Protein AF-A0A1M7B069-F1 (afdb_monomer)

Solvent-accessible surface area (backbone atoms only — not comparable to full-atom values): 27953 Å² total; per-residue (Å²): 134,82,84,48,72,67,57,52,52,52,43,23,56,53,37,49,73,65,61,45,68,66,60,51,52,51,24,71,67,46,23,47,52,52,17,53,54,45,30,70,74,32,43,89,74,75,42,75,46,44,41,46,47,44,76,44,75,55,96,83,48,70,42,48,41,32,60,69,46,44,38,42,37,30,65,37,19,68,75,37,61,69,42,87,44,76,53,55,26,47,38,31,53,41,7,52,53,35,47,49,48,16,47,62,39,59,37,45,33,56,58,53,53,49,44,46,52,34,29,49,71,26,38,66,50,86,50,77,65,86,54,93,49,68,71,59,35,50,47,42,50,51,52,48,54,48,37,56,73,45,54,70,69,59,20,47,49,53,29,50,57,50,48,54,53,43,49,53,47,48,54,44,26,28,46,53,50,35,35,69,78,37,61,61,68,38,27,51,8,39,48,54,41,29,48,53,43,50,71,70,46,74,40,65,70,56,40,51,73,73,66,48,53,68,48,42,54,42,50,40,43,54,48,26,28,69,50,66,73,48,64,72,59,87,83,66,80,83,52,71,63,59,53,51,46,61,68,41,40,64,49,50,57,61,28,41,70,47,90,53,66,62,52,38,36,41,32,48,54,41,45,50,53,74,48,34,71,42,51,50,56,53,52,52,50,35,53,50,37,25,73,74,70,34,66,68,58,18,52,52,51,48,55,49,52,57,47,73,60,36,71,73,49,79,52,83,70,40,57,81,47,67,45,61,88,72,90,71,82,83,79,86,58,66,68,63,52,50,48,57,51,50,56,53,50,54,54,54,65,72,60,70,67,77,79,73,88,68,81,71,71,82,87,83,69,94,65,92,78,80,84,84,77,79,85,78,78,77,69,88,80,57,75,70,63,47,51,55,54,53,45,52,46,49,52,50,12,44,52,51,40,50,48,55,51,50,51,52,50,48,52,51,52,52,52,52,50,66,71,53,75,69,69,74,89,54,79,92,64,90,81,82,87,87,78,75,96,72,80,57,70,69,59,54,51,55,43,60,71,56,41,60,65,51,53,52,54,47,51,52,50,50,51,51,49,53,49,53,51,49,50,58,71,61,60,74,74,84,78,90,72,100,72,80,93,76,88,80,135

Foldseek 3Di:
DDDDPVNLVVLLVVLLVVQDLQNQCQDPLNQVVLQVVLCVLCVVVVQREGEHEAADQDPPDAAWAAASHYTYGHLNDPLLVPADDSLLSSLLRLQRSLLRSLCSAQNAQVVLVVQLVQLLQLAAPPHQDDDPDVVLRVLSVVSSVCSNPDDNLLSNLLSLLLVLLLCLLSSLQSLLVSCVVPPDSNNLNNLSSLVSLQVVDDELVVLVVVVAQLSLSLSQQSSNCSNQVHGPNVVVDDDDSVVLSVVLVVLSVVSSQDSDVRSSSSSSSSSCSSCVVSSVVLSVQLVVQCVVPHSVRSVVCSNVSSQVSHGPSHDDYHYDDGHHDDDDHRDDDVVVVNVSSVLSVVVSVVSPDDPPPDPPPPPPDPDPDDDDDPPPCPDPPSVPSVVSSVVSSSVVSSVVSVLVVVVVVVVVVVVVVVVPCPPCPQVPPDDDDDDDSDDDPVVVVVCVVPVPVVVVVVVVVVVVVVVVVVVVVVPPDDPDDPDDDDDDD

Mean predicted aligned error: 13.31 Å

Radius of gyration: 33.77 Å; Cα contacts (8 Å, |Δi|>4): 490; chains: 1; bounding box: 73×52×128 Å

Sequence (489 aa):
MRVSHKELKRKINQEQLKITDRELFCSRAFAGFLTDMAEAATKRYKRKIKVHVFYDESENAKTAYTDNEIISINAGNEITRSFPTKVLRSDSLIGMNAHEIGHILFTDFPMMKHYCQEMSRGRMYPAVPSFSEWEIEEKAKEVQEFLENADELTRQAIATVSQFLFNVLEDGYIEARMCDAFPGKYATGIRLNNIRISEMAQSISEQLKNGAYRFSVLLNLLIQYHRTGDINNRDGYDGEILDMFYDVLPVFENALYDDDTKVRYEAINQILIMSWDYVQEILEQVKENQKKQNEAYAMEELQKKLHDELTGKTEEAKGNTAPVTAQGGFSIDRDKEQEKRKELQEVLSEETERIPLLETEDFETKGEGCISWDKEYSGSGYANSGSDILRILNEMSKSNAISELNDSLWAQLNEQSKRLELGNAHKGVNFRIFRMPVVDSNQIEAYKMVAQPLLLYSKQLQKRWKRILKERVSEGKQSGLLMGRRIES

Structure (mmCIF, N/CA/C/O backbone):
data_AF-A0A1M7B069-F1
#
_entry.id   AF-A0A1M7B069-F1
#
loop_
_atom_site.group_PDB
_atom_site.id
_atom_site.type_symbol
_atom_site.label_atom_id
_atom_site.label_alt_id
_atom_site.label_comp_id
_atom_site.label_asym_id
_atom_site.label_entity_id
_atom_site.label_seq_id
_atom_site.pdbx_PDB_ins_code
_atom_site.Cartn_x
_atom_site.Cartn_y
_atom_site.Cartn_z
_atom_site.occupancy
_atom_site.B_iso_or_equiv
_atom_site.auth_seq_id
_atom_site.auth_comp_id
_atom_site.auth_asym_id
_atom_site.auth_atom_id
_atom_site.pdbx_PDB_model_num
ATOM 1 N N . MET A 1 1 ? -22.233 11.106 47.417 1.00 48.75 1 MET A N 1
ATOM 2 C CA . MET A 1 1 ? -23.183 11.637 46.415 1.00 48.75 1 MET A CA 1
ATOM 3 C C . MET A 1 1 ? -23.441 10.555 45.378 1.00 48.75 1 MET A C 1
ATOM 5 O O . MET A 1 1 ? -22.493 9.870 45.022 1.00 48.75 1 MET A O 1
ATOM 9 N N . ARG A 1 2 ? -24.692 10.338 44.952 1.00 54.88 2 ARG A N 1
ATOM 10 C CA . ARG A 1 2 ? -25.011 9.456 43.816 1.00 54.88 2 ARG A CA 1
ATOM 11 C C . ARG A 1 2 ? -25.164 10.348 42.586 1.00 54.88 2 ARG A C 1
ATOM 13 O O . ARG A 1 2 ? -26.071 11.168 42.580 1.00 54.88 2 ARG A O 1
ATOM 20 N N . VAL A 1 3 ? -24.273 10.208 41.607 1.00 63.84 3 VAL A N 1
ATOM 21 C CA . VAL A 1 3 ? -24.419 10.857 40.294 1.00 63.84 3 VAL A CA 1
ATOM 22 C C . VAL A 1 3 ? -25.642 10.247 39.612 1.00 63.84 3 VAL A C 1
ATOM 24 O O . VAL A 1 3 ? -25.790 9.021 39.607 1.00 63.84 3 VAL A O 1
ATOM 27 N N . SER A 1 4 ? -26.542 11.074 39.084 1.00 78.75 4 SER A N 1
ATOM 28 C CA . SER A 1 4 ? -27.726 10.580 38.377 1.00 78.75 4 SER A CA 1
ATOM 29 C C . SER A 1 4 ? -27.322 9.913 37.059 1.00 78.75 4 SER A C 1
ATOM 31 O O . SER A 1 4 ? -26.427 10.389 36.361 1.00 78.75 4 SER A O 1
ATOM 33 N N . HIS A 1 5 ? -28.015 8.843 36.652 1.00 74.88 5 HIS A N 1
ATOM 34 C CA . HIS A 1 5 ? -27.793 8.227 35.336 1.00 74.88 5 HIS A CA 1
ATOM 35 C C . HIS A 1 5 ? -27.956 9.226 34.181 1.00 74.88 5 HIS A C 1
ATOM 37 O O . HIS A 1 5 ? -27.249 9.122 33.180 1.00 74.88 5 HIS A O 1
ATOM 43 N N . LYS A 1 6 ? -28.839 10.222 34.332 1.00 79.06 6 LYS A N 1
ATOM 44 C CA . LYS A 1 6 ? -29.041 11.279 33.332 1.00 79.06 6 LYS A CA 1
ATOM 45 C C . LYS A 1 6 ? -27.831 12.218 33.239 1.00 79.06 6 LYS A C 1
ATOM 47 O O . LYS A 1 6 ? -27.436 12.590 32.139 1.00 79.06 6 LYS A O 1
ATOM 52 N N . GLU A 1 7 ? -27.218 12.553 34.373 1.00 79.06 7 GLU A N 1
ATOM 53 C CA . GLU A 1 7 ? -26.006 13.384 34.432 1.00 79.06 7 GLU A CA 1
ATOM 54 C C . GLU A 1 7 ? -24.798 12.649 33.854 1.00 79.06 7 GLU A C 1
ATOM 56 O O . GLU A 1 7 ? -24.053 13.225 33.066 1.00 79.06 7 GLU A O 1
ATOM 61 N N . LEU A 1 8 ? -24.641 11.361 34.180 1.00 79.25 8 LEU A N 1
ATOM 62 C CA . LEU A 1 8 ? -23.581 10.529 33.614 1.00 79.25 8 LEU A CA 1
ATOM 63 C C . LEU A 1 8 ? -23.708 10.435 32.086 1.00 79.25 8 LEU A C 1
ATOM 65 O O . LEU A 1 8 ? -22.722 10.629 31.386 1.00 79.25 8 LEU A O 1
ATOM 69 N N . LYS A 1 9 ? -24.919 10.205 31.559 1.00 78.81 9 LYS A N 1
ATOM 70 C CA . LYS A 1 9 ? -25.157 10.152 30.107 1.00 78.81 9 LYS A CA 1
ATOM 71 C C . LYS A 1 9 ? -24.858 11.490 29.421 1.00 78.81 9 LYS A C 1
ATOM 73 O O . LYS A 1 9 ? -24.254 11.497 28.356 1.00 78.81 9 LYS A O 1
ATOM 78 N N . ARG A 1 10 ? -25.224 12.618 30.044 1.00 81.19 10 ARG A N 1
ATOM 79 C CA . ARG A 1 10 ? -24.881 13.957 29.534 1.00 81.19 10 ARG A CA 1
ATOM 80 C C . ARG A 1 10 ? -23.365 14.161 29.474 1.00 81.19 10 ARG A C 1
ATOM 82 O O . ARG A 1 10 ? -22.877 14.619 28.449 1.00 81.19 10 ARG A O 1
ATOM 89 N N . LYS A 1 11 ? -22.634 13.782 30.529 1.00 78.94 11 LYS A N 1
ATOM 90 C CA . LYS A 1 11 ? -21.166 13.861 30.549 1.00 78.94 11 LYS A CA 1
ATOM 91 C C . LYS A 1 11 ? -20.519 12.980 29.483 1.00 78.94 11 LYS A C 1
ATOM 93 O O . LYS A 1 11 ? -19.636 13.450 28.787 1.00 78.94 11 LYS A O 1
ATOM 98 N N . ILE A 1 12 ? -20.993 11.746 29.305 1.00 74.81 12 ILE A N 1
ATOM 99 C CA . ILE A 1 12 ? -20.497 10.845 28.251 1.00 74.81 12 ILE A CA 1
ATOM 100 C C . ILE A 1 12 ? -20.655 11.490 26.870 1.00 74.81 12 ILE A C 1
ATOM 102 O O . ILE A 1 12 ? -19.702 11.514 26.102 1.00 74.81 12 ILE A O 1
ATOM 106 N N . ASN A 1 13 ? -21.823 12.065 26.572 1.00 76.31 13 ASN A N 1
ATOM 107 C CA . ASN A 1 13 ? -22.048 12.732 25.289 1.00 76.31 13 ASN A CA 1
ATOM 108 C C . ASN A 1 13 ? -21.152 13.971 25.106 1.00 76.31 13 ASN A C 1
ATOM 110 O O . ASN A 1 13 ? -20.695 14.233 24.001 1.00 76.31 13 ASN A O 1
ATOM 114 N N . GLN A 1 14 ? -20.887 14.729 26.176 1.00 79.88 14 GLN A N 1
ATOM 115 C CA . GLN A 1 14 ? -19.957 15.863 26.128 1.00 79.88 14 GLN A CA 1
ATOM 116 C C . GLN A 1 14 ? -18.520 15.404 25.863 1.00 79.88 14 GLN A C 1
ATOM 118 O O . GLN A 1 14 ? -17.847 15.984 25.018 1.00 79.88 14 GLN A O 1
ATOM 123 N N . GLU A 1 15 ? -18.068 14.338 26.525 1.00 77.94 15 GLU A N 1
ATOM 124 C CA . GLU A 1 15 ? -16.747 13.751 26.283 1.00 77.94 15 GLU A CA 1
ATOM 125 C C . GLU A 1 15 ? -16.617 13.198 24.862 1.00 77.94 15 GLU A C 1
ATOM 127 O O . GLU A 1 15 ? -15.578 13.352 24.228 1.00 77.94 15 GLU A O 1
ATOM 132 N N . GLN A 1 16 ? -17.682 12.612 24.317 1.00 74.25 16 GLN A N 1
ATOM 133 C CA . GLN A 1 16 ? -17.707 12.112 22.944 1.00 74.25 16 GLN A CA 1
ATOM 134 C C . GLN A 1 16 ? -17.417 13.197 21.901 1.00 74.25 16 GLN A C 1
ATOM 136 O O . GLN A 1 16 ? -16.745 12.920 20.910 1.00 74.25 16 GLN A O 1
ATOM 141 N N . LEU A 1 17 ? -17.884 14.425 22.135 1.00 76.94 17 LEU A N 1
ATOM 142 C CA . LEU A 1 17 ? -17.628 15.567 21.255 1.00 76.94 17 LEU A CA 1
ATOM 143 C C . LEU A 1 17 ? -16.202 16.123 21.396 1.00 76.94 17 LEU A C 1
ATOM 145 O O . LEU A 1 17 ? -15.699 16.729 20.454 1.00 76.94 17 LEU A O 1
ATOM 149 N N . LYS A 1 18 ? -15.551 15.920 22.549 1.00 81.38 18 LYS A N 1
ATOM 150 C CA . LYS A 1 18 ? -14.186 16.403 22.811 1.00 81.38 18 LYS A CA 1
ATOM 151 C C . LYS A 1 18 ? -13.102 15.505 22.221 1.00 81.38 18 LYS A C 1
ATOM 153 O O . LYS A 1 18 ? -12.023 16.005 21.923 1.00 81.38 18 LYS A O 1
ATOM 158 N N . ILE A 1 19 ? -13.370 14.204 22.070 1.00 78.88 19 ILE A N 1
ATOM 159 C CA . ILE A 1 19 ? -12.371 13.240 21.592 1.00 78.88 19 ILE A CA 1
ATOM 160 C C . ILE A 1 19 ? -11.946 13.587 20.160 1.00 78.88 19 ILE A C 1
ATOM 162 O O . ILE A 1 19 ? -12.713 13.494 19.190 1.00 78.88 19 ILE A O 1
ATOM 166 N N . THR A 1 20 ? -10.678 13.958 20.030 1.00 85.50 20 THR A N 1
ATOM 167 C CA . THR A 1 20 ? -10.046 14.268 18.748 1.00 85.50 20 THR A CA 1
ATOM 168 C C . THR A 1 20 ? -9.829 13.002 17.918 1.00 85.50 20 THR A C 1
ATOM 170 O O . THR A 1 20 ? -9.875 11.879 18.420 1.00 85.50 20 THR A O 1
ATOM 173 N N . ASP A 1 21 ? -9.604 13.159 16.611 1.00 83.00 21 ASP A N 1
ATOM 174 C CA . ASP A 1 21 ? -9.285 12.020 15.735 1.00 83.00 21 ASP A CA 1
ATOM 175 C C . ASP A 1 21 ? -7.987 11.339 16.159 1.00 83.00 21 ASP A C 1
ATOM 177 O O . ASP A 1 21 ? -7.929 10.116 16.249 1.00 83.00 21 ASP A O 1
ATOM 181 N N . ARG A 1 22 ? -6.976 12.138 16.512 1.00 86.62 22 ARG A N 1
ATOM 182 C CA . ARG A 1 22 ? -5.700 11.643 17.024 1.00 86.62 22 ARG A CA 1
ATOM 183 C C . ARG A 1 22 ? -5.881 10.801 18.285 1.00 86.62 22 ARG A C 1
ATOM 185 O O . ARG A 1 22 ? -5.329 9.710 18.367 1.00 86.62 22 ARG A O 1
ATOM 192 N N . GLU A 1 23 ? -6.662 11.275 19.256 1.00 82.19 23 GLU A N 1
ATOM 193 C CA . GLU A 1 23 ? -6.929 10.517 20.486 1.00 82.19 23 GLU A CA 1
ATOM 194 C C . GLU A 1 23 ? -7.684 9.216 20.212 1.00 82.19 23 GLU A C 1
ATOM 196 O O . GLU A 1 23 ? -7.355 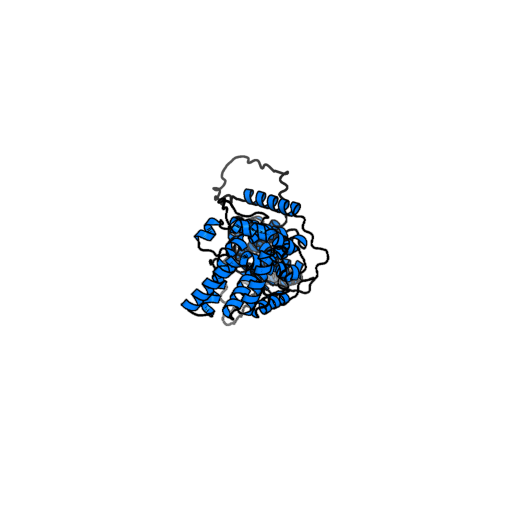8.192 20.807 1.00 82.19 23 GLU A O 1
ATOM 201 N N . LEU A 1 24 ? -8.674 9.238 19.313 1.00 85.44 24 LEU A N 1
ATOM 202 C CA . LEU A 1 24 ? -9.456 8.057 18.949 1.00 85.44 24 LEU A CA 1
ATOM 203 C C . LEU A 1 24 ? -8.602 7.013 18.219 1.00 85.44 24 LEU A C 1
ATOM 205 O O . LEU A 1 24 ? -8.524 5.865 18.661 1.00 85.44 24 LEU A O 1
ATOM 209 N N . PHE A 1 25 ? -7.962 7.401 17.117 1.00 88.06 25 PHE A N 1
ATOM 210 C CA . PHE A 1 25 ? -7.283 6.469 16.218 1.00 88.06 25 PHE A CA 1
ATOM 211 C C . PHE A 1 25 ? -5.922 6.009 16.751 1.00 88.06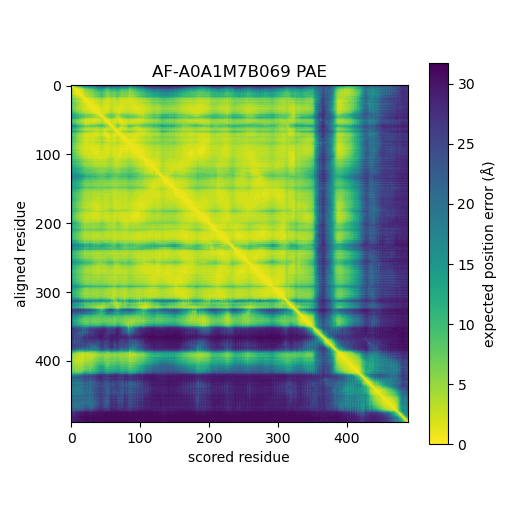 25 PHE A C 1
ATOM 213 O O . PHE A 1 25 ? -5.527 4.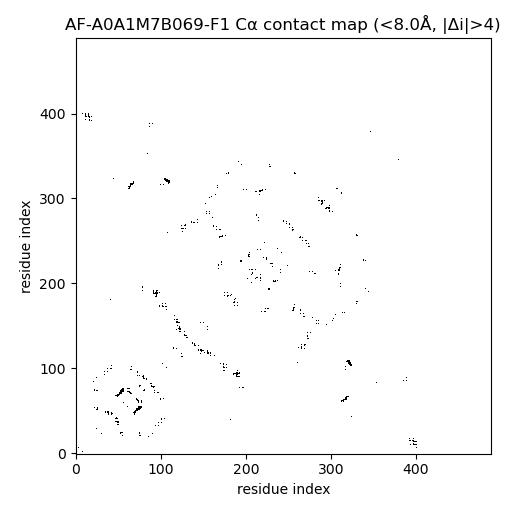879 16.493 1.00 88.06 25 PHE A O 1
ATOM 220 N N . CYS A 1 26 ? -5.239 6.796 17.587 1.00 85.94 26 CYS A N 1
ATOM 221 C CA . CYS A 1 26 ? -4.052 6.320 18.312 1.00 85.94 26 CYS A CA 1
ATOM 222 C C . CYS A 1 26 ? -4.376 5.669 19.660 1.00 85.94 26 CYS A C 1
ATOM 224 O O . CYS A 1 26 ? -3.465 5.333 20.423 1.00 85.94 26 CYS A O 1
ATOM 226 N N . SER A 1 27 ? -5.658 5.489 19.993 1.00 82.94 27 SER A N 1
ATOM 227 C CA . SER A 1 27 ? -6.030 4.796 21.221 1.00 82.94 27 SER A CA 1
ATOM 228 C C . SER A 1 27 ? -5.624 3.323 21.164 1.00 82.94 27 SER A C 1
ATOM 230 O O . SER A 1 27 ? -5.675 2.656 20.128 1.00 82.94 27 SER A O 1
ATOM 232 N N . ARG A 1 28 ? -5.307 2.763 22.334 1.00 79.56 28 ARG A N 1
ATOM 233 C CA . ARG A 1 28 ? -5.058 1.322 22.473 1.00 79.56 28 ARG A CA 1
ATOM 234 C C . ARG A 1 28 ? -6.273 0.481 22.062 1.00 79.56 28 ARG A C 1
ATOM 236 O O . ARG A 1 28 ? -6.096 -0.638 21.595 1.00 79.56 28 ARG A O 1
ATOM 243 N N . ALA A 1 29 ? -7.484 1.005 22.254 1.00 78.62 29 ALA A N 1
ATOM 244 C CA . ALA A 1 29 ? -8.719 0.322 21.885 1.00 78.62 29 ALA A CA 1
ATOM 245 C C . ALA A 1 29 ? -8.844 0.180 20.362 1.00 78.62 29 ALA A C 1
ATOM 247 O O . ALA A 1 29 ? -9.137 -0.909 19.878 1.00 78.62 29 ALA A O 1
ATOM 248 N N . PHE A 1 30 ? -8.552 1.246 19.613 1.00 84.19 30 PHE A N 1
ATOM 249 C CA . PHE A 1 30 ? -8.587 1.214 18.153 1.00 84.19 30 PHE A CA 1
ATOM 250 C C . PHE A 1 30 ? -7.466 0.347 17.561 1.00 84.19 30 PHE A C 1
ATOM 252 O O . PHE A 1 30 ? -7.731 -0.501 16.712 1.00 84.19 30 PHE A O 1
ATOM 259 N N . ALA A 1 31 ? -6.235 0.458 18.074 1.00 83.62 31 ALA A N 1
ATOM 260 C CA . ALA A 1 31 ? -5.143 -0.433 17.668 1.00 83.62 31 ALA A CA 1
ATOM 261 C C . ALA A 1 31 ? -5.448 -1.916 17.977 1.00 83.62 31 ALA A C 1
ATOM 263 O O . ALA A 1 31 ? -5.131 -2.801 17.182 1.00 83.62 31 ALA A O 1
ATOM 264 N N . GLY A 1 32 ? -6.103 -2.190 19.113 1.00 82.31 32 GLY A N 1
ATOM 265 C CA . GLY A 1 32 ? -6.594 -3.524 19.465 1.00 82.31 32 GLY A CA 1
ATOM 266 C C . GLY A 1 32 ? -7.643 -4.035 18.479 1.00 82.31 32 GLY A C 1
ATOM 267 O O . GLY A 1 32 ? -7.513 -5.147 17.988 1.00 82.31 32 GLY A O 1
ATOM 268 N N . PHE A 1 33 ? -8.612 -3.196 18.109 1.00 87.50 33 PHE A N 1
ATOM 269 C CA . PHE A 1 33 ? -9.621 -3.525 17.101 1.00 87.50 33 PHE A CA 1
ATOM 270 C C . PHE A 1 33 ? -9.004 -3.887 15.739 1.00 87.50 33 PHE A C 1
ATOM 272 O O . PHE A 1 33 ? -9.350 -4.919 15.167 1.00 87.50 33 PHE A O 1
ATOM 279 N N . LEU A 1 34 ? -8.043 -3.101 15.241 1.00 89.94 34 LEU A N 1
ATOM 280 C CA . LEU A 1 34 ? -7.346 -3.428 13.991 1.00 89.94 34 LEU A CA 1
ATOM 281 C C . LEU A 1 34 ? -6.496 -4.701 14.113 1.00 89.94 34 LEU A C 1
ATOM 283 O O . LEU A 1 34 ? -6.425 -5.486 13.166 1.00 89.94 34 LEU A O 1
ATOM 287 N N . THR A 1 35 ? -5.890 -4.935 15.281 1.00 88.50 35 THR A N 1
ATOM 288 C CA . THR A 1 35 ? -5.152 -6.174 15.569 1.00 88.50 35 THR A CA 1
ATOM 289 C C . THR A 1 35 ? -6.074 -7.390 15.546 1.00 88.50 35 THR A C 1
ATOM 291 O O . THR A 1 35 ? -5.729 -8.391 14.928 1.00 88.50 35 THR A O 1
ATOM 294 N N . ASP A 1 36 ? -7.266 -7.299 16.138 1.00 88.06 36 ASP A N 1
ATOM 295 C CA . ASP A 1 36 ? -8.256 -8.378 16.111 1.00 88.06 36 ASP A CA 1
ATOM 296 C C . ASP A 1 36 ? -8.693 -8.691 14.671 1.00 88.06 36 ASP A C 1
ATOM 298 O O . ASP A 1 36 ? -8.815 -9.860 14.300 1.00 88.06 36 ASP A O 1
ATOM 302 N N . MET A 1 37 ? -8.862 -7.662 13.831 1.00 90.19 37 MET A N 1
ATOM 303 C CA . MET A 1 37 ? -9.127 -7.836 12.398 1.00 90.19 37 MET A CA 1
ATOM 304 C C . MET A 1 37 ? -7.957 -8.512 11.670 1.00 90.19 37 MET A C 1
ATOM 306 O O . MET A 1 37 ? -8.178 -9.416 10.861 1.00 90.19 37 MET A O 1
ATOM 310 N N . ALA A 1 38 ? -6.714 -8.119 11.951 1.00 89.94 38 ALA A N 1
ATOM 311 C CA . ALA A 1 38 ? -5.543 -8.752 11.352 1.00 89.94 38 ALA A CA 1
ATOM 312 C C . ALA A 1 38 ? -5.418 -10.220 11.782 1.00 89.94 38 ALA A C 1
ATOM 314 O O . ALA A 1 38 ? -5.251 -11.103 10.937 1.00 89.94 38 ALA A O 1
ATOM 315 N N . GLU A 1 39 ? -5.575 -10.520 13.074 1.00 88.38 39 GLU A N 1
ATOM 316 C CA . GLU A 1 39 ? -5.557 -11.891 13.581 1.00 88.38 39 GLU A CA 1
ATOM 317 C C . GLU A 1 39 ? -6.700 -12.732 13.000 1.00 88.38 39 GLU A C 1
ATOM 319 O O . GLU A 1 39 ? -6.476 -13.888 12.643 1.00 88.38 39 GLU A O 1
ATOM 324 N N . ALA A 1 40 ? -7.907 -12.182 12.848 1.00 88.56 40 ALA A N 1
ATOM 325 C CA . ALA A 1 40 ? -9.034 -12.908 12.262 1.00 88.56 40 ALA A CA 1
ATOM 326 C C . ALA A 1 40 ? -8.716 -13.435 10.850 1.00 88.56 40 ALA A C 1
ATOM 328 O O . ALA A 1 40 ? -9.053 -14.577 10.528 1.00 88.56 40 ALA A O 1
ATOM 329 N N . ALA A 1 41 ? -8.010 -12.646 10.035 1.00 88.12 41 ALA A N 1
ATOM 330 C CA . ALA A 1 41 ? -7.615 -13.032 8.682 1.00 88.12 41 ALA A CA 1
ATOM 331 C C . ALA A 1 41 ? -6.393 -13.974 8.646 1.00 88.12 41 ALA A C 1
ATOM 333 O O . ALA A 1 41 ? -6.339 -14.913 7.842 1.00 88.12 41 ALA A O 1
ATOM 334 N N . THR A 1 42 ? -5.417 -13.752 9.532 1.00 87.94 42 THR A N 1
ATOM 335 C CA . THR A 1 42 ? -4.067 -14.343 9.436 1.00 87.94 42 THR A CA 1
ATOM 336 C C . THR A 1 42 ? -3.828 -15.543 10.357 1.00 87.94 42 THR A C 1
ATOM 338 O O . THR A 1 42 ? -3.035 -16.435 10.037 1.00 87.94 42 THR A O 1
ATOM 341 N N . LYS A 1 43 ? -4.557 -15.649 11.474 1.00 81.94 43 LYS A N 1
ATOM 342 C CA . LYS A 1 43 ? -4.308 -16.645 12.533 1.00 81.94 43 LYS A CA 1
ATOM 343 C C . LYS A 1 43 ? -4.458 -18.086 12.062 1.00 81.94 43 LYS A C 1
ATOM 345 O O . LYS A 1 43 ? -3.692 -18.949 12.497 1.00 81.94 43 LYS A O 1
ATOM 350 N N . ARG A 1 44 ? -5.392 -18.358 11.141 1.00 83.12 44 ARG A N 1
ATOM 351 C CA . ARG A 1 44 ? -5.562 -19.691 10.525 1.00 83.12 44 ARG A CA 1
ATOM 352 C C . ARG A 1 44 ? -4.302 -20.168 9.792 1.00 83.12 44 ARG A C 1
ATOM 354 O O . ARG A 1 44 ? -4.052 -21.366 9.726 1.00 83.12 44 ARG A O 1
ATOM 361 N N . TYR A 1 45 ? -3.472 -19.232 9.337 1.00 82.44 45 TYR A N 1
ATOM 362 C CA . TYR A 1 45 ? -2.205 -19.480 8.651 1.00 82.44 45 TYR A CA 1
ATOM 363 C C . TYR A 1 45 ? -0.991 -19.430 9.589 1.00 82.44 45 TYR A C 1
ATOM 365 O O . TYR A 1 45 ? 0.146 -19.393 9.128 1.00 82.44 45 TYR A O 1
ATOM 373 N N . LYS A 1 46 ? -1.217 -19.439 10.912 1.00 83.31 46 LYS A N 1
ATOM 374 C CA . LYS A 1 46 ? -0.179 -19.356 11.957 1.00 83.31 46 LYS A CA 1
ATOM 375 C C . LYS A 1 46 ? 0.677 -18.084 11.882 1.00 83.31 46 LYS A C 1
ATOM 377 O O . LYS A 1 46 ? 1.776 -18.057 12.430 1.00 83.31 46 LYS A O 1
ATOM 382 N N . ARG A 1 47 ? 0.155 -17.026 11.259 1.00 80.38 47 ARG A N 1
ATOM 383 C CA . ARG A 1 47 ? 0.751 -15.687 11.237 1.00 80.38 47 ARG A CA 1
ATOM 384 C C . ARG A 1 47 ? 0.095 -14.882 12.357 1.00 80.38 47 ARG A C 1
ATOM 386 O O . ARG A 1 47 ? -1.124 -14.743 12.373 1.00 80.38 47 ARG A O 1
ATOM 393 N N . LYS A 1 48 ? 0.876 -14.470 13.359 1.00 81.69 48 LYS A N 1
ATOM 394 C CA . LYS A 1 48 ? 0.399 -13.632 14.469 1.00 81.69 48 LYS A CA 1
ATOM 395 C C . LYS A 1 48 ? 0.883 -12.220 14.219 1.00 81.69 48 LYS A C 1
ATOM 397 O O . LYS A 1 48 ? 2.086 -11.994 14.274 1.00 81.69 48 LYS A O 1
ATOM 402 N N . ILE A 1 49 ? -0.051 -11.318 13.967 1.00 86.38 49 ILE A N 1
ATOM 403 C CA . ILE A 1 49 ? 0.245 -9.956 13.542 1.00 86.38 49 ILE A CA 1
ATOM 404 C C . ILE A 1 49 ? -0.264 -8.986 14.594 1.00 86.38 49 ILE A C 1
ATOM 406 O O . ILE A 1 49 ? -1.335 -9.188 15.164 1.00 86.38 49 ILE A O 1
ATOM 410 N N . LYS A 1 50 ? 0.509 -7.934 14.855 1.00 88.50 50 LYS A N 1
ATOM 411 C CA . LYS A 1 50 ? 0.074 -6.808 15.685 1.00 88.50 50 LYS A CA 1
ATOM 412 C C . LYS A 1 50 ? -0.047 -5.560 14.837 1.00 88.50 50 LYS A C 1
ATOM 414 O O . LYS A 1 50 ? 0.793 -5.326 13.978 1.00 88.50 50 LYS A O 1
ATOM 419 N N . VAL A 1 51 ? -1.044 -4.735 15.134 1.00 89.00 51 VAL A N 1
ATOM 420 C CA . VAL A 1 51 ? -1.204 -3.438 14.478 1.00 89.00 51 VAL A CA 1
ATOM 421 C C . VAL A 1 51 ? -0.747 -2.334 15.423 1.00 89.00 51 VAL A C 1
ATOM 423 O O . VAL A 1 51 ? -1.238 -2.207 16.549 1.00 89.00 51 VAL A O 1
ATOM 426 N N . HIS A 1 52 ? 0.204 -1.530 14.963 1.00 90.50 52 HIS A N 1
ATOM 427 C CA . HIS A 1 52 ? 0.624 -0.295 15.596 1.00 90.50 52 HIS A CA 1
ATOM 428 C C . HIS A 1 52 ? 0.055 0.893 14.821 1.00 90.50 52 HIS A C 1
ATOM 430 O O . HIS A 1 52 ? 0.267 1.021 13.621 1.00 90.50 52 HIS A O 1
ATOM 436 N N . VAL A 1 53 ? -0.654 1.777 15.521 1.00 89.69 53 VAL A N 1
ATOM 437 C CA . VAL A 1 53 ? -1.166 3.019 14.938 1.00 89.69 53 VAL A CA 1
ATOM 438 C C . VAL A 1 53 ? -0.409 4.201 15.528 1.00 89.69 53 VAL A C 1
ATOM 440 O O . VAL A 1 53 ? -0.302 4.323 16.752 1.00 89.69 53 VAL A O 1
ATOM 443 N N . PHE A 1 54 ? 0.093 5.075 14.664 1.00 91.25 54 PHE A N 1
ATOM 444 C CA . PHE A 1 54 ? 0.754 6.328 15.026 1.00 91.25 54 PHE A CA 1
ATOM 445 C C . PHE A 1 54 ? 0.097 7.509 14.299 1.00 91.25 54 PHE A C 1
ATOM 447 O O . PHE A 1 54 ? -0.841 7.314 13.535 1.00 91.25 54 PHE A O 1
ATOM 454 N N . TYR A 1 55 ? 0.522 8.741 14.586 1.00 90.12 55 TYR A N 1
ATOM 455 C CA . TYR A 1 55 ? -0.054 9.945 13.978 1.00 90.12 55 TYR A CA 1
ATOM 456 C C . TYR A 1 55 ? 1.049 10.921 13.600 1.00 90.12 55 TYR A C 1
ATOM 458 O O . TYR A 1 55 ? 1.677 11.511 14.484 1.00 90.12 55 TYR A O 1
ATOM 466 N N . ASP A 1 56 ? 1.253 11.079 12.300 1.00 88.62 56 ASP A N 1
ATOM 467 C CA . ASP A 1 56 ? 2.221 11.982 11.696 1.00 88.62 56 ASP A CA 1
ATOM 468 C C . ASP A 1 56 ? 1.576 12.671 10.486 1.00 88.62 56 ASP A C 1
ATOM 470 O O . ASP A 1 56 ? 1.006 12.014 9.620 1.00 88.62 56 ASP A O 1
ATOM 474 N N . GLU A 1 57 ? 1.622 14.001 10.465 1.00 88.88 57 GLU A N 1
ATOM 475 C CA . GLU A 1 57 ? 1.021 14.838 9.418 1.00 88.88 57 GLU A CA 1
ATOM 476 C C . GLU A 1 57 ? 2.069 15.440 8.473 1.00 88.88 57 GLU A C 1
ATOM 478 O O . GLU A 1 57 ? 1.728 16.292 7.653 1.00 88.88 57 GLU A O 1
ATOM 483 N N . SER A 1 58 ? 3.343 15.066 8.616 1.00 85.94 58 SER A N 1
ATOM 484 C CA . SER A 1 58 ? 4.396 15.557 7.730 1.00 85.94 58 SER A CA 1
ATOM 485 C C . SER A 1 58 ? 4.195 15.063 6.291 1.00 85.94 58 SER A C 1
ATOM 487 O O . SER A 1 58 ? 3.689 13.969 6.061 1.00 85.94 58 SER A O 1
ATOM 489 N N . GLU A 1 59 ? 4.605 15.870 5.307 1.00 73.12 59 GLU A N 1
ATOM 490 C CA . GLU A 1 59 ? 4.400 15.590 3.868 1.00 73.12 59 GLU A CA 1
ATOM 491 C C . GLU A 1 59 ? 5.064 14.282 3.391 1.00 73.12 59 GLU A C 1
ATOM 493 O O . GLU A 1 59 ? 4.616 13.671 2.418 1.00 73.12 59 GLU A O 1
ATOM 498 N N . ASN A 1 60 ? 6.099 13.838 4.112 1.00 72.38 60 ASN A N 1
ATOM 499 C CA . ASN A 1 60 ? 6.861 12.612 3.848 1.00 72.38 60 ASN A CA 1
ATOM 500 C C . ASN A 1 60 ? 6.558 11.505 4.872 1.00 72.38 60 ASN A C 1
ATOM 502 O O . ASN A 1 60 ? 7.329 10.554 5.012 1.00 72.38 60 ASN A O 1
ATOM 506 N N . ALA A 1 61 ? 5.485 11.650 5.653 1.00 81.38 61 ALA A N 1
ATOM 507 C CA . ALA A 1 61 ? 5.074 10.617 6.584 1.00 81.38 61 ALA A CA 1
ATOM 508 C C . ALA A 1 61 ? 4.574 9.393 5.815 1.00 81.38 61 ALA A C 1
ATOM 510 O O . ALA A 1 61 ? 3.733 9.499 4.924 1.00 81.38 61 ALA A O 1
ATOM 511 N N . LYS A 1 62 ? 5.035 8.215 6.233 1.00 82.62 62 LYS A N 1
ATOM 512 C CA . LYS A 1 62 ? 4.569 6.938 5.688 1.00 82.62 62 LYS A CA 1
ATOM 513 C C . LYS A 1 62 ? 3.070 6.766 5.918 1.00 82.62 62 LYS A C 1
ATOM 515 O O . LYS A 1 62 ? 2.572 7.130 6.987 1.00 82.62 62 LYS A O 1
ATOM 520 N N . THR A 1 63 ? 2.370 6.157 4.966 1.00 87.81 63 THR A N 1
ATOM 521 C CA . THR A 1 63 ? 0.923 5.899 5.066 1.00 87.81 63 THR A CA 1
ATOM 522 C C . THR A 1 63 ? 0.634 4.640 5.883 1.00 87.81 63 THR A C 1
ATOM 524 O O . THR A 1 63 ? 0.030 4.706 6.957 1.00 87.81 63 THR A O 1
ATOM 527 N N . ALA A 1 64 ? 1.101 3.495 5.397 1.00 90.50 64 ALA A N 1
ATOM 528 C CA . ALA A 1 64 ? 1.041 2.204 6.064 1.00 90.50 64 ALA A CA 1
ATOM 529 C C . ALA A 1 64 ? 2.190 1.330 5.545 1.00 90.50 64 ALA A C 1
ATOM 531 O O . ALA A 1 64 ? 2.704 1.600 4.464 1.00 90.50 64 ALA A O 1
ATOM 532 N N . TYR A 1 65 ? 2.659 0.383 6.355 1.00 91.31 65 TYR A N 1
ATOM 533 C CA . TYR A 1 65 ? 3.668 -0.597 5.946 1.00 91.31 65 TYR A CA 1
ATOM 534 C C . TYR A 1 65 ? 3.686 -1.807 6.884 1.00 91.31 65 TYR A C 1
ATOM 536 O O . TYR A 1 65 ? 3.309 -1.714 8.061 1.00 91.31 65 TYR A O 1
ATOM 544 N N . THR A 1 66 ? 4.224 -2.925 6.398 1.00 90.50 66 THR A N 1
ATOM 545 C CA . THR A 1 66 ? 4.417 -4.150 7.180 1.00 90.50 66 THR A CA 1
ATOM 546 C C . THR A 1 66 ? 5.810 -4.763 7.022 1.00 90.50 66 THR A C 1
ATOM 548 O O . THR A 1 66 ? 6.473 -4.596 5.999 1.00 90.50 66 THR A O 1
ATOM 551 N N . ASP A 1 67 ? 6.252 -5.480 8.059 1.00 86.38 67 ASP A N 1
ATOM 552 C CA . ASP A 1 67 ? 7.477 -6.291 8.095 1.00 86.38 67 ASP A CA 1
ATOM 553 C C . ASP A 1 67 ? 7.203 -7.807 8.276 1.00 86.38 67 ASP A C 1
ATOM 555 O O . ASP A 1 67 ? 8.091 -8.568 8.670 1.00 86.38 67 ASP A O 1
ATOM 559 N N . ASN A 1 68 ? 5.969 -8.252 8.003 1.00 83.06 68 ASN A N 1
ATOM 560 C CA . ASN A 1 68 ? 5.399 -9.580 8.287 1.00 83.06 68 ASN A CA 1
ATOM 561 C C . ASN A 1 68 ? 5.154 -9.927 9.768 1.00 83.06 68 ASN A C 1
ATOM 563 O O . ASN A 1 68 ? 4.599 -10.997 10.039 1.00 83.06 68 ASN A O 1
ATOM 567 N N . GLU A 1 69 ? 5.502 -9.065 10.725 1.00 83.94 69 GLU A N 1
ATOM 568 C CA . GLU A 1 69 ? 5.202 -9.263 12.153 1.00 83.94 69 GLU A CA 1
ATOM 569 C C . GLU A 1 69 ? 4.291 -8.162 12.705 1.00 83.94 69 GLU A C 1
ATOM 571 O O . GLU A 1 69 ? 3.371 -8.416 13.497 1.00 83.94 69 GLU A O 1
ATOM 576 N N . ILE A 1 70 ? 4.541 -6.931 12.272 1.00 88.94 70 ILE A N 1
ATOM 577 C CA . ILE A 1 70 ? 3.848 -5.724 12.684 1.00 88.94 70 ILE A CA 1
ATOM 578 C C . ILE A 1 70 ? 3.321 -5.018 11.436 1.00 88.94 70 ILE A C 1
ATOM 580 O O . ILE A 1 70 ? 4.012 -4.860 10.430 1.00 88.94 70 ILE A O 1
ATOM 584 N N . ILE A 1 71 ? 2.071 -4.578 11.514 1.00 92.75 71 ILE A N 1
ATOM 585 C CA . ILE A 1 71 ? 1.490 -3.615 10.582 1.00 92.75 71 ILE A CA 1
ATOM 586 C C . ILE A 1 71 ? 1.554 -2.252 11.263 1.00 92.75 71 ILE A C 1
ATOM 588 O O . ILE A 1 71 ? 1.050 -2.095 12.376 1.00 92.75 71 ILE A O 1
ATOM 592 N N . SER A 1 72 ? 2.167 -1.271 10.613 1.00 93.69 72 SER A N 1
ATOM 593 C CA . SER A 1 72 ? 2.247 0.104 11.101 1.00 93.69 72 SER A CA 1
ATOM 594 C C . SER A 1 72 ? 1.376 1.001 10.235 1.00 93.69 72 SER A C 1
ATOM 596 O O . SER A 1 72 ? 1.562 1.042 9.027 1.00 93.69 72 SER A O 1
ATOM 598 N N . ILE A 1 73 ? 0.435 1.725 10.843 1.00 94.44 73 ILE A N 1
ATOM 599 C CA . ILE A 1 73 ? -0.521 2.586 10.133 1.00 94.44 73 ILE A CA 1
ATOM 600 C C . ILE A 1 73 ? -0.442 3.999 10.697 1.00 94.44 73 ILE A C 1
ATOM 602 O O . ILE A 1 73 ? -0.585 4.211 11.905 1.00 94.44 73 ILE A O 1
ATOM 606 N N . ASN A 1 74 ? -0.259 4.980 9.823 1.00 94.12 74 ASN A N 1
ATOM 607 C CA . ASN A 1 74 ? -0.315 6.382 10.189 1.00 94.12 74 ASN A CA 1
ATOM 608 C C . ASN A 1 74 ? -1.760 6.883 10.140 1.00 94.12 74 ASN A C 1
ATOM 610 O O . ASN A 1 74 ? -2.290 7.127 9.067 1.00 94.12 74 ASN A O 1
ATOM 614 N N . ALA A 1 75 ? -2.405 7.118 11.277 1.00 91.62 75 ALA A N 1
ATOM 615 C CA . ALA A 1 75 ? -3.747 7.702 11.328 1.00 91.62 75 ALA A CA 1
ATOM 616 C C . ALA A 1 75 ? -3.819 9.173 10.868 1.00 91.62 75 ALA A C 1
ATOM 618 O O . ALA A 1 75 ? -4.914 9.686 10.639 1.00 91.62 75 ALA A O 1
ATOM 619 N N . GLY A 1 76 ? -2.673 9.849 10.753 1.00 87.62 76 GLY A N 1
ATOM 620 C CA . GLY A 1 76 ? -2.540 11.229 10.283 1.00 87.62 76 GLY A CA 1
ATOM 621 C C . GLY A 1 76 ? -2.236 11.363 8.787 1.00 87.62 76 GLY A C 1
ATOM 622 O O . GLY A 1 76 ? -1.968 12.476 8.338 1.00 87.62 76 GLY A O 1
ATOM 623 N N . ASN A 1 77 ? -2.276 10.270 8.016 1.00 91.31 77 ASN A N 1
ATOM 624 C CA . ASN A 1 77 ? -1.985 10.312 6.583 1.00 91.31 77 ASN A CA 1
ATOM 625 C C . ASN A 1 77 ? -3.014 11.154 5.801 1.00 91.31 77 ASN A C 1
ATOM 627 O O . ASN A 1 77 ? -4.166 11.327 6.219 1.00 91.31 77 ASN A O 1
ATOM 631 N N . GLU A 1 78 ? -2.590 11.656 4.643 1.00 89.44 78 GLU A N 1
ATOM 632 C CA . GLU A 1 78 ? -3.370 12.570 3.807 1.00 89.44 78 GLU A CA 1
ATOM 633 C C . GLU A 1 78 ? -4.700 11.959 3.337 1.00 89.44 78 GLU A C 1
ATOM 635 O O . GLU A 1 78 ? -5.751 12.591 3.463 1.00 89.44 78 GLU A O 1
ATOM 640 N N . ILE A 1 79 ? -4.675 10.693 2.902 1.00 90.25 79 ILE A N 1
ATOM 641 C CA . ILE A 1 79 ? -5.850 9.962 2.408 1.00 90.25 79 ILE A CA 1
ATOM 642 C C . ILE A 1 79 ? -6.912 9.875 3.506 1.00 90.25 79 ILE A C 1
ATOM 644 O O . ILE A 1 79 ? -8.053 10.279 3.306 1.00 90.25 79 ILE A O 1
ATOM 648 N N . THR A 1 80 ? -6.543 9.429 4.707 1.00 91.62 80 THR A N 1
ATOM 649 C CA . THR A 1 80 ? -7.476 9.304 5.832 1.00 91.62 80 THR A CA 1
ATOM 650 C C . THR A 1 80 ? -8.008 10.671 6.243 1.00 91.62 80 THR A C 1
ATOM 652 O O . THR A 1 80 ? -9.214 10.844 6.405 1.00 91.62 80 THR A O 1
ATOM 655 N N . ARG A 1 81 ? -7.141 11.680 6.375 1.00 90.06 81 ARG A N 1
ATOM 656 C CA . ARG A 1 81 ? -7.553 13.031 6.791 1.00 90.06 81 ARG A CA 1
ATOM 657 C C . ARG A 1 81 ? -8.504 13.701 5.809 1.00 90.06 81 ARG A C 1
ATOM 659 O O . ARG A 1 81 ? -9.344 14.489 6.252 1.00 90.06 81 ARG A O 1
ATOM 666 N N . SER A 1 82 ? -8.400 13.365 4.525 1.00 88.62 82 SER A N 1
ATOM 667 C CA . SER A 1 82 ? -9.282 13.884 3.486 1.00 88.62 82 SER A CA 1
ATOM 668 C C . SER A 1 82 ? -10.750 13.490 3.703 1.00 88.62 82 SER A C 1
ATOM 670 O O . SER A 1 82 ? -11.637 14.201 3.236 1.00 88.62 82 SER A O 1
ATOM 672 N N . PHE A 1 83 ? -11.051 12.399 4.419 1.00 85.25 83 PHE A N 1
ATOM 673 C CA . PHE A 1 83 ? -12.435 11.997 4.677 1.00 85.25 83 PHE A CA 1
ATOM 674 C C . PHE A 1 83 ? -13.110 12.887 5.740 1.00 85.25 83 PHE A C 1
ATOM 676 O O . PHE A 1 83 ? -12.480 13.231 6.749 1.00 85.25 83 PHE A O 1
ATOM 683 N N . PRO A 1 84 ? -14.397 13.247 5.568 1.00 80.94 84 PRO A N 1
ATOM 684 C CA . PRO A 1 84 ? -15.072 14.230 6.422 1.00 80.94 84 PRO A CA 1
ATOM 685 C C . PRO A 1 84 ? -15.513 13.681 7.789 1.00 80.94 84 PRO A C 1
ATOM 687 O O . PRO A 1 84 ? -15.508 14.409 8.790 1.00 80.94 84 PRO A O 1
ATOM 690 N N . THR A 1 85 ? -15.896 12.403 7.860 1.00 82.81 85 THR A N 1
ATOM 691 C CA . THR A 1 85 ? -16.479 11.792 9.064 1.00 82.81 85 THR A CA 1
ATOM 692 C C . THR A 1 85 ? -15.496 10.853 9.767 1.00 82.81 85 THR A C 1
ATOM 694 O O . THR A 1 85 ? -14.633 10.234 9.149 1.00 82.81 85 THR A O 1
ATOM 697 N N . LYS A 1 86 ? -15.638 10.693 11.093 1.00 83.88 86 LYS A N 1
ATOM 698 C CA . LYS A 1 86 ? -14.843 9.714 11.867 1.00 83.88 86 LYS A CA 1
ATOM 699 C C . LYS A 1 86 ? -15.093 8.271 11.410 1.00 83.88 86 LYS A C 1
ATOM 701 O O . LYS A 1 86 ? -14.222 7.426 11.584 1.00 83.88 86 LYS A O 1
ATOM 706 N N . VAL A 1 87 ? -16.275 7.998 10.855 1.00 85.12 87 VAL A N 1
ATOM 707 C CA . VAL A 1 87 ? -16.643 6.677 10.336 1.00 85.12 87 VAL A CA 1
ATOM 708 C C . VAL A 1 87 ? -15.870 6.394 9.051 1.00 85.12 87 VAL A C 1
ATOM 710 O O . VAL A 1 87 ? -15.114 5.431 9.035 1.00 85.12 87 VAL A O 1
ATOM 713 N N . LEU A 1 88 ? -15.923 7.285 8.054 1.00 85.38 88 LEU A N 1
ATOM 714 C CA . LEU A 1 88 ? -15.145 7.127 6.819 1.00 85.38 88 LEU A CA 1
ATOM 715 C C . LEU A 1 88 ? -13.635 7.090 7.079 1.00 85.38 88 LEU A C 1
ATOM 717 O O . LEU A 1 88 ? -12.920 6.286 6.492 1.00 85.38 88 LEU A O 1
ATOM 721 N N . ARG A 1 89 ? -13.139 7.899 8.022 1.00 90.56 89 ARG A N 1
ATOM 722 C CA . ARG A 1 89 ? -11.734 7.834 8.462 1.00 90.56 89 ARG A CA 1
ATOM 723 C C . ARG A 1 89 ? -11.368 6.472 9.037 1.00 90.56 89 ARG A C 1
ATOM 725 O O . ARG A 1 89 ? -10.288 5.961 8.767 1.00 90.56 89 ARG A O 1
ATOM 732 N N . SER A 1 90 ? -12.261 5.873 9.819 1.00 91.44 90 SER A N 1
ATOM 733 C CA . SER A 1 90 ? -12.050 4.514 10.304 1.00 91.44 90 SER A CA 1
ATOM 734 C C . SER A 1 90 ? -12.074 3.497 9.173 1.00 91.44 90 SER A C 1
ATOM 736 O O . SER A 1 90 ? -11.235 2.605 9.174 1.00 91.44 90 SER A O 1
ATOM 738 N N . ASP A 1 91 ? -13.023 3.595 8.245 1.00 91.44 91 ASP A N 1
ATOM 739 C CA . ASP A 1 91 ? -13.116 2.670 7.113 1.00 91.44 91 ASP A CA 1
ATOM 740 C C . ASP A 1 91 ? -11.863 2.763 6.231 1.00 91.44 91 ASP A C 1
ATOM 742 O O . ASP A 1 91 ? -11.331 1.738 5.811 1.00 91.44 91 ASP A O 1
ATOM 746 N N . SER A 1 92 ? -11.305 3.966 6.078 1.00 93.81 92 SER A N 1
ATOM 747 C CA . SER A 1 92 ? -10.006 4.202 5.444 1.00 93.81 92 SER A CA 1
ATOM 748 C C . SER A 1 92 ? -8.861 3.472 6.157 1.00 93.81 92 SER A C 1
ATOM 750 O O . SER A 1 92 ? -8.088 2.750 5.526 1.00 93.81 92 SER A O 1
ATOM 752 N N . LEU A 1 93 ? -8.772 3.579 7.487 1.00 95.31 93 LEU A N 1
ATOM 753 C CA . LEU A 1 93 ? -7.74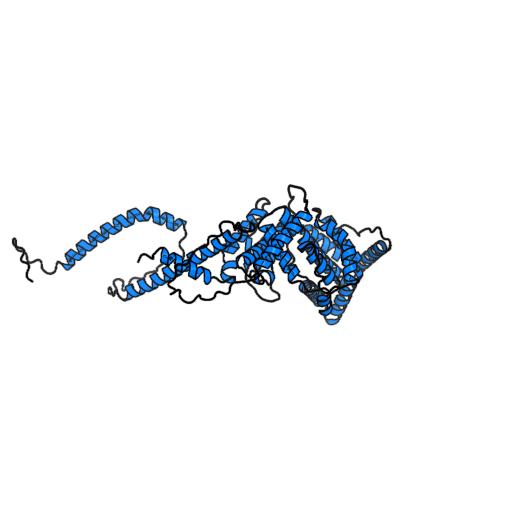5 2.879 8.276 1.00 95.31 93 LEU A CA 1
ATOM 754 C C . LEU A 1 93 ? -7.937 1.356 8.280 1.00 95.31 93 LEU A C 1
ATOM 756 O O . LEU A 1 93 ? -6.958 0.610 8.294 1.00 95.31 93 LEU A O 1
ATOM 760 N N . ILE A 1 94 ? -9.185 0.883 8.233 1.00 95.00 94 ILE A N 1
ATOM 761 C CA . ILE A 1 94 ? -9.507 -0.533 8.025 1.00 95.00 94 ILE A CA 1
ATOM 762 C C . ILE A 1 94 ? -9.026 -0.981 6.642 1.00 95.00 94 ILE A C 1
ATOM 764 O O . ILE A 1 94 ? -8.443 -2.056 6.539 1.00 95.00 94 ILE A O 1
ATOM 768 N N . GLY A 1 95 ? -9.228 -0.163 5.606 1.00 95.00 95 GLY A N 1
ATOM 769 C CA . GLY A 1 95 ? -8.737 -0.412 4.252 1.00 95.00 95 GLY A CA 1
ATOM 770 C C . GLY A 1 95 ? -7.217 -0.520 4.182 1.00 95.00 95 GLY A C 1
ATOM 771 O O . GLY A 1 95 ? -6.704 -1.467 3.598 1.00 95.00 95 GLY A O 1
ATOM 772 N N . MET A 1 96 ? -6.494 0.381 4.853 1.00 95.25 96 MET A N 1
ATOM 773 C CA . MET A 1 96 ? -5.029 0.312 4.957 1.00 95.25 96 MET A CA 1
ATOM 774 C C . MET A 1 96 ? -4.587 -0.961 5.675 1.00 95.25 96 MET A C 1
ATOM 776 O O . MET A 1 96 ? -3.739 -1.689 5.179 1.00 95.25 96 MET A O 1
ATOM 780 N N . ASN A 1 97 ? -5.220 -1.299 6.800 1.00 95.69 97 ASN A N 1
ATOM 781 C CA . ASN A 1 97 ? -4.937 -2.555 7.493 1.00 95.69 97 ASN A CA 1
ATOM 782 C C . ASN A 1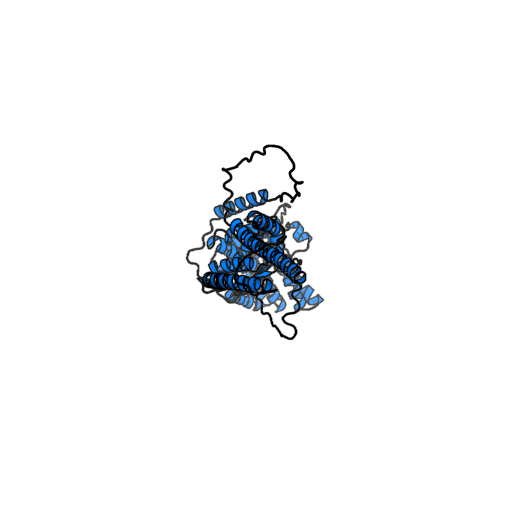 97 ? -5.206 -3.775 6.593 1.00 95.69 97 ASN A C 1
ATOM 784 O O . ASN A 1 97 ? -4.444 -4.733 6.605 1.00 95.69 97 ASN A O 1
ATOM 788 N N . ALA A 1 98 ? -6.285 -3.745 5.806 1.00 95.62 98 ALA A N 1
ATOM 789 C CA . ALA A 1 98 ? -6.642 -4.808 4.874 1.00 95.62 98 ALA A CA 1
ATOM 790 C C . ALA A 1 98 ? -5.609 -4.978 3.751 1.00 95.62 98 ALA A C 1
ATOM 792 O O . ALA A 1 98 ? -5.247 -6.110 3.445 1.00 95.62 98 ALA A O 1
ATOM 793 N N . HIS A 1 99 ? -5.119 -3.876 3.183 1.00 95.25 99 HIS A N 1
ATOM 794 C CA . HIS A 1 99 ? -4.048 -3.871 2.189 1.00 95.25 99 HIS A CA 1
ATOM 795 C C . HIS A 1 99 ? -2.773 -4.532 2.752 1.00 95.25 99 HIS A C 1
ATOM 797 O O . HIS A 1 99 ? -2.281 -5.509 2.193 1.00 95.25 99 HIS A O 1
ATOM 803 N N . GLU A 1 100 ? -2.326 -4.128 3.944 1.00 95.12 100 GLU A N 1
ATOM 804 C CA . GLU A 1 100 ? -1.141 -4.717 4.592 1.00 95.12 100 GLU A CA 1
ATOM 805 C C . GLU A 1 100 ? -1.331 -6.204 4.950 1.00 95.12 100 GLU A C 1
ATOM 807 O O . GLU A 1 100 ? -0.420 -7.021 4.807 1.00 95.12 100 GLU A O 1
ATOM 812 N N . ILE A 1 101 ? -2.539 -6.600 5.371 1.00 94.31 101 ILE A N 1
ATOM 813 C CA . ILE A 1 101 ? -2.898 -8.018 5.542 1.00 94.31 101 ILE A CA 1
ATOM 814 C C . ILE A 1 101 ? -2.797 -8.765 4.203 1.00 94.31 101 ILE A C 1
ATOM 816 O O . ILE A 1 101 ? -2.368 -9.920 4.191 1.00 94.31 101 ILE A O 1
ATOM 820 N N . GLY A 1 102 ? -3.167 -8.121 3.095 1.00 93.88 102 GLY A N 1
ATOM 821 C CA . GLY A 1 102 ? -3.023 -8.641 1.739 1.00 93.88 102 GLY A CA 1
ATOM 822 C C . GLY A 1 102 ? -1.583 -9.014 1.423 1.00 93.88 102 GLY A C 1
ATOM 823 O O . GLY A 1 102 ? -1.335 -10.169 1.083 1.00 93.88 102 GLY A O 1
ATOM 824 N N . HIS A 1 103 ? -0.631 -8.108 1.657 1.00 93.56 103 HIS A N 1
ATOM 825 C CA . HIS A 1 103 ? 0.795 -8.411 1.500 1.00 93.56 103 HIS A CA 1
ATOM 826 C C . HIS A 1 103 ? 1.237 -9.567 2.384 1.00 93.56 103 HIS A C 1
ATOM 828 O O . HIS A 1 103 ? 1.873 -10.518 1.921 1.00 93.56 103 HIS A O 1
ATOM 834 N N . ILE A 1 104 ? 0.842 -9.531 3.660 1.00 92.62 104 ILE A N 1
ATOM 835 C CA . ILE A 1 104 ? 1.181 -10.594 4.599 1.00 92.62 104 ILE A CA 1
ATOM 836 C C . ILE A 1 104 ? 0.674 -11.929 4.095 1.00 92.62 104 ILE A C 1
ATOM 838 O O . ILE A 1 104 ? 1.356 -12.906 4.350 1.00 92.62 104 ILE A O 1
ATOM 842 N N . LEU A 1 105 ? -0.491 -12.021 3.451 1.00 91.81 105 LEU A N 1
ATOM 843 C CA . LEU A 1 105 ? -1.084 -13.282 3.011 1.00 91.81 105 LEU A CA 1
ATOM 844 C C . LEU A 1 105 ? -0.620 -13.722 1.623 1.00 91.81 105 LEU A C 1
ATOM 846 O O . LEU A 1 105 ? -0.320 -14.904 1.459 1.00 91.81 105 LEU A O 1
ATOM 850 N N . PHE A 1 106 ? -0.575 -12.819 0.652 1.00 92.00 106 PHE A N 1
ATOM 851 C CA . PHE A 1 106 ? -0.567 -13.159 -0.770 1.00 92.00 106 PHE A CA 1
ATOM 852 C C . PHE A 1 106 ? 0.707 -12.750 -1.512 1.00 92.00 106 PHE A C 1
ATOM 854 O O . PHE A 1 106 ? 0.915 -13.243 -2.619 1.00 92.00 106 PHE A O 1
ATOM 861 N N . THR A 1 107 ? 1.583 -11.948 -0.902 1.00 92.38 107 THR A N 1
ATOM 862 C CA . THR A 1 107 ? 2.855 -11.571 -1.527 1.00 92.38 107 THR A CA 1
ATOM 863 C C . THR A 1 107 ? 3.937 -12.627 -1.325 1.00 92.38 107 THR A C 1
ATOM 865 O O . THR A 1 107 ? 4.148 -13.147 -0.225 1.00 92.38 107 THR A O 1
ATOM 868 N N . ASP A 1 108 ? 4.653 -12.938 -2.409 1.00 92.31 108 ASP A N 1
ATOM 869 C CA . ASP A 1 108 ? 5.815 -13.830 -2.409 1.00 92.31 108 ASP A CA 1
ATOM 870 C C . ASP A 1 108 ? 7.118 -13.041 -2.239 1.00 92.31 108 ASP A C 1
ATOM 872 O O . ASP A 1 108 ? 7.844 -12.747 -3.191 1.00 92.31 108 ASP A O 1
ATOM 876 N N . PHE A 1 109 ? 7.434 -12.699 -0.989 1.00 91.12 109 PHE A N 1
ATOM 877 C CA . PHE A 1 109 ? 8.656 -11.955 -0.676 1.00 91.12 109 PHE A CA 1
ATOM 878 C C . PHE A 1 109 ? 9.953 -12.686 -1.073 1.00 91.12 109 PHE A C 1
ATOM 880 O O . PHE A 1 109 ? 10.883 -12.020 -1.538 1.00 91.12 109 PHE A O 1
ATOM 887 N N . PRO A 1 110 ? 10.089 -14.020 -0.895 1.00 92.56 110 PRO A N 1
ATOM 888 C CA . PRO A 1 110 ? 11.237 -14.753 -1.426 1.00 92.56 110 PRO A CA 1
ATOM 889 C C . PRO A 1 110 ? 11.407 -14.597 -2.938 1.00 92.56 110 PRO A C 1
ATOM 891 O O . PRO A 1 110 ? 12.530 -14.358 -3.389 1.00 92.56 110 PRO A O 1
ATOM 894 N N . MET A 1 111 ? 10.320 -14.695 -3.708 1.00 91.94 111 MET A N 1
ATOM 895 C CA . MET A 1 111 ? 10.390 -14.542 -5.160 1.00 91.94 111 MET A CA 1
ATOM 896 C C . MET A 1 111 ? 10.731 -13.107 -5.571 1.00 91.94 111 MET A C 1
ATOM 898 O O . MET A 1 111 ? 11.573 -12.920 -6.445 1.00 91.94 111 MET A O 1
ATOM 902 N N . MET A 1 112 ? 10.196 -12.101 -4.875 1.00 90.44 112 MET A N 1
ATOM 903 C CA . MET A 1 112 ? 10.553 -10.692 -5.092 1.00 90.44 112 MET A CA 1
ATOM 904 C C . MET A 1 112 ? 12.053 -10.455 -4.905 1.00 90.44 112 MET A C 1
ATOM 906 O O . MET A 1 112 ? 12.720 -9.886 -5.767 1.00 90.44 112 MET A O 1
ATOM 910 N N . LYS A 1 113 ? 12.626 -10.981 -3.815 1.00 91.12 113 LYS A N 1
ATOM 911 C CA . LYS A 1 113 ? 14.075 -10.902 -3.572 1.00 91.12 113 LYS A CA 1
ATOM 912 C C . LYS A 1 113 ? 14.874 -11.607 -4.660 1.00 91.12 113 LYS A C 1
ATOM 914 O O . LYS A 1 113 ? 15.926 -11.108 -5.051 1.00 91.12 113 LYS A O 1
ATOM 919 N N . HIS A 1 114 ? 14.398 -12.758 -5.129 1.00 93.69 114 HIS A N 1
ATOM 920 C CA . HIS A 1 114 ? 15.042 -13.493 -6.212 1.00 93.69 114 HIS A CA 1
ATOM 921 C C . HIS A 1 114 ? 15.024 -12.695 -7.523 1.00 93.69 114 HIS A C 1
ATOM 923 O O . HIS A 1 114 ? 16.072 -12.534 -8.144 1.00 93.69 114 HIS A O 1
ATOM 929 N N . TYR A 1 115 ? 13.874 -12.137 -7.903 1.00 94.06 115 TYR A N 1
ATOM 930 C CA . TYR A 1 115 ? 13.720 -11.304 -9.095 1.00 94.06 115 TYR A CA 1
ATOM 931 C C . TYR A 1 115 ? 14.690 -10.113 -9.084 1.00 94.06 115 TYR A C 1
ATOM 933 O O . TYR A 1 115 ? 15.488 -9.952 -10.008 1.00 94.06 115 TYR A O 1
ATOM 941 N N . CYS A 1 116 ? 14.723 -9.341 -7.995 1.00 91.19 116 CYS A N 1
ATOM 942 C CA . CYS A 1 116 ? 15.614 -8.183 -7.887 1.00 91.19 116 CYS A CA 1
ATOM 943 C C . CYS A 1 116 ? 17.098 -8.571 -7.907 1.00 91.19 116 CYS A C 1
ATOM 945 O O . CYS A 1 116 ? 17.921 -7.839 -8.462 1.00 91.19 116 CYS A O 1
ATOM 947 N N . GLN A 1 117 ? 17.462 -9.734 -7.357 1.00 92.94 117 GLN A N 1
ATOM 948 C CA . GLN A 1 117 ? 18.830 -10.249 -7.444 1.00 92.94 117 GLN A CA 1
ATOM 949 C C . GLN A 1 117 ? 19.223 -10.624 -8.874 1.00 92.94 117 GLN A C 1
ATOM 951 O O . GLN A 1 117 ? 20.352 -10.349 -9.274 1.00 92.94 117 GLN A O 1
ATOM 956 N N . GLU A 1 118 ? 18.325 -11.243 -9.639 1.00 94.56 118 GLU A N 1
ATOM 957 C CA . GLU A 1 118 ? 18.591 -11.607 -11.033 1.00 94.56 118 GLU A CA 1
ATOM 958 C C . GLU A 1 118 ? 18.712 -10.366 -11.923 1.00 94.56 118 GLU A C 1
ATOM 960 O O . GLU A 1 118 ? 19.707 -10.240 -12.643 1.00 94.56 118 GLU A O 1
ATOM 965 N N . MET A 1 119 ? 17.820 -9.385 -11.759 1.00 92.25 119 MET A N 1
ATOM 966 C CA . MET A 1 119 ? 17.927 -8.091 -12.444 1.00 92.25 119 MET A CA 1
ATOM 967 C C . MET A 1 119 ? 19.251 -7.388 -12.120 1.00 92.25 119 MET A C 1
ATOM 969 O O . MET A 1 119 ? 19.965 -6.952 -13.021 1.00 92.25 119 MET A O 1
ATOM 973 N N . SER A 1 120 ? 19.659 -7.381 -10.846 1.00 90.25 120 SER A N 1
ATOM 974 C CA . SER A 1 120 ? 20.950 -6.812 -10.420 1.00 90.25 120 SER A CA 1
ATOM 975 C C . SER A 1 120 ? 22.160 -7.556 -11.007 1.00 90.25 120 SER A C 1
ATOM 977 O O . SER A 1 120 ? 23.237 -6.982 -11.161 1.00 90.25 120 SER A O 1
ATOM 979 N N . ARG A 1 121 ? 22.007 -8.842 -11.350 1.00 91.56 121 ARG A N 1
ATOM 980 C CA . ARG A 1 121 ? 23.039 -9.652 -12.022 1.00 91.56 121 ARG A CA 1
ATOM 981 C C . ARG A 1 121 ? 23.055 -9.466 -13.534 1.00 91.56 121 ARG A C 1
ATOM 983 O O . ARG A 1 121 ? 24.005 -9.925 -14.159 1.00 91.56 121 ARG A O 1
ATOM 990 N N . GLY A 1 122 ? 22.074 -8.772 -14.097 1.00 91.88 122 GLY A N 1
ATOM 991 C CA . GLY A 1 122 ? 21.965 -8.539 -15.528 1.00 91.88 122 GLY A CA 1
ATOM 992 C C . GLY A 1 122 ? 21.099 -9.573 -16.264 1.00 91.88 122 GLY A C 1
ATOM 993 O O . GLY A 1 122 ? 21.293 -9.796 -17.454 1.00 91.88 122 GLY A O 1
ATOM 994 N N . ARG A 1 123 ? 20.196 -10.274 -15.564 1.00 92.56 123 ARG A N 1
ATOM 995 C CA . ARG A 1 123 ? 19.359 -11.338 -16.143 1.00 92.56 123 ARG A CA 1
ATOM 996 C C . ARG A 1 123 ? 17.886 -11.115 -15.830 1.00 92.56 123 ARG A C 1
ATOM 998 O O . ARG A 1 123 ? 17.527 -10.958 -14.666 1.00 92.56 123 ARG A O 1
ATOM 1005 N N . MET A 1 124 ? 17.033 -11.181 -16.849 1.00 92.81 124 MET A N 1
ATOM 1006 C CA . MET A 1 124 ? 15.584 -11.184 -16.649 1.00 92.81 124 MET A CA 1
ATOM 1007 C C . MET A 1 124 ? 15.101 -12.520 -16.074 1.00 92.81 124 MET A C 1
ATOM 1009 O O . MET A 1 124 ? 15.505 -13.595 -16.522 1.00 92.81 124 MET A O 1
ATOM 1013 N N . TYR A 1 125 ? 14.206 -12.448 -15.090 1.00 92.31 125 TYR A N 1
ATOM 1014 C CA . TYR A 1 125 ? 13.543 -13.599 -14.473 1.00 92.31 125 TYR A CA 1
ATOM 1015 C C . TYR A 1 125 ? 12.019 -13.469 -14.633 1.00 92.31 125 TYR A C 1
ATOM 1017 O O . TYR A 1 125 ? 11.513 -12.368 -14.432 1.00 92.31 125 TYR A O 1
ATOM 1025 N N . PRO A 1 126 ? 11.263 -14.547 -14.927 1.00 91.94 126 PRO A N 1
ATOM 1026 C CA . PRO A 1 126 ? 11.706 -15.939 -15.081 1.00 91.94 126 PRO A CA 1
ATOM 1027 C C . PRO A 1 126 ? 12.432 -16.236 -16.398 1.00 91.94 126 PRO A C 1
ATOM 1029 O O . PRO A 1 126 ? 13.251 -17.153 -16.436 1.00 91.94 126 PRO A O 1
ATOM 1032 N N . ALA A 1 127 ? 12.162 -15.457 -17.443 1.00 91.50 127 ALA A N 1
ATOM 1033 C CA . ALA A 1 127 ? 12.846 -15.495 -18.729 1.00 91.50 127 ALA A CA 1
ATOM 1034 C C . ALA A 1 127 ? 12.685 -14.143 -19.441 1.00 91.50 127 ALA A C 1
ATOM 1036 O O . ALA A 1 127 ? 11.848 -13.325 -19.045 1.00 91.50 127 ALA A O 1
ATOM 1037 N N . VAL A 1 128 ? 13.461 -13.933 -20.507 1.00 92.06 128 VAL A N 1
ATOM 1038 C CA . VAL A 1 128 ? 13.215 -12.841 -21.458 1.00 92.06 128 VAL A CA 1
ATOM 1039 C C . VAL A 1 128 ? 11.868 -13.105 -22.145 1.00 92.06 128 VAL A C 1
ATOM 1041 O O . VAL A 1 128 ? 11.684 -14.208 -22.673 1.00 92.06 128 VAL A O 1
ATOM 1044 N N . PRO A 1 129 ? 10.918 -12.156 -22.120 1.00 91.81 129 PRO A N 1
ATOM 1045 C CA . PRO A 1 129 ? 9.626 -12.332 -22.769 1.00 91.81 129 PRO A CA 1
ATOM 1046 C C . PRO A 1 129 ? 9.744 -12.510 -24.280 1.00 91.81 129 PRO A C 1
ATOM 1048 O O . PRO A 1 129 ? 10.608 -11.909 -24.915 1.00 91.81 129 PRO A O 1
ATOM 1051 N N . SER A 1 130 ? 8.835 -13.303 -24.842 1.00 88.06 130 SER A N 1
ATOM 1052 C CA . SER A 1 130 ? 8.676 -13.465 -26.287 1.00 88.06 130 SER A CA 1
ATOM 1053 C C . SER A 1 130 ? 7.472 -12.677 -26.789 1.00 88.06 130 SER A C 1
ATOM 1055 O O . SER A 1 130 ? 6.395 -12.776 -26.195 1.00 88.06 130 SER A O 1
ATOM 1057 N N . PHE A 1 131 ? 7.616 -11.995 -27.919 1.00 90.69 131 PHE A N 1
ATOM 1058 C CA . PHE A 1 131 ? 6.566 -11.196 -28.543 1.00 90.69 131 PHE A CA 1
ATOM 1059 C C . PHE A 1 131 ? 6.216 -11.728 -29.936 1.00 90.69 131 PHE A C 1
ATOM 1061 O O . PHE A 1 131 ? 7.056 -12.254 -30.665 1.00 90.69 131 PHE A O 1
ATOM 1068 N N . SER A 1 132 ? 4.946 -11.596 -30.327 1.00 88.50 132 SER A N 1
ATOM 1069 C CA . SER A 1 132 ? 4.510 -11.928 -31.691 1.00 88.50 132 SER A CA 1
ATOM 1070 C C . SER A 1 132 ? 4.983 -10.903 -32.719 1.00 88.50 132 SER A C 1
ATOM 1072 O O . SER A 1 132 ? 5.180 -11.238 -33.887 1.00 88.50 132 SER A O 1
ATOM 1074 N N . GLU A 1 133 ? 5.138 -9.652 -32.292 1.00 90.56 133 GLU A N 1
ATOM 1075 C CA . GLU A 1 133 ? 5.599 -8.553 -33.128 1.00 90.56 133 GLU A CA 1
ATOM 1076 C C . GLU A 1 133 ? 7.123 -8.530 -33.175 1.00 90.56 133 GLU A C 1
ATOM 1078 O O . GLU A 1 133 ? 7.794 -8.451 -32.147 1.00 90.56 133 GLU A O 1
ATOM 1083 N N . TRP A 1 134 ? 7.667 -8.604 -34.389 1.00 90.38 134 TRP A N 1
ATOM 1084 C CA . TRP A 1 134 ? 9.105 -8.748 -34.606 1.00 90.38 134 TRP A CA 1
ATOM 1085 C C . TRP A 1 134 ? 9.917 -7.554 -34.075 1.00 90.38 134 TRP A C 1
ATOM 1087 O O . TRP A 1 134 ? 11.028 -7.759 -33.598 1.00 90.38 134 TRP A O 1
ATOM 1097 N N . GLU A 1 135 ? 9.358 -6.340 -34.118 1.00 90.12 135 GLU A N 1
ATOM 1098 C CA . GLU A 1 135 ? 10.004 -5.110 -33.633 1.00 90.12 135 GLU A CA 1
ATOM 1099 C C . GLU A 1 135 ? 10.190 -5.151 -32.111 1.00 90.12 135 GLU A C 1
ATOM 1101 O O . GLU A 1 135 ? 11.276 -4.878 -31.601 1.00 90.12 135 GLU A O 1
ATOM 1106 N N . ILE A 1 136 ? 9.155 -5.575 -31.379 1.00 90.94 136 ILE A N 1
ATOM 1107 C CA . ILE A 1 136 ? 9.206 -5.709 -29.917 1.00 90.94 136 ILE A CA 1
ATOM 1108 C C . ILE A 1 136 ? 10.089 -6.901 -29.516 1.00 90.94 136 ILE A C 1
ATOM 1110 O O . ILE A 1 136 ? 10.828 -6.828 -28.539 1.00 90.94 136 ILE A O 1
ATOM 1114 N N . GLU A 1 137 ? 10.075 -7.982 -30.296 1.00 92.00 137 GLU A N 1
ATOM 1115 C CA . GLU A 1 137 ? 10.955 -9.139 -30.096 1.00 92.00 137 GLU A CA 1
ATOM 1116 C C . GLU A 1 137 ? 12.444 -8.786 -30.294 1.00 92.00 137 GLU A C 1
ATOM 1118 O O . GLU A 1 137 ? 13.309 -9.290 -29.574 1.00 92.00 137 GLU A O 1
ATOM 1123 N N . GLU A 1 138 ? 12.775 -7.922 -31.257 1.00 92.81 138 GLU A N 1
ATOM 1124 C CA . GLU A 1 138 ? 14.137 -7.402 -31.429 1.00 92.81 138 GLU A CA 1
ATOM 1125 C C . GLU A 1 138 ? 14.521 -6.477 -30.269 1.00 92.81 138 GLU A C 1
ATOM 1127 O O . GLU A 1 138 ? 15.585 -6.655 -29.671 1.00 92.81 138 GLU A O 1
ATOM 1132 N N . LYS A 1 139 ? 13.608 -5.584 -29.868 1.00 93.50 139 LYS A N 1
ATOM 1133 C CA . LYS A 1 139 ? 13.769 -4.722 -28.692 1.00 93.50 139 LYS A CA 1
ATOM 1134 C C . LYS A 1 139 ? 14.024 -5.536 -27.420 1.00 93.50 139 LYS A C 1
ATOM 1136 O O . LYS A 1 139 ? 14.925 -5.212 -26.658 1.00 93.50 139 LYS A O 1
ATOM 1141 N N . ALA A 1 140 ? 13.309 -6.639 -27.204 1.00 93.94 140 ALA A N 1
ATOM 1142 C CA . ALA A 1 140 ? 13.518 -7.525 -26.057 1.00 93.94 140 ALA A CA 1
ATOM 1143 C C . ALA A 1 140 ? 14.956 -8.071 -25.986 1.00 93.94 140 ALA A C 1
ATOM 1145 O O . ALA A 1 140 ? 15.554 -8.126 -24.908 1.00 93.94 140 ALA A O 1
ATOM 1146 N N . LYS A 1 141 ? 15.532 -8.437 -27.139 1.00 92.62 141 LYS A N 1
ATOM 1147 C CA . LYS A 1 141 ? 16.925 -8.902 -27.236 1.00 92.62 141 LYS A CA 1
ATOM 1148 C C . LYS A 1 141 ? 17.911 -7.775 -26.964 1.00 92.62 141 LYS A C 1
ATOM 1150 O O . LYS A 1 141 ? 18.865 -7.995 -26.223 1.00 92.62 141 LYS A O 1
ATOM 1155 N N . GLU A 1 142 ? 17.656 -6.584 -27.503 1.00 93.25 142 GLU A N 1
ATOM 1156 C CA . GLU A 1 142 ? 18.469 -5.394 -27.236 1.00 93.25 142 GLU A CA 1
ATOM 1157 C C . GLU A 1 142 ? 18.480 -5.052 -25.741 1.00 93.25 142 GLU A C 1
ATOM 1159 O O . GLU A 1 142 ? 19.545 -4.838 -25.166 1.00 93.25 142 GLU A O 1
ATOM 1164 N N . VAL A 1 143 ? 17.317 -5.059 -25.082 1.00 94.38 143 VAL A N 1
ATOM 1165 C CA . VAL A 1 143 ? 17.214 -4.779 -23.643 1.00 94.38 143 VAL A CA 1
ATOM 1166 C C . VAL A 1 143 ? 17.972 -5.825 -22.825 1.00 94.38 143 VAL A C 1
ATOM 1168 O O . VAL A 1 143 ? 18.678 -5.465 -21.882 1.00 94.38 143 VAL A O 1
ATOM 1171 N N . GLN A 1 144 ? 17.873 -7.109 -23.181 1.00 93.75 144 GLN A N 1
ATOM 1172 C CA . GLN A 1 144 ? 18.633 -8.162 -22.506 1.00 93.75 144 GLN A CA 1
ATOM 1173 C C . GLN A 1 144 ? 20.148 -7.981 -22.701 1.00 93.75 144 GLN A C 1
ATOM 1175 O O . GLN A 1 144 ? 20.895 -8.044 -21.726 1.00 93.75 144 GLN A O 1
ATOM 1180 N N . GLU A 1 145 ? 20.612 -7.706 -23.923 1.00 94.44 145 GLU A N 1
ATOM 1181 C CA . GLU A 1 145 ? 22.031 -7.450 -24.203 1.00 94.44 145 GLU A CA 1
ATOM 1182 C C . GLU A 1 145 ? 22.533 -6.189 -23.479 1.00 94.44 145 GLU A C 1
ATOM 1184 O O . GLU A 1 145 ? 23.640 -6.173 -22.930 1.00 94.44 145 GLU A O 1
ATOM 1189 N N . PHE A 1 146 ? 21.711 -5.139 -23.412 1.00 94.69 146 PHE A N 1
ATOM 1190 C CA . PHE A 1 146 ? 22.002 -3.933 -22.642 1.00 94.69 146 PHE A CA 1
ATOM 1191 C C . PHE A 1 146 ? 22.160 -4.254 -21.155 1.00 94.69 146 PHE A C 1
ATOM 1193 O O . PHE A 1 146 ? 23.124 -3.823 -20.525 1.00 94.69 146 PHE A O 1
ATOM 1200 N N . LEU A 1 147 ? 21.233 -5.032 -20.596 1.00 93.69 147 LEU A N 1
ATOM 1201 C CA . LEU A 1 147 ? 21.219 -5.408 -19.189 1.00 93.69 147 LEU A CA 1
ATOM 1202 C C . LEU A 1 147 ? 22.435 -6.278 -18.809 1.00 93.69 147 LEU A C 1
ATOM 1204 O O . LEU A 1 147 ? 22.991 -6.104 -17.722 1.00 93.69 147 LEU A O 1
ATOM 1208 N N . GLU A 1 148 ? 22.884 -7.164 -19.701 1.00 93.94 148 GLU A N 1
ATOM 1209 C CA . GLU A 1 148 ? 24.084 -7.993 -19.514 1.00 93.94 148 GLU A CA 1
ATOM 1210 C C . GLU A 1 148 ? 25.382 -7.174 -19.515 1.00 93.94 148 GLU A C 1
ATOM 1212 O O . GLU A 1 148 ? 26.288 -7.442 -18.722 1.00 93.94 148 GLU A O 1
ATOM 1217 N N . ASN A 1 149 ? 25.468 -6.166 -20.387 1.00 94.81 149 ASN A N 1
ATOM 1218 C CA . ASN A 1 149 ? 26.666 -5.343 -20.569 1.00 94.81 149 ASN A CA 1
ATOM 1219 C C . ASN A 1 149 ? 26.695 -4.081 -19.687 1.00 94.81 149 ASN A C 1
ATOM 1221 O O . ASN A 1 149 ? 27.709 -3.379 -19.643 1.00 94.81 149 ASN A O 1
ATOM 1225 N N . ALA A 1 150 ? 25.598 -3.776 -18.993 1.00 93.94 150 ALA A N 1
ATOM 1226 C CA . ALA A 1 150 ? 25.467 -2.605 -18.139 1.00 93.94 150 ALA A CA 1
ATOM 1227 C C . ALA A 1 150 ? 26.388 -2.654 -16.904 1.00 93.94 150 ALA A C 1
ATOM 1229 O O . ALA A 1 150 ? 26.619 -3.693 -16.275 1.00 93.94 150 ALA A O 1
ATOM 1230 N N . ASP A 1 151 ? 26.873 -1.481 -16.498 1.00 94.19 151 ASP A N 1
ATOM 1231 C CA . ASP A 1 151 ? 27.599 -1.306 -15.245 1.00 94.19 151 ASP A CA 1
ATOM 1232 C C . ASP A 1 151 ? 26.692 -1.546 -14.024 1.00 94.19 151 ASP A C 1
ATOM 1234 O O . ASP A 1 151 ? 25.469 -1.671 -14.127 1.00 94.19 151 ASP A O 1
ATOM 1238 N N . GLU A 1 152 ? 27.299 -1.676 -12.844 1.00 93.62 152 GLU A N 1
ATOM 1239 C CA . GLU A 1 152 ? 26.574 -2.021 -11.616 1.00 93.62 152 GLU A CA 1
ATOM 1240 C C . GLU A 1 152 ? 25.500 -0.985 -11.254 1.00 93.62 152 GLU A C 1
ATOM 1242 O O . GLU A 1 152 ? 24.376 -1.377 -10.940 1.00 93.62 152 GLU A O 1
ATOM 1247 N N . LEU A 1 153 ? 25.800 0.315 -11.379 1.00 94.38 153 LEU A N 1
ATOM 1248 C CA . LEU A 1 153 ? 24.835 1.383 -11.108 1.00 94.38 153 LEU A CA 1
ATOM 1249 C C . LEU A 1 153 ? 23.616 1.280 -12.030 1.00 94.38 153 LEU A C 1
ATOM 1251 O O . LEU A 1 153 ? 22.480 1.307 -11.560 1.00 94.38 153 LEU A O 1
ATOM 1255 N N . THR A 1 154 ? 23.840 1.125 -13.337 1.00 95.19 154 THR A N 1
ATOM 1256 C CA . THR A 1 154 ? 22.748 1.010 -14.313 1.00 95.19 154 THR A CA 1
ATOM 1257 C C . THR A 1 154 ? 21.876 -0.217 -14.028 1.00 95.19 154 THR A C 1
ATOM 1259 O O . THR A 1 154 ? 20.650 -0.110 -14.045 1.00 95.19 154 THR A O 1
ATOM 1262 N N . ARG A 1 155 ? 22.470 -1.370 -13.686 1.00 95.06 155 ARG A N 1
ATOM 1263 C CA . ARG A 1 155 ? 21.705 -2.575 -13.312 1.00 95.06 155 ARG A CA 1
ATOM 1264 C C . ARG A 1 155 ? 20.872 -2.369 -12.048 1.00 95.06 155 ARG A C 1
ATOM 1266 O O . ARG A 1 155 ? 19.712 -2.775 -12.014 1.00 95.06 155 ARG A O 1
ATOM 1273 N N . GLN A 1 156 ? 21.425 -1.703 -11.034 1.00 94.31 156 GLN A N 1
ATOM 1274 C CA . GLN A 1 156 ? 20.684 -1.357 -9.816 1.00 94.31 156 GLN A CA 1
ATOM 1275 C C . GLN A 1 156 ? 19.531 -0.380 -10.097 1.00 94.31 156 GLN A C 1
ATOM 1277 O O . GLN A 1 156 ? 18.446 -0.531 -9.529 1.00 94.31 156 GLN A O 1
ATOM 1282 N N . ALA A 1 157 ? 19.725 0.585 -10.999 1.00 95.62 157 ALA A N 1
ATOM 1283 C CA . ALA A 1 157 ? 18.676 1.511 -11.414 1.00 95.62 157 ALA A CA 1
ATOM 1284 C C . ALA A 1 157 ? 17.526 0.786 -12.137 1.00 95.62 157 ALA A C 1
ATOM 1286 O O . ALA A 1 157 ? 16.369 0.977 -11.769 1.00 95.62 157 ALA A O 1
ATOM 1287 N N . ILE A 1 158 ? 17.824 -0.117 -13.081 1.00 95.38 158 ILE A N 1
ATOM 1288 C CA . ILE A 1 158 ? 16.796 -0.930 -13.760 1.00 95.38 158 ILE A CA 1
ATOM 1289 C C . ILE A 1 158 ? 16.058 -1.825 -12.760 1.00 95.38 158 ILE A C 1
ATOM 1291 O O . ILE A 1 158 ? 14.830 -1.917 -12.804 1.00 95.38 158 ILE A O 1
ATOM 1295 N N . ALA A 1 159 ? 16.780 -2.463 -11.832 1.00 94.25 159 ALA A N 1
ATOM 1296 C CA . ALA A 1 159 ? 16.167 -3.270 -10.780 1.00 94.25 159 ALA A CA 1
ATOM 1297 C C . ALA A 1 159 ? 15.218 -2.429 -9.903 1.00 94.25 159 ALA A C 1
ATOM 1299 O O . ALA A 1 159 ? 14.129 -2.889 -9.569 1.00 94.25 159 ALA A O 1
ATOM 1300 N N . THR A 1 160 ? 15.586 -1.180 -9.600 1.00 93.50 160 THR A N 1
ATOM 1301 C CA . THR A 1 160 ? 14.745 -0.238 -8.842 1.00 93.50 160 THR A CA 1
ATOM 1302 C C . THR A 1 160 ? 13.479 0.131 -9.614 1.00 93.50 160 THR A C 1
ATOM 1304 O O . THR A 1 160 ? 12.385 0.017 -9.072 1.00 93.50 160 THR A O 1
ATOM 1307 N N . VAL A 1 161 ? 13.601 0.499 -10.893 1.00 94.69 161 VAL A N 1
ATOM 1308 C CA . VAL A 1 161 ? 12.452 0.794 -11.770 1.00 94.69 161 VAL A CA 1
ATOM 1309 C C . VAL A 1 161 ? 11.506 -0.410 -11.856 1.00 94.69 161 VAL A C 1
ATOM 1311 O O . VAL A 1 161 ? 10.291 -0.271 -11.718 1.00 94.69 161 VAL A O 1
ATOM 1314 N N . SER A 1 162 ? 12.070 -1.610 -11.999 1.00 93.94 162 SER A N 1
ATOM 1315 C CA . SER A 1 162 ? 11.306 -2.859 -12.046 1.00 93.94 162 SER A CA 1
ATOM 1316 C C . SER A 1 162 ? 10.593 -3.166 -10.727 1.00 93.94 162 SER A C 1
ATOM 1318 O O . SER A 1 162 ? 9.479 -3.681 -10.744 1.00 93.94 162 SER A O 1
ATOM 1320 N N . GLN A 1 163 ? 11.204 -2.837 -9.585 1.00 91.81 163 GLN A N 1
ATOM 1321 C CA . GLN A 1 163 ? 10.585 -2.993 -8.267 1.00 91.81 163 GLN A CA 1
ATOM 1322 C C . GLN A 1 163 ? 9.378 -2.060 -8.095 1.00 91.81 163 GLN A C 1
ATOM 1324 O O . GLN A 1 163 ? 8.369 -2.478 -7.535 1.00 91.81 163 GLN A O 1
ATOM 1329 N N . PHE A 1 164 ? 9.436 -0.825 -8.601 1.00 92.31 164 PHE A N 1
ATOM 1330 C CA . PHE A 1 164 ? 8.279 0.076 -8.573 1.00 92.31 164 PHE A CA 1
ATOM 1331 C C . PHE A 1 164 ? 7.116 -0.458 -9.413 1.00 92.31 164 PHE A C 1
ATOM 1333 O O . PHE A 1 164 ? 5.982 -0.477 -8.943 1.00 92.31 164 PHE A O 1
ATOM 1340 N N . LEU A 1 165 ? 7.397 -0.959 -10.618 1.00 93.44 165 LEU A N 1
ATOM 1341 C CA . LEU A 1 165 ? 6.384 -1.608 -11.453 1.00 93.44 165 LEU A CA 1
ATOM 1342 C C . LEU A 1 165 ? 5.826 -2.886 -10.797 1.00 93.44 165 LEU A C 1
ATOM 1344 O O . LEU A 1 165 ? 4.620 -3.123 -10.856 1.00 93.44 165 LEU A O 1
ATOM 1348 N N . PHE A 1 166 ? 6.676 -3.675 -10.126 1.00 91.94 166 PHE A N 1
ATOM 1349 C CA . PHE A 1 166 ? 6.228 -4.815 -9.324 1.00 91.94 166 PHE A CA 1
ATOM 1350 C C . PHE A 1 166 ? 5.247 -4.381 -8.240 1.00 91.94 166 PHE A C 1
ATOM 1352 O O . PHE A 1 166 ? 4.189 -4.987 -8.133 1.00 91.94 166 PHE A O 1
ATOM 1359 N N . ASN A 1 167 ? 5.561 -3.331 -7.478 1.00 90.94 167 ASN A N 1
ATOM 1360 C CA . ASN A 1 167 ? 4.680 -2.854 -6.413 1.00 90.94 167 ASN A CA 1
ATOM 1361 C C . ASN A 1 167 ? 3.301 -2.459 -6.965 1.00 90.94 167 ASN A C 1
ATOM 1363 O O . ASN A 1 167 ? 2.296 -2.837 -6.383 1.00 90.94 167 ASN A O 1
ATOM 1367 N N . VAL A 1 168 ? 3.230 -1.794 -8.125 1.00 92.38 168 VAL A N 1
ATOM 1368 C CA . VAL A 1 168 ? 1.943 -1.445 -8.760 1.00 92.38 168 VAL A CA 1
ATOM 1369 C C . VAL A 1 168 ? 1.106 -2.687 -9.086 1.00 92.38 168 VAL A C 1
ATOM 1371 O O . VAL A 1 168 ? -0.082 -2.742 -8.770 1.00 92.38 168 VAL A O 1
ATOM 1374 N N . LEU A 1 169 ? 1.716 -3.696 -9.712 1.00 92.69 169 LEU A N 1
ATOM 1375 C CA . LEU A 1 169 ? 1.026 -4.944 -10.056 1.00 92.69 169 LEU A CA 1
ATOM 1376 C C . LEU A 1 169 ? 0.642 -5.756 -8.815 1.00 92.69 169 LEU A C 1
ATOM 1378 O O . LEU A 1 169 ? -0.455 -6.311 -8.749 1.00 92.69 169 LEU A O 1
ATOM 1382 N N . GLU A 1 170 ? 1.545 -5.835 -7.842 1.00 92.31 170 GLU A N 1
ATOM 1383 C CA . GLU A 1 170 ? 1.355 -6.600 -6.617 1.00 92.31 170 GLU A CA 1
ATOM 1384 C C . GLU A 1 170 ? 0.269 -5.971 -5.740 1.00 92.31 170 GLU A C 1
ATOM 1386 O O . GLU A 1 170 ? -0.613 -6.700 -5.296 1.00 92.31 170 GLU A O 1
ATOM 1391 N N . ASP A 1 171 ? 0.255 -4.646 -5.566 1.00 92.69 171 ASP A N 1
ATOM 1392 C CA . ASP A 1 171 ? -0.797 -3.914 -4.846 1.00 92.69 171 ASP A CA 1
ATOM 1393 C C . ASP A 1 171 ? -2.164 -4.146 -5.499 1.00 92.69 171 ASP A C 1
ATOM 1395 O O . ASP A 1 171 ? -3.150 -4.454 -4.826 1.00 92.69 171 ASP A O 1
ATOM 1399 N N . GLY A 1 172 ? -2.227 -4.077 -6.831 1.00 91.56 172 GLY A N 1
ATOM 1400 C CA . GLY A 1 172 ? -3.445 -4.391 -7.567 1.00 91.56 172 GLY A CA 1
ATOM 1401 C C . GLY A 1 172 ? -3.923 -5.830 -7.330 1.00 91.56 172 GLY A C 1
ATOM 1402 O O . GLY A 1 172 ? -5.106 -6.051 -7.053 1.00 91.56 172 GLY A O 1
ATOM 1403 N N . TYR A 1 173 ? -3.011 -6.805 -7.391 1.00 92.12 173 TYR A N 1
ATOM 1404 C CA . TYR A 1 173 ? -3.318 -8.217 -7.157 1.00 92.12 173 TYR A CA 1
ATOM 1405 C C . TYR A 1 173 ? -3.770 -8.460 -5.712 1.00 92.12 173 TYR A C 1
ATOM 1407 O O . TYR A 1 173 ? -4.833 -9.045 -5.492 1.00 92.12 173 TYR A O 1
ATOM 1415 N N . ILE A 1 174 ? -3.019 -7.991 -4.710 1.00 92.69 174 ILE A N 1
ATOM 1416 C CA . ILE A 1 174 ? -3.332 -8.250 -3.301 1.00 92.69 174 ILE A CA 1
ATOM 1417 C C . ILE A 1 174 ? -4.643 -7.591 -2.877 1.00 92.69 174 ILE A C 1
ATOM 1419 O O . ILE A 1 174 ? -5.410 -8.209 -2.140 1.00 92.69 174 ILE A O 1
ATOM 1423 N N . GLU A 1 175 ? -4.954 -6.389 -3.365 1.00 92.69 175 GLU A N 1
ATOM 1424 C CA . GLU A 1 175 ? -6.225 -5.716 -3.097 1.00 92.69 175 GLU A CA 1
ATOM 1425 C C . GLU A 1 175 ? -7.395 -6.488 -3.705 1.00 92.69 175 GLU A C 1
ATOM 1427 O O . GLU A 1 175 ? -8.405 -6.729 -3.035 1.00 92.69 175 GLU A O 1
ATOM 1432 N N . ALA A 1 176 ? -7.239 -6.935 -4.952 1.00 90.69 176 ALA A N 1
ATOM 1433 C CA . ALA A 1 176 ? -8.229 -7.728 -5.657 1.00 90.69 176 ALA A CA 1
ATOM 1434 C C . ALA A 1 176 ? -8.461 -9.089 -4.963 1.00 90.69 176 ALA A C 1
ATOM 1436 O O . ALA A 1 176 ? -9.610 -9.465 -4.701 1.00 90.69 176 ALA A O 1
ATOM 1437 N N . ARG A 1 177 ? -7.391 -9.791 -4.559 1.00 90.44 177 ARG A N 1
ATOM 1438 C CA . ARG A 1 177 ? -7.477 -11.031 -3.764 1.00 90.44 177 ARG A CA 1
ATOM 1439 C C . ARG A 1 177 ? -8.083 -10.802 -2.390 1.00 90.44 177 ARG A C 1
ATOM 1441 O O . ARG A 1 177 ? -8.886 -11.620 -1.946 1.00 90.44 177 ARG A O 1
ATOM 1448 N N . MET A 1 178 ? -7.728 -9.716 -1.708 1.00 91.75 178 MET A N 1
ATOM 1449 C CA . MET A 1 178 ? -8.296 -9.378 -0.403 1.00 91.75 178 MET A CA 1
ATOM 1450 C C . MET A 1 178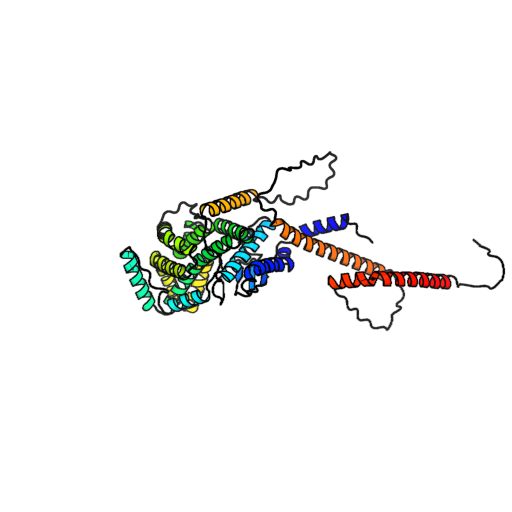 ? -9.794 -9.108 -0.502 1.00 91.75 178 MET A C 1
ATOM 1452 O O . MET A 1 178 ? -10.546 -9.580 0.349 1.00 91.75 178 MET A O 1
ATOM 1456 N N . CYS A 1 179 ? -10.241 -8.406 -1.545 1.00 90.75 179 CYS A N 1
ATOM 1457 C CA . CYS A 1 179 ? -11.657 -8.127 -1.766 1.00 90.75 179 CYS A CA 1
ATOM 1458 C C . CYS A 1 179 ? -12.478 -9.393 -2.062 1.00 90.75 179 CYS A C 1
ATOM 1460 O O . CYS A 1 179 ? -13.629 -9.479 -1.628 1.00 90.75 179 CYS A O 1
ATOM 1462 N N . ASP A 1 180 ? -11.890 -10.363 -2.768 1.00 88.94 180 ASP A N 1
ATOM 1463 C CA . ASP A 1 180 ? -12.487 -11.675 -3.046 1.00 88.94 180 ASP A CA 1
ATOM 1464 C C . ASP A 1 180 ? -12.518 -12.570 -1.793 1.00 88.94 180 ASP A C 1
ATOM 1466 O O . ASP A 1 180 ? -13.572 -13.051 -1.373 1.00 88.94 180 ASP A O 1
ATOM 1470 N N . ALA A 1 181 ? -11.369 -12.744 -1.134 1.00 88.31 181 ALA A N 1
ATOM 1471 C CA . ALA A 1 181 ? -11.220 -13.659 -0.004 1.00 88.31 181 ALA A CA 1
ATOM 1472 C C . ALA A 1 181 ? -11.856 -13.142 1.299 1.00 88.31 181 ALA A C 1
ATOM 1474 O O . ALA A 1 181 ? -12.264 -13.942 2.149 1.00 88.31 181 ALA A O 1
ATOM 1475 N N . PHE A 1 182 ? -11.918 -11.821 1.482 1.00 89.19 182 PHE A N 1
ATOM 1476 C CA . PHE A 1 182 ? -12.421 -11.160 2.686 1.00 89.19 182 PHE A CA 1
ATOM 1477 C C . PHE A 1 182 ? -13.400 -10.027 2.321 1.00 89.19 182 PHE A C 1
ATOM 1479 O O . PHE A 1 182 ? -13.069 -8.843 2.426 1.00 89.19 182 PHE A O 1
ATOM 1486 N N . PRO A 1 183 ? -14.641 -10.362 1.923 1.00 86.00 183 PRO A N 1
ATOM 1487 C CA . PRO A 1 183 ? -15.658 -9.360 1.628 1.00 86.00 183 PRO A CA 1
ATOM 1488 C C . PRO A 1 183 ? -16.097 -8.593 2.891 1.00 86.00 183 PRO A C 1
ATOM 1490 O O . PRO A 1 183 ? -15.722 -8.905 4.025 1.00 86.00 183 PRO A O 1
ATOM 1493 N N . GLY A 1 184 ? -16.940 -7.577 2.706 1.00 88.25 184 GLY A N 1
ATOM 1494 C CA . GLY A 1 184 ? -17.407 -6.719 3.796 1.00 88.25 184 GLY A CA 1
ATOM 1495 C C . GLY A 1 184 ? -16.384 -5.635 4.128 1.00 88.25 184 GLY A C 1
ATOM 1496 O O . GLY A 1 184 ? -15.862 -4.997 3.221 1.00 88.25 184 GLY A O 1
ATOM 1497 N N . LYS A 1 185 ? -16.090 -5.420 5.419 1.00 86.69 185 LYS A N 1
ATOM 1498 C CA . LYS A 1 185 ? -15.319 -4.249 5.890 1.00 86.69 185 LYS A CA 1
ATOM 1499 C C . LYS A 1 185 ? -13.937 -4.100 5.247 1.00 86.69 185 LYS A C 1
ATOM 1501 O O . LYS A 1 185 ? -13.535 -2.977 4.971 1.00 86.69 185 LYS A O 1
ATOM 1506 N N . TYR A 1 186 ? -13.230 -5.206 5.002 1.00 91.19 186 TYR A N 1
ATOM 1507 C CA . TYR A 1 186 ? -11.921 -5.171 4.341 1.00 91.19 186 TYR A CA 1
ATOM 1508 C C . TYR A 1 186 ? -12.058 -4.647 2.906 1.00 91.19 186 TYR A C 1
ATOM 1510 O O . TYR A 1 186 ? -11.449 -3.639 2.563 1.00 91.19 186 TYR A O 1
ATOM 1518 N N . ALA A 1 187 ? -12.927 -5.274 2.106 1.00 91.06 187 ALA A N 1
ATOM 1519 C CA . ALA A 1 187 ? -13.185 -4.866 0.727 1.00 91.06 187 ALA A CA 1
ATOM 1520 C C . ALA A 1 187 ? -13.723 -3.427 0.619 1.00 91.06 187 ALA A C 1
ATOM 1522 O O . ALA A 1 187 ? -13.273 -2.659 -0.226 1.00 91.06 187 ALA A O 1
ATOM 1523 N N . THR A 1 188 ? -14.664 -3.039 1.487 1.00 89.31 188 THR A N 1
ATOM 1524 C CA . THR A 1 188 ? -15.224 -1.680 1.508 1.00 89.31 188 THR A CA 1
ATOM 1525 C C . THR A 1 188 ? -14.150 -0.640 1.821 1.00 89.31 188 THR A C 1
ATOM 1527 O O . THR A 1 188 ? -14.062 0.353 1.107 1.00 89.31 188 THR A O 1
ATOM 1530 N N . GLY A 1 189 ? -13.308 -0.875 2.835 1.00 92.31 189 GLY A N 1
ATOM 1531 C CA . GLY A 1 189 ? -12.223 0.042 3.192 1.00 92.31 189 GLY A CA 1
ATOM 1532 C C . GLY A 1 189 ? -11.174 0.189 2.085 1.00 92.31 189 GLY A C 1
ATOM 1533 O O . GLY A 1 189 ? -10.742 1.303 1.803 1.00 92.31 189 GLY A O 1
ATOM 1534 N N . ILE A 1 190 ? -10.799 -0.913 1.421 1.00 94.00 190 ILE A N 1
ATOM 1535 C CA . ILE A 1 190 ? -9.874 -0.882 0.272 1.00 94.00 190 ILE A CA 1
ATOM 1536 C C . ILE A 1 190 ? -10.467 -0.037 -0.861 1.00 94.00 190 ILE A C 1
ATOM 1538 O O . ILE A 1 190 ? -9.832 0.903 -1.328 1.00 94.00 190 ILE A O 1
ATOM 1542 N N . ARG A 1 191 ? -11.713 -0.309 -1.267 1.00 91.75 191 ARG A N 1
ATOM 1543 C CA . ARG A 1 191 ? -12.368 0.443 -2.351 1.00 91.75 191 ARG A CA 1
ATOM 1544 C C . ARG A 1 191 ? -12.538 1.921 -2.025 1.00 91.75 191 ARG A C 1
ATOM 1546 O O . ARG A 1 191 ? -12.324 2.759 -2.894 1.00 91.75 191 ARG A O 1
ATOM 1553 N N . LEU A 1 192 ? -12.901 2.231 -0.781 1.00 91.38 192 LEU A N 1
ATOM 1554 C CA . LEU A 1 192 ? -13.015 3.599 -0.285 1.00 91.38 192 LEU A CA 1
ATOM 1555 C C . LEU A 1 192 ? -11.693 4.361 -0.472 1.00 91.38 192 LEU A C 1
ATOM 1557 O O . LEU A 1 192 ? -11.687 5.464 -1.019 1.00 91.38 192 LEU A O 1
ATOM 1561 N N . ASN A 1 193 ? -10.574 3.752 -0.074 1.00 93.06 193 ASN A N 1
ATOM 1562 C CA . ASN A 1 193 ? -9.249 4.334 -0.274 1.00 93.06 193 ASN A CA 1
ATOM 1563 C C . ASN A 1 193 ? -8.908 4.465 -1.757 1.00 93.06 193 ASN A C 1
ATOM 1565 O O . ASN A 1 193 ? -8.428 5.512 -2.174 1.00 93.06 193 ASN A O 1
ATOM 1569 N N . ASN A 1 194 ? -9.207 3.447 -2.561 1.00 92.19 194 ASN A N 1
ATOM 1570 C CA . ASN A 1 194 ? -8.920 3.435 -3.993 1.00 92.19 194 ASN A CA 1
ATOM 1571 C C . ASN A 1 194 ? -9.618 4.569 -4.747 1.00 92.19 194 ASN A C 1
ATOM 1573 O O . ASN A 1 194 ? -8.973 5.265 -5.533 1.00 92.19 194 ASN A O 1
ATOM 1577 N N . ILE A 1 195 ? -10.902 4.803 -4.458 1.00 89.44 195 ILE A N 1
ATOM 1578 C CA . ILE A 1 195 ? -11.652 5.940 -5.006 1.00 89.44 195 ILE A CA 1
ATOM 1579 C C . ILE A 1 195 ? -10.973 7.247 -4.595 1.00 89.44 195 ILE A C 1
ATOM 1581 O O . ILE A 1 195 ? -10.661 8.074 -5.448 1.00 89.44 195 ILE A O 1
ATOM 1585 N N . ARG A 1 196 ? -10.669 7.414 -3.302 1.00 89.88 196 ARG A N 1
ATOM 1586 C CA . ARG A 1 196 ? -10.096 8.662 -2.790 1.00 89.88 196 ARG A CA 1
ATOM 1587 C C . ARG A 1 196 ? -8.707 8.964 -3.335 1.00 89.88 196 ARG A C 1
ATOM 1589 O O . ARG A 1 196 ? -8.428 10.103 -3.692 1.00 89.88 196 ARG A O 1
ATOM 1596 N N . ILE A 1 197 ? -7.852 7.952 -3.440 1.00 89.12 197 ILE A N 1
ATOM 1597 C CA . ILE A 1 197 ? -6.519 8.093 -4.026 1.00 89.12 197 ILE A CA 1
ATOM 1598 C C . ILE A 1 197 ? -6.629 8.493 -5.502 1.00 89.12 197 ILE A C 1
ATOM 1600 O O . ILE A 1 197 ? -5.899 9.372 -5.952 1.00 89.12 197 ILE A O 1
ATOM 1604 N N . SER A 1 198 ? -7.570 7.904 -6.246 1.00 87.38 198 SER A N 1
ATOM 1605 C CA . SER A 1 198 ? -7.809 8.275 -7.643 1.00 87.38 198 SER A CA 1
ATOM 1606 C C . SER A 1 198 ? -8.376 9.689 -7.798 1.00 87.38 198 SER A C 1
ATOM 1608 O O . SER A 1 198 ? -8.054 10.360 -8.773 1.00 87.38 198 SER A O 1
ATOM 1610 N N . GLU A 1 199 ? -9.202 10.165 -6.861 1.00 85.56 199 GLU A N 1
ATOM 1611 C CA . GLU A 1 199 ? -9.705 11.547 -6.851 1.00 85.56 199 GLU A CA 1
ATOM 1612 C C . GLU A 1 199 ? -8.599 12.576 -6.596 1.00 85.56 199 GLU A C 1
ATOM 1614 O O . GLU A 1 199 ? -8.667 13.687 -7.121 1.00 85.56 199 GLU A O 1
ATOM 1619 N N . MET A 1 200 ? -7.603 12.205 -5.787 1.00 85.50 200 MET A N 1
ATOM 1620 C CA . MET A 1 200 ? -6.440 13.031 -5.457 1.00 85.50 200 MET A CA 1
ATOM 1621 C C . MET A 1 200 ? -5.340 12.976 -6.530 1.00 85.50 200 MET A C 1
ATOM 1623 O O . MET A 1 200 ? -4.395 13.761 -6.468 1.00 85.50 200 MET A O 1
ATOM 1627 N N . ALA A 1 201 ? -5.444 12.067 -7.504 1.00 86.69 201 ALA A N 1
ATOM 1628 C CA . ALA A 1 201 ? -4.467 11.917 -8.574 1.00 86.69 201 ALA A CA 1
ATOM 1629 C C . ALA A 1 201 ? -4.411 13.173 -9.460 1.00 86.69 201 ALA A C 1
ATOM 1631 O O . ALA A 1 201 ? -5.440 13.661 -9.938 1.00 86.69 201 ALA A O 1
ATOM 1632 N N . GLN A 1 202 ? -3.200 13.665 -9.723 1.00 87.94 202 GLN A N 1
ATOM 1633 C CA . GLN A 1 202 ? -2.972 14.760 -10.667 1.00 87.94 202 GLN A CA 1
ATOM 1634 C C . GLN A 1 202 ? -3.300 14.322 -12.102 1.00 87.94 202 GLN A C 1
ATOM 1636 O O . GLN A 1 202 ? -3.115 13.159 -12.467 1.00 87.94 202 GLN A O 1
ATOM 1641 N N . SER A 1 203 ? -3.745 15.268 -12.932 1.00 89.88 203 SER A N 1
ATOM 1642 C CA . SER A 1 203 ? -3.954 15.022 -14.370 1.00 89.88 203 SER A CA 1
ATOM 1643 C C . SER A 1 203 ? -2.642 14.699 -15.096 1.00 89.88 203 SER A C 1
ATOM 1645 O O . SER A 1 203 ? -1.561 15.052 -14.615 1.00 89.88 203 SER A O 1
ATOM 1647 N N . ILE A 1 204 ? -2.725 14.068 -16.273 1.00 90.94 204 ILE A N 1
ATOM 1648 C CA . ILE A 1 204 ? -1.544 13.712 -17.080 1.00 90.94 204 ILE A CA 1
ATOM 1649 C C . ILE A 1 204 ? -0.721 14.968 -17.404 1.00 90.94 204 ILE A C 1
ATOM 1651 O O . ILE A 1 204 ? 0.489 14.998 -17.163 1.00 90.94 204 ILE A O 1
ATOM 1655 N N . SER A 1 205 ? -1.368 16.040 -17.877 1.00 90.56 205 SER A N 1
ATOM 1656 C CA . SER A 1 205 ? -0.660 17.277 -18.230 1.00 90.56 205 SER A CA 1
ATOM 1657 C C . SER A 1 205 ? -0.015 17.959 -17.023 1.00 90.56 205 SER A C 1
ATOM 1659 O O . SER A 1 205 ? 1.043 18.575 -17.155 1.00 90.56 205 SER A O 1
ATOM 1661 N N . GLU A 1 206 ? -0.628 17.868 -15.841 1.00 91.50 206 GLU A N 1
ATOM 1662 C CA . GLU A 1 206 ? -0.080 18.446 -14.611 1.00 91.50 206 GLU A CA 1
ATOM 1663 C C . GLU A 1 206 ? 1.160 17.692 -14.127 1.00 91.50 206 GLU A C 1
ATOM 1665 O O . GLU A 1 206 ? 2.164 18.330 -13.806 1.00 91.50 206 GLU A O 1
ATOM 1670 N N . GLN A 1 207 ? 1.141 16.356 -14.167 1.00 92.62 207 GLN A N 1
ATOM 1671 C CA . GLN A 1 207 ? 2.309 15.539 -13.826 1.00 92.62 207 GLN A CA 1
ATOM 1672 C C . GLN A 1 207 ? 3.497 15.857 -14.749 1.00 92.62 207 GLN A C 1
ATOM 1674 O O . GLN A 1 207 ? 4.609 16.106 -14.277 1.00 92.62 207 GLN A O 1
ATOM 1679 N N . LEU A 1 208 ? 3.256 15.947 -16.063 1.00 91.88 208 LEU A N 1
ATOM 1680 C CA . LEU A 1 208 ? 4.291 16.305 -17.039 1.00 91.88 208 LEU A CA 1
ATOM 1681 C C . LEU A 1 208 ? 4.821 17.727 -16.830 1.00 91.88 208 LEU A C 1
ATOM 1683 O O . LEU A 1 208 ? 6.028 17.960 -16.891 1.00 91.88 208 LEU A O 1
ATOM 1687 N N . LYS A 1 209 ? 3.939 18.687 -16.529 1.00 92.31 209 LYS A N 1
ATOM 1688 C CA . LYS A 1 209 ? 4.332 20.069 -16.219 1.00 92.31 209 LYS A CA 1
ATOM 1689 C C . LYS A 1 209 ? 5.202 20.157 -14.962 1.00 92.31 209 LYS A C 1
ATOM 1691 O O . LYS A 1 209 ? 6.091 21.005 -14.905 1.00 92.31 209 LYS A O 1
ATOM 1696 N N . ASN A 1 210 ? 4.964 19.286 -13.984 1.00 91.50 210 ASN A N 1
ATOM 1697 C CA . ASN A 1 210 ? 5.762 19.183 -12.763 1.00 91.50 210 ASN A CA 1
ATOM 1698 C C . ASN A 1 210 ? 7.111 18.471 -12.984 1.00 91.50 210 ASN A C 1
ATOM 1700 O O . ASN A 1 210 ? 7.927 18.417 -12.066 1.00 91.50 210 ASN A O 1
ATOM 1704 N N . GLY A 1 211 ? 7.381 17.981 -14.200 1.00 91.06 211 GLY A N 1
ATOM 1705 C CA . GLY A 1 211 ? 8.638 17.327 -14.560 1.00 91.06 211 GLY A CA 1
ATOM 1706 C C . GLY A 1 211 ? 8.720 15.860 -14.137 1.00 91.06 211 GLY A C 1
ATOM 1707 O O . GLY A 1 211 ? 9.836 15.349 -13.990 1.00 91.06 211 GLY A O 1
ATOM 1708 N N . ALA A 1 212 ? 7.568 15.206 -13.936 1.00 92.94 212 ALA A N 1
ATOM 1709 C CA . ALA A 1 212 ? 7.503 13.782 -13.634 1.00 92.94 212 ALA A CA 1
ATOM 1710 C C . ALA A 1 212 ? 8.043 12.933 -14.794 1.00 92.94 212 ALA A C 1
ATOM 1712 O O . ALA A 1 212 ? 7.920 13.312 -15.964 1.00 92.94 212 ALA A O 1
ATOM 1713 N N . TYR A 1 213 ? 8.618 11.768 -14.490 1.00 95.12 213 TYR A N 1
ATOM 1714 C CA . TYR A 1 213 ? 9.029 10.835 -15.537 1.00 95.12 213 TYR A CA 1
ATOM 1715 C C . TYR A 1 213 ? 7.821 10.321 -16.320 1.00 95.12 213 TYR A C 1
ATOM 1717 O O . TYR A 1 213 ? 6.807 9.955 -15.726 1.00 95.12 213 TYR A O 1
ATOM 1725 N N . ARG A 1 214 ? 7.959 10.174 -17.646 1.00 95.62 214 ARG A N 1
ATOM 1726 C CA . ARG A 1 214 ? 6.925 9.541 -18.488 1.00 95.62 214 ARG A CA 1
ATOM 1727 C C . ARG A 1 214 ? 6.552 8.148 -17.968 1.00 95.62 214 ARG A C 1
ATOM 1729 O O . ARG A 1 214 ? 5.377 7.799 -17.919 1.00 95.62 214 ARG A O 1
ATOM 1736 N N . PHE A 1 215 ? 7.544 7.399 -17.479 1.00 95.56 215 PHE A N 1
ATOM 1737 C CA . PHE A 1 215 ? 7.332 6.108 -16.824 1.00 95.56 215 PHE A CA 1
ATOM 1738 C C . PHE A 1 215 ? 6.485 6.218 -15.543 1.00 95.56 215 PHE A C 1
ATOM 1740 O O . PHE A 1 215 ? 5.555 5.438 -15.370 1.00 95.56 215 PHE A O 1
ATOM 1747 N N . SER A 1 216 ? 6.741 7.201 -14.672 1.00 94.88 216 SER A N 1
ATOM 1748 C CA . SER A 1 216 ? 5.930 7.428 -13.463 1.00 94.88 216 SER A CA 1
ATOM 1749 C C . SER A 1 216 ? 4.482 7.776 -13.809 1.00 94.88 216 SER A C 1
ATOM 1751 O O . SER A 1 216 ? 3.559 7.280 -13.166 1.00 94.88 216 SER A O 1
ATOM 1753 N N . VAL A 1 217 ? 4.266 8.577 -14.859 1.00 95.00 217 VAL A N 1
ATOM 1754 C CA . VAL A 1 217 ? 2.918 8.902 -15.352 1.00 95.00 217 VAL A CA 1
ATOM 1755 C C . VAL A 1 217 ? 2.203 7.643 -15.853 1.00 95.00 217 VAL A C 1
ATOM 1757 O O . VAL A 1 217 ? 1.051 7.416 -15.488 1.00 95.00 217 VAL A O 1
ATOM 1760 N N . LEU A 1 218 ? 2.888 6.787 -16.621 1.00 95.75 218 LEU A N 1
ATOM 1761 C CA . LEU A 1 218 ? 2.356 5.493 -17.062 1.00 95.75 218 LEU A CA 1
ATOM 1762 C C . LEU A 1 218 ? 1.962 4.607 -15.867 1.00 95.75 218 LEU A C 1
ATOM 1764 O O . LEU A 1 218 ? 0.849 4.083 -15.831 1.00 95.75 218 LEU A O 1
ATOM 1768 N N . LEU A 1 219 ? 2.833 4.486 -14.859 1.00 94.94 219 LEU A N 1
ATOM 1769 C CA . LEU A 1 219 ? 2.525 3.749 -13.630 1.00 94.94 219 LEU A CA 1
ATOM 1770 C C . LEU A 1 219 ? 1.307 4.334 -12.906 1.00 94.94 219 LEU A C 1
ATOM 1772 O O . LEU A 1 219 ? 0.441 3.582 -12.470 1.00 94.94 219 LEU A O 1
ATOM 1776 N N . ASN A 1 220 ? 1.187 5.660 -12.826 1.00 94.00 220 ASN A N 1
ATOM 1777 C CA . ASN A 1 220 ? 0.031 6.322 -12.223 1.00 94.00 220 ASN A CA 1
ATOM 1778 C C . ASN A 1 220 ? -1.281 6.020 -12.956 1.00 94.00 220 ASN A C 1
ATOM 1780 O O . ASN A 1 220 ? -2.320 5.917 -12.302 1.00 94.00 220 ASN A O 1
ATOM 1784 N N . LEU A 1 221 ? -1.258 5.860 -14.282 1.00 93.69 221 LEU A N 1
ATOM 1785 C CA . LEU A 1 221 ? -2.434 5.443 -15.052 1.00 93.69 221 LEU A CA 1
ATOM 1786 C C . LEU A 1 221 ? -2.810 3.987 -14.763 1.00 93.69 221 LEU A C 1
ATOM 1788 O O . LEU A 1 221 ? -3.983 3.700 -14.532 1.00 93.69 221 LEU A O 1
ATOM 1792 N N . LEU A 1 222 ? -1.825 3.086 -14.686 1.00 93.88 222 LEU A N 1
ATOM 1793 C CA . LEU A 1 222 ? -2.051 1.690 -14.291 1.00 93.88 222 LEU A CA 1
ATOM 1794 C C . LEU A 1 222 ? -2.620 1.592 -12.869 1.00 93.88 222 LEU A C 1
ATOM 1796 O O . LEU A 1 222 ? -3.581 0.853 -12.644 1.00 93.88 222 LEU A O 1
ATOM 1800 N N . ILE A 1 223 ? -2.086 2.392 -11.935 1.00 92.00 223 ILE A N 1
ATOM 1801 C CA . ILE A 1 223 ? -2.584 2.505 -10.558 1.00 92.00 223 ILE A CA 1
ATOM 1802 C C . ILE A 1 223 ? -4.062 2.900 -10.547 1.00 92.00 223 ILE A C 1
ATOM 1804 O O . ILE A 1 223 ? -4.888 2.258 -9.898 1.00 92.00 223 ILE A O 1
ATOM 1808 N N . GLN A 1 224 ? -4.416 3.966 -11.264 1.00 90.06 224 GLN A N 1
ATOM 1809 C CA . GLN A 1 224 ? -5.798 4.441 -11.331 1.00 90.06 224 GLN A CA 1
ATOM 1810 C C . GLN A 1 224 ? -6.715 3.377 -11.929 1.00 90.06 224 GLN A C 1
ATOM 1812 O O . GLN A 1 224 ? -7.734 3.039 -11.324 1.00 90.06 224 GLN A O 1
ATOM 1817 N N . TYR A 1 225 ? -6.292 2.771 -13.040 1.00 90.50 225 TYR A N 1
ATOM 1818 C CA . TYR A 1 225 ? -7.064 1.747 -13.722 1.00 90.50 225 TYR A CA 1
ATOM 1819 C C . TYR A 1 225 ? -7.409 0.568 -12.809 1.00 90.50 225 TYR A C 1
ATOM 1821 O O . TYR A 1 225 ? -8.580 0.218 -12.676 1.00 90.50 225 TYR A O 1
ATOM 1829 N N . HIS A 1 226 ? -6.442 -0.032 -12.106 1.00 87.88 226 HIS A N 1
ATOM 1830 C CA . HIS A 1 226 ? -6.774 -1.171 -11.242 1.00 87.88 226 HIS A CA 1
ATOM 1831 C C . HIS A 1 226 ? -7.636 -0.756 -10.034 1.00 87.88 226 HIS A C 1
ATOM 1833 O O . HIS A 1 226 ? -8.517 -1.512 -9.599 1.00 87.88 226 HIS A O 1
ATOM 1839 N N . ARG A 1 227 ? -7.433 0.461 -9.509 1.00 87.38 227 ARG A N 1
ATOM 1840 C CA . ARG A 1 227 ? -8.140 0.987 -8.330 1.00 87.38 227 ARG A CA 1
ATOM 1841 C C . ARG A 1 227 ? -9.598 1.335 -8.603 1.00 87.38 227 ARG A C 1
ATOM 1843 O O . ARG A 1 227 ? -10.455 0.969 -7.796 1.00 87.38 227 ARG A O 1
ATOM 1850 N N . THR A 1 228 ? -9.896 2.009 -9.711 1.00 84.25 228 THR A N 1
ATOM 1851 C CA . THR A 1 228 ? -11.247 2.520 -10.018 1.00 84.25 228 THR A CA 1
ATOM 1852 C C . THR A 1 228 ? -11.871 1.893 -11.258 1.00 84.25 228 THR A C 1
ATOM 1854 O O . THR A 1 228 ? -13.095 1.795 -11.326 1.00 84.25 228 THR A O 1
ATOM 1857 N N . GLY A 1 229 ? -11.074 1.295 -12.142 1.00 83.94 229 GLY A N 1
ATOM 1858 C CA . GLY A 1 229 ? -11.526 0.743 -13.425 1.00 83.94 229 GLY A CA 1
ATOM 1859 C C . GLY A 1 229 ? -11.592 1.806 -14.518 1.00 83.94 229 GLY A C 1
ATOM 1860 O O . GLY A 1 229 ? -12.158 1.552 -15.576 1.00 83.94 229 GLY A O 1
ATOM 1861 N N . ASP A 1 230 ? -11.063 2.996 -14.238 1.00 83.69 230 ASP A N 1
ATOM 1862 C CA . ASP A 1 230 ? -11.034 4.141 -15.135 1.00 83.69 230 ASP A CA 1
ATOM 1863 C C . ASP A 1 230 ? -9.745 4.943 -14.893 1.00 83.69 230 ASP A C 1
ATOM 1865 O O . ASP A 1 230 ? -9.064 4.764 -13.879 1.00 83.69 230 ASP A O 1
ATOM 1869 N N . ILE A 1 231 ? -9.403 5.830 -15.820 1.00 86.12 231 ILE A N 1
ATOM 1870 C CA . ILE A 1 231 ? -8.228 6.699 -15.731 1.00 86.12 231 ILE A CA 1
ATOM 1871 C C . ILE A 1 231 ? -8.644 8.169 -15.677 1.00 86.12 231 ILE A C 1
ATOM 1873 O O . ILE A 1 231 ? -9.591 8.609 -16.328 1.00 86.12 231 ILE A O 1
ATOM 1877 N N . ASN A 1 232 ? -7.913 8.975 -14.910 1.00 76.31 232 ASN A N 1
ATOM 1878 C CA . ASN A 1 232 ? -8.156 10.408 -14.805 1.00 76.31 232 ASN A CA 1
ATOM 1879 C C . ASN A 1 232 ? -7.566 11.156 -16.012 1.00 76.31 232 ASN A C 1
ATOM 1881 O O . ASN A 1 232 ? -6.485 11.737 -15.925 1.00 76.31 232 ASN A O 1
ATOM 1885 N N . ASN A 1 233 ? -8.300 11.174 -17.129 1.00 81.75 233 ASN A N 1
ATOM 1886 C CA . ASN A 1 233 ? -7.992 11.991 -18.310 1.00 81.75 233 ASN A CA 1
ATOM 1887 C C . ASN A 1 233 ? -8.944 13.200 -18.448 1.00 81.75 233 ASN A C 1
ATOM 1889 O O . ASN A 1 233 ? -9.556 13.435 -19.491 1.00 81.75 233 ASN A O 1
ATOM 1893 N N . ARG A 1 234 ? -9.146 13.951 -17.356 1.00 74.88 234 ARG A N 1
ATOM 1894 C CA . ARG A 1 234 ? -10.086 15.094 -17.313 1.00 74.88 234 ARG A CA 1
ATOM 1895 C C . ARG A 1 234 ? -9.675 16.264 -18.207 1.00 74.88 234 ARG A C 1
ATOM 1897 O O . ARG A 1 234 ? -10.523 17.060 -18.599 1.00 74.88 234 ARG A O 1
ATOM 1904 N N . ASP A 1 235 ? -8.385 16.389 -18.480 1.00 83.38 235 ASP A N 1
ATOM 1905 C CA . ASP A 1 235 ? -7.780 17.414 -19.325 1.00 83.38 235 ASP A CA 1
ATOM 1906 C C . ASP A 1 235 ? -7.807 17.057 -20.820 1.00 83.38 235 ASP A C 1
ATOM 1908 O O . ASP A 1 235 ? -7.458 17.903 -21.642 1.00 83.38 235 ASP A O 1
ATOM 1912 N N . GLY A 1 236 ? -8.272 15.853 -21.180 1.00 84.69 236 GLY A N 1
ATOM 1913 C CA . GLY A 1 236 ? -8.388 15.415 -22.570 1.00 84.69 236 GLY A CA 1
ATOM 1914 C C . GLY A 1 236 ? -7.031 15.245 -23.250 1.00 84.69 236 GLY A C 1
ATOM 1915 O O . GLY A 1 236 ? -6.902 15.549 -24.434 1.00 84.69 236 GLY A O 1
ATOM 1916 N N . TYR A 1 237 ? -6.024 14.809 -22.492 1.00 89.00 237 TYR A N 1
ATOM 1917 C CA . TYR A 1 237 ? -4.707 14.482 -23.013 1.00 89.00 237 TYR A CA 1
ATOM 1918 C C . TYR A 1 237 ? -4.822 13.405 -24.097 1.00 89.00 237 TYR A C 1
ATOM 1920 O O . TYR A 1 237 ? -5.494 12.387 -23.912 1.00 89.00 237 TYR A O 1
ATOM 1928 N N . ASP A 1 238 ? -4.137 13.649 -25.208 1.00 87.31 238 ASP A N 1
ATOM 1929 C CA . ASP A 1 238 ? -3.998 12.754 -26.350 1.00 87.31 238 ASP A CA 1
ATOM 1930 C C . ASP A 1 238 ? -2.517 12.751 -26.740 1.00 87.31 238 ASP A C 1
ATOM 1932 O O . ASP A 1 238 ? -1.931 13.811 -26.992 1.00 87.31 238 ASP A O 1
ATOM 1936 N N . GLY A 1 239 ? -1.877 11.586 -26.682 1.00 90.75 239 GLY A N 1
ATOM 1937 C CA . GLY A 1 239 ? -0.437 11.474 -26.873 1.00 90.75 239 GLY A CA 1
ATOM 1938 C C . GLY A 1 239 ? 0.139 10.120 -26.473 1.00 90.75 239 GLY A C 1
ATOM 1939 O O . GLY A 1 239 ? -0.537 9.272 -25.896 1.00 90.75 239 GLY A O 1
ATOM 1940 N N . GLU A 1 240 ? 1.439 9.974 -26.724 1.00 93.31 240 GLU A N 1
ATOM 1941 C CA . GLU A 1 240 ? 2.185 8.708 -26.655 1.00 93.31 240 GLU A CA 1
ATOM 1942 C C . GLU A 1 240 ? 2.056 7.941 -25.327 1.00 93.31 240 GLU A C 1
ATOM 1944 O O . GLU A 1 240 ? 2.115 6.718 -25.325 1.00 93.31 240 GLU A O 1
ATOM 1949 N N . ILE A 1 241 ? 1.875 8.628 -24.191 1.00 94.12 241 ILE A N 1
ATOM 1950 C CA . ILE A 1 241 ? 1.753 7.970 -22.877 1.00 94.12 241 ILE A CA 1
ATOM 1951 C C . ILE A 1 241 ? 0.419 7.230 -22.769 1.00 94.12 241 ILE A C 1
ATOM 1953 O O . ILE A 1 241 ? 0.347 6.163 -22.161 1.00 94.12 241 ILE A O 1
ATOM 1957 N N . LEU A 1 242 ? -0.637 7.800 -23.352 1.00 93.88 242 LEU A N 1
ATOM 1958 C CA . LEU A 1 242 ? -1.959 7.192 -23.365 1.00 93.88 242 LEU A CA 1
ATOM 1959 C C . LEU A 1 242 ? -1.999 6.004 -24.333 1.00 93.88 242 LEU A C 1
ATOM 1961 O O . LEU A 1 242 ? -2.558 4.968 -23.984 1.00 93.88 242 LEU A O 1
ATOM 1965 N N . ASP A 1 243 ? -1.350 6.132 -25.493 1.00 94.75 243 ASP A N 1
ATOM 1966 C CA . ASP A 1 243 ? -1.167 5.024 -26.436 1.00 94.75 243 ASP A CA 1
ATOM 1967 C C . ASP A 1 243 ? -0.410 3.869 -25.763 1.00 94.75 243 ASP A C 1
ATOM 1969 O O . ASP A 1 243 ? -0.914 2.749 -25.696 1.00 94.75 243 ASP A O 1
ATOM 1973 N N . MET A 1 244 ? 0.729 4.173 -25.125 1.00 95.94 244 MET A N 1
ATOM 1974 C CA . MET A 1 244 ? 1.522 3.197 -24.373 1.00 95.94 244 MET A CA 1
ATOM 1975 C C . MET A 1 244 ? 0.712 2.531 -23.256 1.00 95.94 244 MET A C 1
ATOM 1977 O O . MET A 1 244 ? 0.842 1.328 -23.046 1.00 95.94 244 MET A O 1
ATOM 1981 N N . PHE A 1 245 ? -0.136 3.282 -22.542 1.00 95.94 245 PHE A N 1
ATOM 1982 C CA . PHE A 1 245 ? -1.038 2.722 -21.533 1.00 95.94 245 PHE A CA 1
ATOM 1983 C C . PHE A 1 245 ? -1.970 1.664 -22.134 1.00 95.94 245 PHE A C 1
ATOM 1985 O O . PHE A 1 245 ? -2.083 0.576 -21.570 1.00 95.94 245 PHE A O 1
ATOM 1992 N N . TYR A 1 246 ? -2.608 1.949 -23.272 1.00 95.19 246 TYR A N 1
ATOM 1993 C CA . TYR A 1 246 ? -3.493 0.985 -23.928 1.00 95.19 246 TYR A CA 1
ATOM 1994 C C . TYR A 1 246 ? -2.740 -0.215 -24.507 1.00 95.19 246 TYR A C 1
ATOM 1996 O O . TYR A 1 246 ? -3.275 -1.323 -24.461 1.00 95.19 246 TYR A O 1
ATOM 2004 N N . ASP A 1 247 ? -1.504 -0.028 -24.972 1.00 94.62 247 ASP A N 1
ATOM 2005 C CA . ASP A 1 247 ? -0.659 -1.119 -25.463 1.00 94.62 247 ASP A CA 1
ATOM 2006 C C . ASP A 1 247 ? -0.279 -2.092 -24.336 1.00 94.62 247 ASP A C 1
ATOM 2008 O O . ASP A 1 247 ? -0.352 -3.310 -24.509 1.00 94.62 247 ASP A O 1
ATOM 2012 N N . VAL A 1 248 ? 0.088 -1.582 -23.153 1.00 95.50 248 VAL A N 1
ATOM 2013 C CA . VAL A 1 248 ? 0.481 -2.428 -22.009 1.00 95.50 248 VAL A CA 1
ATOM 2014 C C . VAL A 1 248 ? -0.710 -3.008 -21.240 1.00 95.50 248 VAL A C 1
ATOM 2016 O O . VAL A 1 248 ? -0.554 -3.989 -20.506 1.00 95.50 248 VAL A O 1
ATOM 2019 N N . LEU A 1 249 ? -1.904 -2.426 -21.389 1.00 93.69 249 LEU A N 1
ATOM 2020 C CA . LEU A 1 249 ? -3.092 -2.782 -20.612 1.00 93.69 249 LEU A CA 1
ATOM 2021 C C . LEU A 1 249 ? -3.455 -4.279 -20.676 1.00 93.69 249 LEU A C 1
ATOM 2023 O O . LEU A 1 249 ? -3.693 -4.858 -19.615 1.00 93.69 249 LEU A O 1
ATOM 2027 N N . PRO A 1 250 ? -3.452 -4.962 -21.842 1.00 92.88 250 PRO A N 1
ATOM 2028 C CA . PRO A 1 250 ? -3.767 -6.390 -21.908 1.00 92.88 250 PRO A CA 1
ATOM 2029 C C . PRO A 1 250 ? -2.789 -7.259 -21.107 1.00 92.88 250 PRO A C 1
ATOM 2031 O O . PRO A 1 250 ? -3.199 -8.219 -20.454 1.00 92.88 250 PRO A O 1
ATOM 2034 N N . VAL A 1 251 ? -1.497 -6.918 -21.132 1.00 93.62 251 VAL A N 1
ATOM 2035 C CA . VAL A 1 251 ? -0.453 -7.616 -20.364 1.00 93.62 251 VAL A CA 1
ATOM 2036 C C . VAL A 1 251 ? -0.690 -7.420 -18.868 1.00 93.62 251 VAL A C 1
ATOM 2038 O O . VAL A 1 251 ? -0.672 -8.382 -18.098 1.00 93.62 251 VAL A O 1
ATOM 2041 N N . PHE A 1 252 ? -0.973 -6.179 -18.472 1.00 92.31 252 PHE A N 1
ATOM 2042 C CA . PHE A 1 252 ? -1.253 -5.814 -17.091 1.00 92.31 252 PHE A CA 1
ATOM 2043 C C . PHE A 1 252 ? -2.495 -6.535 -16.543 1.00 92.31 252 PHE A C 1
ATOM 2045 O O . PHE A 1 252 ? -2.443 -7.135 -15.470 1.00 92.31 252 PHE A O 1
ATOM 2052 N N . GLU A 1 253 ? -3.604 -6.537 -17.288 1.00 89.31 253 GLU A N 1
ATOM 2053 C CA . GLU A 1 253 ? -4.850 -7.178 -16.861 1.00 89.31 253 GLU A CA 1
ATOM 2054 C C . GLU A 1 253 ? -4.730 -8.691 -16.683 1.00 89.31 253 GLU A C 1
ATOM 2056 O O . GLU A 1 253 ? -5.295 -9.242 -15.735 1.00 89.31 253 GLU A O 1
ATOM 2061 N N . ASN A 1 254 ? -4.017 -9.362 -17.590 1.00 87.56 254 ASN A N 1
ATOM 2062 C CA . ASN A 1 254 ? -3.820 -10.807 -17.517 1.00 87.56 254 ASN A CA 1
ATOM 2063 C C . ASN A 1 254 ? -3.044 -11.200 -16.253 1.00 87.56 254 ASN A C 1
ATOM 2065 O O . ASN A 1 254 ? -3.354 -12.212 -15.632 1.00 87.56 254 ASN A O 1
ATOM 2069 N N . ALA A 1 255 ? -2.074 -10.380 -15.844 1.00 90.62 255 ALA A N 1
ATOM 2070 C CA . ALA A 1 255 ? -1.273 -10.620 -14.650 1.00 90.62 255 ALA A CA 1
ATOM 2071 C C . ALA A 1 255 ? -1.990 -10.266 -13.341 1.00 90.62 255 ALA A C 1
ATOM 2073 O O . ALA A 1 255 ? -1.776 -10.923 -12.322 1.00 90.62 255 ALA A O 1
ATOM 2074 N N . LEU A 1 256 ? -2.848 -9.242 -13.357 1.00 86.56 256 LEU A N 1
ATOM 2075 C CA . LEU A 1 256 ? -3.526 -8.720 -12.167 1.00 86.56 256 LEU A CA 1
ATOM 2076 C C . LEU A 1 256 ? -4.389 -9.772 -11.451 1.00 86.56 256 LEU A C 1
ATOM 2078 O O . LEU A 1 256 ? -4.559 -9.717 -10.232 1.00 86.56 256 LEU A O 1
ATOM 2082 N N . TYR A 1 257 ? -4.940 -10.722 -12.211 1.00 82.94 257 TYR A N 1
ATOM 2083 C CA . TYR A 1 257 ? -5.873 -11.729 -11.708 1.00 82.94 257 TYR A CA 1
ATOM 2084 C C . TYR A 1 257 ? -5.310 -13.156 -11.672 1.00 82.94 257 TYR A C 1
ATOM 2086 O O . TYR A 1 257 ? -6.074 -14.101 -11.472 1.00 82.94 257 TYR A O 1
ATOM 2094 N N . ASP A 1 258 ? -3.994 -13.320 -11.831 1.00 85.94 258 ASP A N 1
ATOM 2095 C CA . ASP A 1 258 ? -3.336 -14.627 -11.785 1.00 85.94 258 ASP A CA 1
ATOM 2096 C C . ASP A 1 258 ? -2.683 -14.886 -10.413 1.00 85.94 258 ASP A C 1
ATOM 2098 O O . ASP A 1 258 ? -1.930 -14.060 -9.884 1.00 85.94 258 ASP A O 1
ATOM 2102 N N . ASP A 1 259 ? -2.986 -16.048 -9.824 1.00 83.94 259 ASP A N 1
ATOM 2103 C CA . ASP A 1 259 ? -2.415 -16.483 -8.544 1.00 83.94 259 ASP A CA 1
ATOM 2104 C C . ASP A 1 259 ? -0.920 -16.871 -8.686 1.00 83.94 259 ASP A C 1
ATOM 2106 O O . ASP A 1 259 ? -0.193 -16.860 -7.687 1.00 83.94 259 ASP A O 1
ATOM 2110 N N . ASP A 1 260 ? -0.425 -17.193 -9.893 1.00 87.06 260 ASP A N 1
ATOM 2111 C CA . ASP A 1 260 ? 0.994 -17.481 -10.135 1.00 87.06 260 ASP A CA 1
ATOM 2112 C C . ASP A 1 260 ? 1.820 -16.189 -10.211 1.00 87.06 260 ASP A C 1
ATOM 2114 O O . ASP A 1 260 ? 1.788 -15.427 -11.179 1.00 87.06 260 ASP A O 1
ATOM 2118 N N . THR A 1 261 ? 2.653 -15.975 -9.191 1.00 87.25 261 THR A N 1
ATOM 2119 C CA . THR A 1 261 ? 3.586 -14.845 -9.119 1.00 87.25 261 THR A CA 1
ATOM 2120 C C . THR A 1 261 ? 4.515 -14.763 -10.339 1.00 87.25 261 THR A C 1
ATOM 2122 O O . THR A 1 261 ? 4.959 -13.674 -10.696 1.00 87.25 261 THR A O 1
ATOM 2125 N N . LYS A 1 262 ? 4.821 -15.880 -11.019 1.00 90.44 262 LYS A N 1
ATOM 2126 C CA . LYS A 1 262 ? 5.661 -15.857 -12.229 1.00 90.44 262 LYS A CA 1
ATOM 2127 C C . LYS A 1 262 ? 5.007 -15.113 -13.383 1.00 90.44 262 LYS A C 1
ATOM 2129 O O . LYS A 1 262 ? 5.709 -14.361 -14.049 1.00 90.44 262 LYS A O 1
ATOM 2134 N N . VAL A 1 263 ? 3.695 -15.266 -13.568 1.00 91.50 263 VAL A N 1
ATOM 2135 C CA . VAL A 1 263 ? 2.935 -14.535 -14.595 1.00 91.50 263 VAL A CA 1
ATOM 2136 C C . VAL A 1 263 ? 3.051 -13.030 -14.350 1.00 91.50 263 VAL A C 1
ATOM 2138 O O . VAL A 1 263 ? 3.258 -12.261 -15.287 1.00 91.50 263 VAL A O 1
ATOM 2141 N N . ARG A 1 264 ? 3.040 -12.604 -13.078 1.00 92.19 264 ARG A N 1
ATOM 2142 C CA . ARG A 1 264 ? 3.273 -11.198 -12.713 1.00 92.19 264 ARG A CA 1
ATOM 2143 C C . ARG A 1 264 ? 4.684 -10.724 -13.071 1.00 92.19 264 ARG A C 1
ATOM 2145 O O . ARG A 1 264 ? 4.817 -9.651 -13.649 1.00 92.19 264 ARG A O 1
ATOM 2152 N N . TYR A 1 265 ? 5.732 -11.513 -12.820 1.00 93.56 265 TYR A N 1
ATOM 2153 C CA . TYR A 1 265 ? 7.100 -11.156 -13.245 1.00 93.56 265 TYR A CA 1
ATOM 2154 C C . TYR A 1 265 ? 7.292 -11.152 -14.762 1.00 93.56 265 TYR A C 1
ATOM 2156 O O . TYR A 1 265 ? 8.004 -10.297 -15.285 1.00 93.56 265 TYR A O 1
ATOM 2164 N N . GLU A 1 266 ? 6.639 -12.060 -15.485 1.00 93.81 266 GLU A N 1
ATOM 2165 C CA . GLU A 1 266 ? 6.631 -12.038 -16.950 1.00 93.81 266 GLU A CA 1
ATOM 2166 C C . GLU A 1 266 ? 5.985 -10.756 -17.478 1.00 93.81 266 GLU A C 1
ATOM 2168 O O . GLU A 1 266 ? 6.556 -10.112 -18.357 1.00 93.81 266 GLU A O 1
ATOM 2173 N N . ALA A 1 267 ? 4.856 -10.339 -16.900 1.00 95.19 267 ALA A N 1
ATOM 2174 C CA . ALA A 1 267 ? 4.204 -9.080 -17.242 1.00 95.19 267 ALA A CA 1
ATOM 2175 C C . ALA A 1 267 ? 5.074 -7.859 -16.919 1.00 95.19 267 ALA A C 1
ATOM 2177 O O . ALA A 1 267 ? 5.161 -6.948 -17.735 1.00 95.19 267 ALA A O 1
ATOM 2178 N N . ILE A 1 268 ? 5.781 -7.854 -15.785 1.00 95.06 268 ILE A N 1
ATOM 2179 C CA . ILE A 1 268 ? 6.729 -6.780 -15.439 1.00 95.06 268 ILE A CA 1
ATOM 2180 C C . ILE A 1 268 ? 7.816 -6.660 -16.505 1.00 95.06 268 ILE A C 1
ATOM 2182 O O . ILE A 1 268 ? 8.062 -5.559 -16.993 1.00 95.06 268 ILE A O 1
ATOM 2186 N N . ASN A 1 269 ? 8.431 -7.777 -16.906 1.00 95.69 269 ASN A N 1
ATOM 2187 C CA . ASN A 1 269 ? 9.450 -7.768 -17.956 1.00 95.69 269 ASN A CA 1
ATOM 2188 C C . ASN A 1 269 ? 8.871 -7.291 -19.296 1.00 95.69 269 ASN A C 1
ATOM 2190 O O . ASN A 1 269 ? 9.524 -6.530 -20.005 1.00 95.69 269 ASN A O 1
ATOM 2194 N N . GLN A 1 270 ? 7.651 -7.717 -19.643 1.00 96.00 270 GLN A N 1
ATOM 2195 C CA . GLN A 1 270 ? 6.993 -7.301 -20.881 1.00 96.00 270 GLN A CA 1
ATOM 2196 C C . GLN A 1 270 ? 6.744 -5.793 -20.903 1.00 96.00 270 GLN A C 1
ATOM 2198 O O . GLN A 1 270 ? 7.173 -5.119 -21.836 1.00 96.00 270 GLN A O 1
ATOM 2203 N N . ILE A 1 271 ? 6.126 -5.258 -19.850 1.00 96.50 271 ILE A N 1
ATOM 2204 C CA . ILE A 1 271 ? 5.832 -3.828 -19.721 1.00 96.50 271 ILE A CA 1
ATOM 2205 C C . ILE A 1 271 ? 7.134 -3.017 -19.731 1.00 96.50 271 ILE A C 1
ATOM 2207 O O . ILE A 1 271 ? 7.217 -2.028 -20.452 1.00 96.50 271 ILE A O 1
ATOM 2211 N N . LEU A 1 272 ? 8.174 -3.467 -19.016 1.00 96.25 272 LEU A N 1
ATOM 2212 C CA . LEU A 1 272 ? 9.490 -2.819 -19.001 1.00 96.25 272 LEU A CA 1
ATOM 2213 C C . LEU A 1 272 ? 10.099 -2.704 -20.411 1.00 96.25 272 LEU A C 1
ATOM 2215 O O . LEU A 1 272 ? 10.660 -1.662 -20.747 1.00 96.25 272 LEU A O 1
ATOM 2219 N N . ILE A 1 273 ? 9.990 -3.758 -21.228 1.00 96.38 273 ILE A N 1
ATOM 2220 C CA . ILE A 1 273 ? 10.493 -3.781 -22.611 1.00 96.38 273 ILE A CA 1
ATOM 2221 C C . ILE A 1 273 ? 9.652 -2.874 -23.515 1.00 96.38 273 ILE A C 1
ATOM 2223 O O . ILE A 1 273 ? 10.208 -2.101 -24.298 1.00 96.38 273 ILE A O 1
ATOM 2227 N N . MET A 1 274 ? 8.323 -2.930 -23.399 1.00 96.06 274 MET A N 1
ATOM 2228 C CA . MET A 1 274 ? 7.420 -2.083 -24.184 1.00 96.06 274 MET A CA 1
ATOM 2229 C C . MET A 1 274 ? 7.714 -0.599 -23.920 1.00 96.06 274 MET A C 1
ATOM 2231 O O . MET A 1 274 ? 7.986 0.156 -24.856 1.00 96.06 274 MET A O 1
ATOM 2235 N N . SER A 1 275 ? 7.827 -0.213 -22.646 1.00 96.25 275 SER A N 1
ATOM 2236 C CA . SER A 1 275 ? 8.106 1.161 -22.217 1.00 96.25 275 SER A CA 1
ATOM 2237 C C . SER A 1 275 ? 9.601 1.494 -22.074 1.00 96.25 275 SER A C 1
ATOM 2239 O O . SER A 1 275 ? 9.951 2.411 -21.327 1.00 96.25 275 SER A O 1
ATOM 2241 N N . TRP A 1 276 ? 10.503 0.750 -22.725 1.00 96.19 276 TRP A N 1
ATOM 2242 C CA . TRP A 1 276 ? 11.954 0.880 -22.511 1.00 96.19 276 TRP A CA 1
ATOM 2243 C C . TRP A 1 276 ? 12.488 2.299 -22.723 1.00 96.19 276 TRP A C 1
ATOM 2245 O O . TRP A 1 276 ? 13.344 2.754 -21.971 1.00 96.19 276 TRP A O 1
ATOM 2255 N N . ASP A 1 277 ? 11.946 3.027 -23.695 1.00 95.56 277 ASP A N 1
ATOM 2256 C CA . ASP A 1 277 ? 12.370 4.387 -24.030 1.00 95.56 277 ASP A CA 1
ATOM 2257 C C . ASP A 1 277 ? 12.185 5.323 -22.823 1.00 95.56 277 ASP A C 1
ATOM 2259 O O . ASP A 1 277 ? 13.036 6.165 -22.543 1.00 95.56 277 ASP A O 1
ATOM 2263 N N . TYR A 1 278 ? 11.119 5.124 -22.037 1.00 96.69 278 TYR A N 1
ATOM 2264 C CA . TYR A 1 278 ? 10.876 5.884 -20.807 1.00 96.69 278 TYR A CA 1
ATOM 2265 C C . TYR A 1 278 ? 11.848 5.480 -19.692 1.00 96.69 278 TYR A C 1
ATOM 2267 O O . TYR A 1 278 ? 12.252 6.311 -18.878 1.00 96.69 278 TYR A O 1
ATOM 2275 N N . VAL A 1 279 ? 12.255 4.209 -19.656 1.00 96.38 279 VAL A N 1
ATOM 2276 C CA . VAL A 1 279 ? 13.271 3.712 -18.718 1.00 96.38 279 VAL A CA 1
ATOM 2277 C C . VAL A 1 279 ? 14.636 4.310 -19.055 1.00 96.38 279 VAL A C 1
ATOM 2279 O O . VAL A 1 279 ? 15.344 4.752 -18.153 1.00 96.38 279 VAL A O 1
ATOM 2282 N N . GLN A 1 280 ? 14.999 4.404 -20.336 1.00 95.81 280 GLN A N 1
ATOM 2283 C CA . GLN A 1 280 ? 16.263 5.006 -20.768 1.00 95.81 280 GLN A CA 1
ATOM 2284 C C . GLN A 1 280 ? 16.399 6.470 -20.320 1.00 95.81 280 GLN A C 1
ATOM 2286 O O . GLN A 1 280 ? 17.485 6.871 -19.900 1.00 95.81 280 GLN A O 1
ATOM 2291 N N . GLU A 1 281 ? 15.311 7.249 -20.315 1.00 95.81 281 GLU A N 1
ATOM 2292 C CA . GLU A 1 281 ? 15.315 8.621 -19.779 1.00 95.81 281 GLU A CA 1
ATOM 2293 C C . GLU A 1 281 ? 15.674 8.677 -18.294 1.00 95.81 281 GLU A C 1
ATOM 2295 O O . GLU A 1 281 ? 16.435 9.546 -17.860 1.00 95.81 281 GLU A O 1
ATOM 2300 N N . ILE A 1 282 ? 15.142 7.737 -17.511 1.00 96.44 282 ILE A N 1
ATOM 2301 C CA . ILE A 1 282 ? 15.468 7.607 -16.092 1.00 96.44 282 ILE A CA 1
ATOM 2302 C C . ILE A 1 282 ? 16.952 7.260 -15.937 1.00 96.44 282 ILE A C 1
ATOM 2304 O O . ILE A 1 282 ? 17.651 7.888 -15.141 1.00 96.44 282 ILE A O 1
ATOM 2308 N N . LEU A 1 283 ? 17.456 6.298 -16.716 1.00 96.12 283 LEU A N 1
ATOM 2309 C CA . LEU A 1 283 ? 18.855 5.866 -16.645 1.00 96.12 283 LEU A CA 1
ATOM 2310 C C . LEU A 1 283 ? 19.834 6.989 -17.009 1.00 96.12 283 LEU A C 1
ATOM 2312 O O . LEU A 1 283 ? 20.882 7.111 -16.369 1.00 96.12 283 LEU A O 1
ATOM 2316 N N . GLU A 1 284 ? 19.501 7.836 -17.984 1.00 95.94 284 GLU A N 1
ATOM 2317 C CA . GLU A 1 284 ? 20.331 8.996 -18.317 1.00 95.94 284 GLU A CA 1
ATOM 2318 C C . GLU A 1 284 ? 20.374 9.991 -17.149 1.00 95.94 284 GLU A C 1
ATOM 2320 O O . GLU A 1 284 ? 21.457 10.425 -16.750 1.00 95.94 284 GLU A O 1
ATOM 2325 N N . GLN A 1 285 ? 19.234 10.268 -16.503 1.00 94.44 285 GLN A N 1
ATOM 2326 C CA . GLN A 1 285 ? 19.200 11.128 -15.314 1.00 94.44 285 GLN A CA 1
ATOM 2327 C C . GLN A 1 285 ? 19.986 10.540 -14.131 1.00 94.44 285 GLN A C 1
ATOM 2329 O O . GLN A 1 285 ? 20.660 11.283 -13.414 1.00 94.44 285 GLN A O 1
ATOM 2334 N N . VAL A 1 286 ? 19.970 9.217 -13.942 1.00 95.94 286 VAL A N 1
ATOM 2335 C CA . VAL A 1 286 ? 20.802 8.540 -12.931 1.00 95.94 286 VAL A CA 1
ATOM 2336 C C . VAL A 1 286 ? 22.287 8.771 -13.216 1.00 95.94 286 VAL A C 1
ATOM 2338 O O . VAL A 1 286 ? 23.033 9.159 -12.313 1.00 95.94 286 VAL A O 1
ATOM 2341 N N . LYS A 1 287 ? 22.725 8.622 -14.472 1.00 95.25 287 LYS A N 1
ATOM 2342 C CA . LYS A 1 287 ? 24.116 8.893 -14.875 1.00 95.25 287 LYS A CA 1
ATOM 2343 C C . LYS A 1 287 ? 24.488 10.367 -14.728 1.00 95.25 287 LYS A C 1
ATOM 2345 O O . LYS A 1 287 ? 25.610 10.684 -14.330 1.00 95.25 287 LYS A O 1
ATOM 2350 N N . GLU A 1 288 ? 23.575 11.290 -15.014 1.00 95.12 288 GLU A N 1
ATOM 2351 C CA . GLU A 1 288 ? 23.790 12.714 -14.751 1.00 95.12 288 GLU A CA 1
ATOM 2352 C C . GLU A 1 288 ? 23.957 13.003 -13.256 1.00 95.12 288 GLU A C 1
ATOM 2354 O O . GLU A 1 288 ? 24.873 13.729 -12.867 1.00 95.12 288 GLU A O 1
ATOM 2359 N N . ASN A 1 289 ? 23.115 12.421 -12.402 1.00 93.94 289 ASN A N 1
ATOM 2360 C CA . ASN A 1 289 ? 23.196 12.602 -10.953 1.00 93.94 289 ASN A CA 1
ATOM 2361 C C . ASN A 1 289 ? 24.462 11.961 -10.362 1.00 93.94 289 ASN A C 1
ATOM 2363 O O . ASN A 1 289 ? 25.088 12.554 -9.480 1.00 93.94 289 ASN A O 1
ATOM 2367 N N . GLN A 1 290 ? 24.912 10.831 -10.918 1.00 94.62 290 GLN A N 1
ATOM 2368 C CA . GLN A 1 290 ? 26.208 10.231 -10.592 1.00 94.62 290 GLN A CA 1
ATOM 2369 C C . GLN A 1 290 ? 27.353 11.201 -10.910 1.00 94.62 290 GLN A C 1
ATOM 2371 O O . GLN A 1 290 ? 28.217 11.425 -10.065 1.00 94.62 290 GLN A O 1
ATOM 2376 N N . LYS A 1 291 ? 27.342 11.828 -12.098 1.00 94.31 291 LYS A N 1
ATOM 2377 C CA . LYS A 1 291 ? 28.347 12.832 -12.497 1.00 94.31 291 LYS A CA 1
ATOM 2378 C C . LYS A 1 291 ? 28.311 14.085 -11.613 1.00 94.31 291 LYS A C 1
ATOM 2380 O O . LYS A 1 291 ? 29.358 14.688 -11.389 1.00 94.31 291 LYS A O 1
ATOM 2385 N N . LYS A 1 292 ? 27.131 14.495 -11.128 1.00 92.44 292 LYS A N 1
ATOM 2386 C CA . LYS A 1 292 ? 26.970 15.653 -10.226 1.00 92.44 292 LYS A CA 1
ATOM 2387 C C . LYS A 1 292 ? 27.548 15.397 -8.831 1.00 92.44 292 LYS A C 1
ATOM 2389 O O . LYS A 1 292 ? 28.087 16.328 -8.234 1.00 92.44 292 LYS A O 1
ATOM 2394 N N . GLN A 1 293 ? 27.425 14.176 -8.308 1.00 92.44 293 GLN A N 1
ATOM 2395 C CA . GLN A 1 293 ? 27.943 13.809 -6.986 1.00 92.44 293 GLN A CA 1
ATOM 2396 C C . GLN A 1 293 ? 28.609 12.431 -6.971 1.00 92.44 293 GLN A C 1
ATOM 2398 O O . GLN A 1 293 ? 29.836 12.349 -6.999 1.00 92.44 293 GLN A O 1
ATOM 2403 N N . ASN A 1 294 ? 27.821 11.364 -6.816 1.00 93.31 294 ASN A N 1
ATOM 2404 C CA . ASN A 1 294 ? 28.290 9.989 -6.681 1.00 93.31 294 ASN A CA 1
ATOM 2405 C C . ASN A 1 294 ? 27.130 8.999 -6.897 1.00 93.31 294 ASN A C 1
ATOM 2407 O O . ASN A 1 294 ? 25.969 9.389 -7.018 1.00 93.31 294 ASN A O 1
ATOM 2411 N N . GLU A 1 295 ? 27.464 7.711 -6.926 1.00 93.25 295 GLU A N 1
ATOM 2412 C CA . GLU A 1 295 ? 26.521 6.606 -7.149 1.00 93.25 295 GLU A CA 1
ATOM 2413 C C . GLU A 1 295 ? 25.438 6.509 -6.067 1.00 93.25 295 GLU A C 1
ATOM 2415 O O . GLU A 1 295 ? 24.269 6.310 -6.386 1.00 93.25 295 GLU A O 1
ATOM 2420 N N . ALA A 1 296 ? 25.802 6.708 -4.796 1.00 93.69 296 ALA A N 1
ATOM 2421 C CA . ALA A 1 296 ? 24.857 6.625 -3.684 1.00 93.69 296 ALA A CA 1
ATOM 2422 C C . ALA A 1 296 ? 23.780 7.718 -3.767 1.00 93.69 296 ALA A C 1
ATOM 2424 O O . ALA A 1 296 ? 22.596 7.426 -3.626 1.00 93.69 296 ALA A O 1
ATOM 2425 N N . TYR A 1 297 ? 24.188 8.954 -4.070 1.00 94.75 297 TYR A N 1
ATOM 2426 C CA . TYR A 1 297 ? 23.281 10.079 -4.284 1.00 94.75 297 TYR A CA 1
ATOM 2427 C C . TYR A 1 297 ? 22.356 9.836 -5.480 1.00 94.75 297 TYR A C 1
ATOM 2429 O O . TYR A 1 297 ? 21.160 10.093 -5.394 1.00 94.75 297 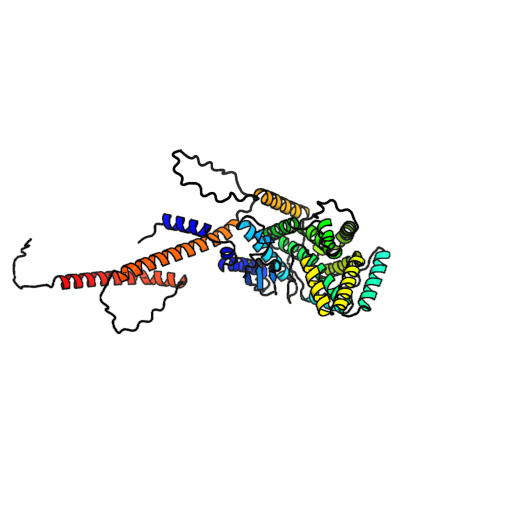TYR A O 1
ATOM 2437 N N . ALA A 1 298 ? 22.888 9.305 -6.586 1.00 94.81 298 ALA A N 1
ATOM 2438 C CA . ALA A 1 298 ? 22.088 9.015 -7.772 1.00 94.81 298 ALA A CA 1
ATOM 2439 C C . ALA A 1 298 ? 20.968 8.000 -7.484 1.00 94.81 298 ALA A C 1
ATOM 2441 O O . ALA A 1 298 ? 19.840 8.194 -7.933 1.00 94.81 298 ALA A O 1
ATOM 2442 N N . MET A 1 299 ? 21.268 6.953 -6.709 1.00 95.19 299 MET A N 1
ATOM 2443 C CA . MET A 1 299 ? 20.285 5.942 -6.315 1.00 95.19 299 MET A CA 1
ATOM 2444 C C . MET A 1 299 ? 19.270 6.455 -5.290 1.00 95.19 299 MET A C 1
ATOM 2446 O O . MET A 1 299 ? 18.086 6.146 -5.412 1.00 95.19 299 MET A O 1
ATOM 2450 N N . GLU A 1 300 ? 19.702 7.244 -4.303 1.00 94.12 300 GLU A N 1
ATOM 2451 C CA . GLU A 1 300 ? 18.798 7.861 -3.324 1.00 94.12 300 GLU A CA 1
ATOM 2452 C C . GLU A 1 300 ? 17.818 8.824 -4.009 1.00 94.12 300 GLU A C 1
ATOM 2454 O O . GLU A 1 300 ? 16.612 8.752 -3.772 1.00 94.12 300 GLU A O 1
ATOM 2459 N N . GLU A 1 301 ? 18.316 9.668 -4.918 1.00 94.69 301 GLU A N 1
ATOM 2460 C CA . GLU A 1 301 ? 17.489 10.599 -5.687 1.00 94.69 301 GLU A CA 1
ATOM 2461 C C . GLU A 1 301 ? 16.515 9.856 -6.612 1.00 94.69 301 GLU A C 1
ATOM 2463 O O . GLU A 1 301 ? 15.352 10.239 -6.695 1.00 94.69 301 GLU A O 1
ATOM 2468 N N . LEU A 1 302 ? 16.952 8.765 -7.260 1.00 94.75 302 LEU A N 1
ATOM 2469 C CA . LEU A 1 302 ? 16.079 7.914 -8.075 1.00 94.75 302 LEU A CA 1
ATOM 2470 C C . LEU A 1 302 ? 14.922 7.342 -7.248 1.00 94.75 302 LEU A C 1
ATOM 2472 O O . LEU A 1 302 ? 13.763 7.480 -7.634 1.00 94.75 302 LEU A O 1
ATOM 2476 N N . GLN A 1 303 ? 15.234 6.700 -6.117 1.00 92.62 303 GLN A N 1
ATOM 2477 C CA . GLN A 1 303 ? 14.225 6.091 -5.247 1.00 92.62 303 GLN A CA 1
ATOM 2478 C C . GLN A 1 303 ? 13.247 7.133 -4.718 1.00 92.62 303 GLN A C 1
ATOM 2480 O O . GLN A 1 303 ? 12.039 6.914 -4.753 1.00 92.62 303 GLN A O 1
ATOM 2485 N N . LYS A 1 304 ? 13.769 8.274 -4.263 1.00 91.62 304 LYS A N 1
ATOM 2486 C CA . LYS A 1 304 ? 12.960 9.369 -3.745 1.00 91.62 304 LYS A CA 1
ATOM 2487 C C . LYS A 1 304 ? 12.040 9.939 -4.820 1.00 91.62 304 LYS A C 1
ATOM 2489 O O . LYS A 1 304 ? 10.844 10.052 -4.587 1.00 91.62 304 LYS A O 1
ATOM 2494 N N . LYS A 1 305 ? 12.578 10.259 -5.998 1.00 92.88 305 LYS A N 1
ATOM 2495 C CA . LYS A 1 305 ? 11.810 10.871 -7.083 1.00 92.88 305 LYS A CA 1
ATOM 2496 C C . LYS A 1 305 ? 10.720 9.934 -7.606 1.00 92.88 305 LYS A C 1
ATOM 2498 O O . LYS A 1 305 ? 9.582 10.364 -7.740 1.00 92.88 305 LYS A O 1
ATOM 2503 N N . LEU A 1 306 ? 11.030 8.651 -7.817 1.00 91.56 306 LEU A N 1
ATOM 2504 C CA . LEU A 1 306 ? 10.017 7.660 -8.200 1.00 91.56 306 LEU A CA 1
ATOM 2505 C C . LEU A 1 306 ? 8.943 7.490 -7.117 1.00 91.56 306 LEU A C 1
ATOM 2507 O O . LEU A 1 306 ? 7.764 7.409 -7.440 1.00 91.56 306 LEU A O 1
ATOM 2511 N N . HIS A 1 307 ? 9.321 7.472 -5.837 1.00 89.50 307 HIS A N 1
ATOM 2512 C CA . HIS A 1 307 ? 8.355 7.374 -4.742 1.00 89.50 307 HIS A CA 1
ATOM 2513 C C . HIS A 1 307 ? 7.439 8.605 -4.650 1.00 89.50 307 HIS A C 1
ATOM 2515 O O . HIS A 1 307 ? 6.229 8.453 -4.501 1.00 89.50 307 HIS A O 1
ATOM 2521 N N . ASP A 1 308 ? 8.000 9.811 -4.770 1.00 88.69 308 ASP A N 1
ATOM 2522 C CA . ASP A 1 308 ? 7.256 11.072 -4.670 1.00 88.69 308 ASP A CA 1
ATOM 2523 C C . ASP A 1 308 ? 6.308 11.294 -5.863 1.00 88.69 308 ASP A C 1
ATOM 2525 O O . ASP A 1 308 ? 5.257 11.917 -5.703 1.00 88.69 308 ASP A O 1
ATOM 2529 N N . GLU A 1 309 ? 6.657 10.780 -7.046 1.00 90.38 309 GLU A N 1
ATOM 2530 C CA . GLU A 1 309 ? 5.847 10.900 -8.266 1.00 90.38 309 GLU A CA 1
ATOM 2531 C C . GLU A 1 309 ? 4.677 9.904 -8.333 1.00 90.38 309 GLU A C 1
ATOM 2533 O O . GLU A 1 309 ? 3.750 10.116 -9.120 1.00 90.38 309 GLU A O 1
ATOM 2538 N N . LEU A 1 310 ? 4.684 8.831 -7.533 1.00 86.12 310 LEU A N 1
ATOM 2539 C CA . LEU A 1 310 ? 3.626 7.819 -7.555 1.00 86.12 310 LEU A CA 1
ATOM 2540 C C . LEU A 1 310 ? 2.417 8.180 -6.684 1.00 86.12 310 LEU A C 1
ATOM 2542 O O . LEU A 1 310 ? 2.507 8.559 -5.514 1.00 86.12 310 LEU A O 1
ATOM 2546 N N . THR A 1 311 ? 1.232 7.976 -7.254 1.00 79.94 311 THR A N 1
ATOM 2547 C CA . THR A 1 311 ? -0.044 8.316 -6.625 1.00 79.94 311 THR A CA 1
ATOM 2548 C C . THR A 1 311 ? -0.387 7.320 -5.517 1.00 79.94 311 THR A C 1
ATOM 2550 O O . THR A 1 311 ? -0.491 6.110 -5.730 1.00 79.94 311 THR A O 1
ATOM 2553 N N . GLY A 1 312 ? -0.633 7.843 -4.316 1.00 69.44 312 GLY A N 1
ATOM 2554 C CA . GLY A 1 312 ? -0.955 7.042 -3.134 1.00 69.44 312 GLY A CA 1
ATOM 2555 C C . GLY A 1 312 ? 0.258 6.585 -2.323 1.00 69.44 312 GLY A C 1
ATOM 2556 O O . GLY A 1 312 ? 0.032 5.965 -1.287 1.00 69.44 312 GLY A O 1
ATOM 2557 N N . LYS A 1 313 ? 1.492 6.918 -2.750 1.00 67.19 313 LYS A N 1
ATOM 2558 C CA . LYS A 1 313 ? 2.757 6.709 -2.015 1.00 67.19 313 LYS A CA 1
ATOM 2559 C C . LYS A 1 313 ? 2.776 5.381 -1.242 1.00 67.19 313 LYS A C 1
ATOM 2561 O O . LYS A 1 313 ? 2.834 5.376 -0.009 1.00 67.19 313 LYS A O 1
ATOM 2566 N N . THR A 1 314 ? 2.628 4.258 -1.952 1.00 60.81 314 THR A N 1
ATOM 2567 C CA . THR A 1 314 ? 2.641 2.942 -1.304 1.00 60.81 314 THR A CA 1
ATOM 2568 C C . THR A 1 314 ? 4.062 2.617 -0.850 1.00 60.81 314 THR A C 1
ATOM 2570 O O . THR A 1 314 ? 5.047 2.841 -1.559 1.00 60.81 314 THR A O 1
ATOM 2573 N N . GLU A 1 315 ? 4.183 2.197 0.406 1.00 72.31 315 GLU A N 1
ATOM 2574 C CA . GLU A 1 315 ? 5.464 1.822 0.988 1.00 72.31 315 GLU A CA 1
ATOM 2575 C C . GLU A 1 315 ? 5.810 0.396 0.573 1.00 72.31 315 GLU A C 1
ATOM 2577 O O . GLU A 1 315 ? 4.942 -0.466 0.478 1.00 72.31 315 GLU A O 1
ATOM 2582 N N . GLU A 1 316 ? 7.098 0.120 0.383 1.00 75.75 316 GLU A N 1
ATOM 2583 C CA . GLU A 1 316 ? 7.547 -1.243 0.116 1.00 75.75 316 GLU A CA 1
ATOM 2584 C C . GLU A 1 316 ? 7.249 -2.140 1.330 1.00 75.75 316 GLU A C 1
ATOM 2586 O O . GLU A 1 316 ? 7.865 -2.002 2.397 1.00 75.75 316 GLU A O 1
ATOM 2591 N N . ALA A 1 317 ? 6.327 -3.089 1.155 1.00 80.50 317 ALA A N 1
ATOM 2592 C CA . ALA A 1 317 ? 6.091 -4.141 2.128 1.00 80.50 317 ALA A CA 1
ATOM 2593 C C . ALA A 1 317 ? 7.337 -5.029 2.253 1.00 80.50 317 ALA A C 1
ATOM 2595 O O . ALA A 1 317 ? 7.960 -5.425 1.265 1.00 80.50 317 ALA A O 1
ATOM 2596 N N . LYS A 1 318 ? 7.710 -5.379 3.487 1.00 85.38 318 LYS A N 1
ATOM 2597 C CA . LYS A 1 318 ? 8.889 -6.207 3.755 1.00 85.38 318 LYS A CA 1
ATOM 2598 C C . LYS A 1 318 ? 8.485 -7.515 4.392 1.00 85.38 318 LYS A C 1
ATOM 2600 O O . LYS A 1 318 ? 7.668 -7.568 5.299 1.00 85.38 318 LYS A O 1
ATOM 2605 N N . GLY A 1 319 ? 9.131 -8.585 3.951 1.00 84.25 319 GLY A N 1
ATOM 2606 C CA . GLY A 1 319 ? 8.788 -9.905 4.437 1.00 84.25 319 GLY A CA 1
ATOM 2607 C C . GLY A 1 319 ? 9.775 -10.994 4.064 1.00 84.25 319 GLY A C 1
ATOM 2608 O O . GLY A 1 319 ? 10.769 -10.781 3.362 1.00 84.25 319 GLY A O 1
ATOM 2609 N N . ASN A 1 320 ? 9.490 -12.188 4.582 1.00 85.25 320 ASN A N 1
ATOM 2610 C CA . ASN A 1 320 ? 10.270 -13.413 4.369 1.00 85.25 320 ASN A CA 1
ATOM 2611 C C . ASN A 1 320 ? 9.387 -14.649 4.131 1.00 85.25 320 ASN A C 1
ATOM 2613 O O . ASN A 1 320 ? 9.885 -15.773 4.137 1.00 85.25 320 ASN A O 1
ATOM 2617 N N . THR A 1 321 ? 8.074 -14.470 3.977 1.00 86.12 321 THR A N 1
ATOM 2618 C CA . THR A 1 321 ? 7.127 -15.583 3.842 1.00 86.12 321 THR A CA 1
ATOM 2619 C C . THR A 1 321 ? 6.668 -15.750 2.404 1.00 86.12 321 THR A C 1
ATOM 2621 O O . THR A 1 321 ? 6.450 -14.765 1.713 1.00 86.12 321 THR A O 1
ATOM 2624 N N . ALA A 1 322 ? 6.467 -16.999 1.995 1.00 88.75 322 ALA A N 1
ATOM 2625 C CA . ALA A 1 322 ? 5.744 -17.339 0.775 1.00 88.75 322 ALA A CA 1
ATOM 2626 C C . ALA A 1 322 ? 4.239 -17.016 0.919 1.00 88.75 322 ALA A C 1
ATOM 2628 O O . ALA A 1 322 ? 3.741 -16.951 2.057 1.00 88.75 322 ALA A O 1
ATOM 2629 N N . PRO A 1 323 ? 3.495 -16.873 -0.189 1.00 89.94 323 PRO A N 1
ATOM 2630 C CA . PRO A 1 323 ? 2.053 -16.673 -0.150 1.00 89.94 323 PRO A CA 1
ATOM 2631 C C . PRO A 1 323 ? 1.345 -17.864 0.505 1.00 89.94 323 PRO A C 1
ATOM 2633 O O . PRO A 1 323 ? 1.834 -18.998 0.510 1.00 89.94 323 PRO A O 1
ATOM 2636 N N . VAL A 1 324 ? 0.185 -17.614 1.108 1.00 87.81 324 VAL A N 1
ATOM 2637 C CA . VAL A 1 324 ? -0.678 -18.685 1.610 1.00 87.81 324 VAL A CA 1
ATOM 2638 C C . VAL A 1 324 ? -1.367 -19.377 0.440 1.00 87.81 324 VAL A C 1
ATOM 2640 O O . VAL A 1 324 ? -1.851 -18.729 -0.482 1.00 87.81 324 VAL A O 1
ATOM 2643 N N . THR A 1 325 ? -1.485 -20.701 0.499 1.00 75.31 325 THR A N 1
ATOM 2644 C CA . THR A 1 325 ? -2.338 -21.446 -0.432 1.00 75.31 325 THR A CA 1
ATOM 2645 C C . THR A 1 325 ? -3.801 -21.147 -0.114 1.00 75.31 325 THR A C 1
ATOM 2647 O O . THR A 1 325 ? -4.333 -21.652 0.883 1.00 75.31 325 THR A O 1
ATOM 2650 N N . ALA A 1 326 ? -4.442 -20.308 -0.926 1.00 60.81 326 ALA A N 1
ATOM 2651 C CA . ALA A 1 326 ? -5.869 -20.039 -0.815 1.00 60.81 326 ALA A CA 1
ATOM 2652 C C . ALA A 1 326 ? -6.678 -21.295 -1.194 1.00 60.81 326 ALA A C 1
ATOM 2654 O O . ALA A 1 326 ? -6.338 -22.023 -2.125 1.00 60.81 326 ALA A O 1
ATOM 2655 N N . GLN A 1 327 ? -7.742 -21.583 -0.440 1.00 53.56 327 GLN A N 1
ATOM 2656 C CA . GLN A 1 327 ? -8.715 -22.612 -0.811 1.00 53.56 327 GLN A CA 1
ATOM 2657 C C . GLN A 1 327 ? -9.818 -21.956 -1.645 1.00 53.56 327 GLN A C 1
ATOM 2659 O O . GLN A 1 327 ? -10.571 -21.145 -1.113 1.00 53.56 327 GLN A O 1
ATOM 2664 N N . GLY A 1 328 ? -9.912 -22.328 -2.922 1.00 57.78 328 GLY A N 1
ATOM 2665 C CA . GLY A 1 328 ? -10.840 -21.739 -3.894 1.00 57.78 328 GLY A CA 1
ATOM 2666 C C . GLY A 1 328 ? -10.088 -20.961 -4.974 1.00 57.78 328 GLY A C 1
ATOM 2667 O O . GLY A 1 328 ? -9.097 -20.301 -4.676 1.00 57.78 328 GLY A O 1
ATOM 2668 N N . GLY A 1 329 ? -10.520 -21.092 -6.230 1.00 60.09 329 GLY A N 1
ATOM 2669 C CA . GLY A 1 329 ? -9.913 -20.354 -7.340 1.00 60.09 329 GLY A CA 1
ATOM 2670 C C . GLY A 1 329 ? -10.220 -18.863 -7.231 1.00 60.09 329 GLY A C 1
ATOM 2671 O O . GLY A 1 329 ? -11.330 -18.500 -6.840 1.00 60.09 329 GLY A O 1
ATOM 2672 N N . PHE A 1 330 ? -9.248 -18.013 -7.567 1.00 76.50 330 PHE A N 1
ATOM 2673 C CA . PHE A 1 330 ? -9.512 -16.594 -7.761 1.00 76.50 330 PHE A CA 1
ATOM 2674 C C . PHE A 1 330 ? -10.452 -16.406 -8.950 1.00 76.50 330 PHE A C 1
ATOM 2676 O O . PHE A 1 330 ? -10.165 -16.877 -10.047 1.00 76.50 330 PHE A O 1
ATOM 2683 N N . SER A 1 331 ? -11.581 -15.734 -8.744 1.00 67.25 331 SER A N 1
ATOM 2684 C CA . SER A 1 331 ? -12.473 -15.367 -9.840 1.00 67.25 331 SER A CA 1
ATOM 2685 C C . SER A 1 331 ? -13.112 -14.024 -9.539 1.00 67.25 331 SER A C 1
ATOM 2687 O O . SER A 1 331 ? -14.025 -13.939 -8.722 1.00 67.25 331 SER A O 1
ATOM 2689 N N . ILE A 1 332 ? -12.668 -12.982 -10.237 1.00 69.94 332 ILE A N 1
ATOM 2690 C CA . ILE A 1 332 ? -13.285 -11.660 -10.162 1.00 69.94 332 ILE A CA 1
ATOM 2691 C C . ILE A 1 332 ? -14.360 -11.500 -11.233 1.00 69.94 332 ILE A C 1
ATOM 2693 O O . ILE A 1 332 ? -14.139 -11.744 -12.415 1.00 69.94 332 ILE A O 1
ATOM 2697 N N . ASP A 1 333 ? -15.535 -11.060 -10.790 1.00 77.00 333 ASP A N 1
ATOM 2698 C CA . ASP A 1 333 ? -16.622 -10.598 -11.646 1.00 77.00 333 ASP A CA 1
ATOM 2699 C C . ASP A 1 333 ? -16.494 -9.075 -11.794 1.00 77.00 333 ASP A C 1
ATOM 2701 O O . ASP A 1 333 ? -16.793 -8.327 -10.857 1.00 77.00 333 ASP A O 1
ATOM 2705 N N . ARG A 1 334 ? -15.975 -8.632 -12.947 1.00 71.38 334 ARG A N 1
ATOM 2706 C CA . ARG A 1 334 ? -15.650 -7.219 -13.205 1.00 71.38 334 ARG A CA 1
ATOM 2707 C C . ARG A 1 334 ? -16.888 -6.321 -13.126 1.00 71.38 334 ARG A C 1
ATOM 2709 O O . ARG A 1 334 ? -16.807 -5.243 -12.542 1.00 71.38 334 ARG A O 1
ATOM 2716 N N . ASP A 1 335 ? -18.031 -6.789 -13.623 1.00 76.12 335 ASP A N 1
ATOM 2717 C CA . ASP A 1 335 ? -19.271 -6.008 -13.646 1.00 76.12 335 ASP A CA 1
ATOM 2718 C C . ASP A 1 335 ? -19.772 -5.744 -12.223 1.00 76.12 335 ASP A C 1
ATOM 2720 O O . ASP A 1 335 ? -20.071 -4.605 -11.857 1.00 76.12 335 ASP A O 1
ATOM 2724 N N . LYS A 1 336 ? -19.770 -6.780 -11.373 1.00 79.62 336 LYS A N 1
ATOM 2725 C CA . LYS A 1 336 ? -20.131 -6.634 -9.953 1.00 79.62 336 LYS A CA 1
ATOM 2726 C C . LYS A 1 336 ? -19.149 -5.762 -9.186 1.00 79.62 336 LYS A C 1
ATOM 2728 O O . LYS A 1 336 ? -19.536 -5.081 -8.237 1.00 79.62 336 LYS A O 1
ATOM 2733 N N . GLU A 1 337 ? -17.869 -5.827 -9.534 1.00 76.44 337 GLU A N 1
ATOM 2734 C CA . GLU A 1 337 ? -16.858 -4.991 -8.898 1.00 76.44 337 GLU A CA 1
ATOM 2735 C C . GLU A 1 337 ? -17.068 -3.516 -9.247 1.00 76.44 337 GLU A C 1
ATOM 2737 O O . GLU A 1 337 ? -17.007 -2.660 -8.363 1.00 76.44 337 GLU A O 1
ATOM 2742 N N . GLN A 1 338 ? -17.406 -3.222 -10.502 1.00 78.12 338 GLN A N 1
ATOM 2743 C CA . GLN A 1 338 ? -17.711 -1.869 -10.946 1.00 78.12 338 GLN A CA 1
ATOM 2744 C C . GLN A 1 338 ? -19.024 -1.337 -10.351 1.00 78.12 338 GLN A C 1
ATOM 2746 O O . GLN A 1 338 ? -19.083 -0.169 -9.972 1.00 78.12 338 GLN A O 1
ATOM 2751 N N . GLU A 1 339 ? -20.051 -2.176 -10.203 1.00 82.44 339 GLU A N 1
ATOM 2752 C CA . GLU A 1 339 ? -21.307 -1.821 -9.523 1.00 82.44 339 GLU A CA 1
ATOM 2753 C C . GLU A 1 339 ? -21.056 -1.410 -8.064 1.00 82.44 339 GLU A C 1
ATOM 2755 O O . GLU A 1 339 ? -21.410 -0.305 -7.660 1.00 82.44 339 GLU A O 1
ATOM 2760 N N . LYS A 1 340 ? -20.317 -2.228 -7.304 1.00 81.44 340 LYS A N 1
ATOM 2761 C CA . LYS A 1 340 ? -19.960 -1.924 -5.907 1.00 81.44 340 LYS A CA 1
ATOM 2762 C C . LYS A 1 340 ? -19.135 -0.643 -5.766 1.00 81.44 340 LYS A C 1
ATOM 2764 O O . LYS A 1 340 ? -19.259 0.059 -4.765 1.00 81.44 340 LYS A O 1
ATOM 2769 N N . ARG A 1 341 ? -18.261 -0.345 -6.734 1.00 80.19 341 ARG A N 1
ATOM 2770 C CA . ARG A 1 341 ? -17.491 0.912 -6.768 1.00 80.19 341 ARG A CA 1
ATOM 2771 C C . ARG A 1 341 ? -18.407 2.117 -6.993 1.00 80.19 341 ARG A C 1
ATOM 2773 O O . ARG A 1 341 ? -18.250 3.114 -6.294 1.00 80.19 341 ARG A O 1
ATOM 2780 N N . LYS A 1 342 ? -19.380 2.009 -7.904 1.00 82.00 342 LYS A N 1
ATOM 2781 C CA . LYS A 1 342 ? -20.376 3.063 -8.164 1.00 82.00 342 LYS A CA 1
ATOM 2782 C C . LYS A 1 342 ? -21.251 3.337 -6.942 1.00 82.00 342 LYS A C 1
ATOM 2784 O O . LYS A 1 342 ? -21.373 4.492 -6.557 1.00 82.00 342 LYS A O 1
ATOM 2789 N N . GLU A 1 343 ? -21.757 2.295 -6.280 1.00 81.69 343 GLU A N 1
ATOM 2790 C CA . GLU A 1 343 ? -22.532 2.432 -5.034 1.00 81.69 343 GLU A CA 1
ATOM 2791 C C . GLU A 1 343 ? -21.750 3.209 -3.958 1.00 81.69 343 GLU A C 1
ATOM 2793 O O . GLU A 1 343 ? -22.271 4.116 -3.314 1.00 81.69 343 GLU A O 1
ATOM 2798 N N . LEU A 1 344 ? -20.467 2.881 -3.781 1.00 78.12 344 LEU A N 1
ATOM 2799 C CA . LEU A 1 344 ? -19.571 3.576 -2.852 1.00 78.12 344 LEU A CA 1
ATOM 2800 C C . LEU A 1 344 ? -19.357 5.048 -3.227 1.00 78.12 344 LEU A C 1
ATOM 2802 O O . LEU A 1 344 ? -19.320 5.910 -2.350 1.00 78.12 344 LEU A O 1
ATOM 2806 N N . GLN A 1 345 ? -19.212 5.338 -4.518 1.00 78.88 345 GLN A N 1
ATOM 2807 C CA . GLN A 1 345 ? -19.008 6.695 -5.015 1.00 78.88 345 GLN A CA 1
ATOM 2808 C C . GLN A 1 345 ? -20.261 7.568 -4.848 1.00 78.88 345 GLN A C 1
ATOM 2810 O O . GLN A 1 345 ? -20.143 8.737 -4.479 1.00 78.88 345 GLN A O 1
ATOM 2815 N N . GLU A 1 346 ? -21.453 7.000 -5.049 1.00 78.81 346 GLU A N 1
ATOM 2816 C CA . GLU A 1 346 ? -22.728 7.669 -4.768 1.00 78.81 346 GLU A CA 1
ATOM 2817 C C . GLU A 1 346 ? -22.817 8.062 -3.286 1.00 78.81 346 GLU A C 1
ATOM 2819 O O . GLU A 1 346 ? -23.024 9.235 -2.976 1.00 78.81 346 GLU A O 1
ATOM 2824 N N . VAL A 1 347 ? -22.524 7.135 -2.366 1.00 71.75 347 VAL A N 1
ATOM 2825 C CA . VAL A 1 347 ? -22.516 7.417 -0.917 1.00 71.75 347 VAL A CA 1
ATOM 2826 C C . VAL A 1 347 ? -21.505 8.506 -0.550 1.00 71.75 347 VAL A C 1
ATOM 2828 O O . VAL A 1 347 ? -21.811 9.407 0.231 1.00 71.75 347 VAL A O 1
ATOM 2831 N N . LEU A 1 348 ? -20.302 8.470 -1.129 1.00 69.75 348 LEU A N 1
ATOM 2832 C CA . LEU A 1 348 ? -19.290 9.502 -0.895 1.00 69.75 348 LEU A CA 1
ATOM 2833 C C . LEU A 1 348 ? -19.745 10.889 -1.353 1.00 69.75 348 LEU A C 1
ATOM 2835 O O . LEU A 1 348 ? -19.424 11.878 -0.692 1.00 69.75 348 LEU A O 1
ATOM 2839 N N . SER A 1 349 ? -20.486 10.964 -2.461 1.00 70.75 349 SER A N 1
ATOM 2840 C CA . SER A 1 349 ? -21.028 12.226 -2.964 1.00 70.75 349 SER A CA 1
ATOM 2841 C C . SER A 1 349 ? -22.094 12.814 -2.030 1.00 70.75 349 SER A C 1
ATOM 2843 O O . SER A 1 349 ? -22.142 14.032 -1.846 1.00 70.75 349 SER A O 1
ATOM 2845 N N . GLU A 1 350 ? -22.878 11.958 -1.367 1.00 67.44 350 GLU A N 1
ATOM 2846 C CA . GLU A 1 350 ? -23.887 12.348 -0.376 1.00 67.44 350 GLU A CA 1
ATOM 2847 C C . GLU A 1 350 ? -23.270 12.767 0.972 1.00 67.44 350 GLU A C 1
ATOM 2849 O O . GLU A 1 350 ? -23.772 13.680 1.625 1.00 67.44 350 GLU A O 1
ATOM 2854 N N . GLU A 1 351 ? -22.152 12.160 1.388 1.00 58.81 351 GLU A N 1
ATOM 2855 C CA . GLU A 1 351 ? -21.467 12.469 2.657 1.00 58.81 351 GLU A CA 1
ATOM 2856 C C . GLU A 1 351 ? -20.565 13.729 2.608 1.00 58.81 351 GLU A C 1
ATOM 2858 O O . GLU A 1 351 ? -19.770 13.974 3.523 1.00 58.81 351 GLU A O 1
ATOM 2863 N N . THR A 1 352 ? -20.681 14.563 1.568 1.00 50.78 352 THR A N 1
ATOM 2864 C CA . THR A 1 352 ? -19.804 15.727 1.324 1.00 50.78 352 THR A CA 1
ATOM 2865 C C . THR A 1 352 ? -19.930 16.863 2.345 1.00 50.78 352 THR A C 1
ATOM 2867 O O . THR A 1 352 ? -18.998 17.661 2.476 1.00 50.78 352 THR A O 1
ATOM 2870 N N . GLU A 1 353 ? -21.008 16.930 3.131 1.00 45.53 353 GLU A N 1
ATOM 2871 C CA . GLU A 1 353 ? -21.239 18.042 4.054 1.00 45.53 353 GLU A CA 1
ATOM 2872 C C . GLU A 1 353 ? -21.298 17.607 5.523 1.00 45.53 353 GLU A C 1
ATOM 2874 O O . GLU A 1 353 ? -22.241 16.988 6.017 1.00 45.53 353 GLU A O 1
ATOM 2879 N N . ARG A 1 354 ? -20.294 18.049 6.289 1.00 38.94 354 ARG A N 1
ATOM 2880 C CA . ARG A 1 354 ? -20.466 18.269 7.726 1.00 38.94 354 ARG A CA 1
ATOM 2881 C C . ARG A 1 354 ? -21.529 19.359 7.866 1.00 38.94 354 ARG A C 1
ATOM 2883 O O . ARG A 1 354 ? -21.261 20.488 7.470 1.00 38.94 354 ARG A O 1
ATOM 2890 N N . ILE A 1 355 ? -22.664 19.084 8.510 1.00 36.03 355 ILE A N 1
ATOM 2891 C CA . ILE A 1 355 ? -23.406 20.169 9.165 1.00 36.03 355 ILE A CA 1
ATOM 2892 C C . ILE A 1 355 ? -22.423 20.742 10.198 1.00 36.03 355 ILE A C 1
ATOM 2894 O O . ILE A 1 355 ? -22.018 20.001 11.106 1.00 36.03 355 ILE A O 1
ATOM 2898 N N . PRO A 1 356 ? -21.938 21.990 10.048 1.00 30.39 356 PRO A N 1
ATOM 2899 C CA . PRO A 1 356 ? -21.052 22.579 11.037 1.00 30.39 356 PRO A CA 1
ATOM 2900 C C . PRO A 1 356 ? -21.760 22.531 12.389 1.00 30.39 356 PRO A C 1
ATOM 2902 O O . PRO A 1 356 ? -22.973 22.726 12.464 1.00 30.39 356 PRO A O 1
ATOM 2905 N N . LEU A 1 357 ? -21.009 22.246 13.455 1.00 31.72 357 LEU A N 1
ATOM 2906 C CA . LEU A 1 357 ? -21.517 22.328 14.818 1.00 31.72 357 LEU A CA 1
ATOM 2907 C C . LEU A 1 357 ? -21.831 23.804 15.114 1.00 31.72 357 LEU A C 1
ATOM 2909 O O . LEU A 1 357 ? -21.022 24.517 15.698 1.00 31.72 357 LEU A O 1
ATOM 2913 N N . LEU A 1 358 ? -22.986 24.280 14.656 1.00 25.86 358 LEU A N 1
ATOM 2914 C CA . LEU A 1 358 ? -23.630 25.446 15.223 1.00 25.86 358 LEU A CA 1
ATOM 2915 C C . LEU A 1 358 ? -23.991 25.040 16.646 1.00 25.86 358 LEU A C 1
ATOM 2917 O O . LEU A 1 358 ? -24.766 24.102 16.850 1.00 25.86 358 LEU A O 1
ATOM 2921 N N . GLU A 1 359 ? -23.408 25.723 17.631 1.00 29.00 359 GLU A N 1
ATOM 2922 C CA . GLU A 1 359 ? -24.060 25.838 18.928 1.00 29.00 359 GLU A CA 1
ATOM 2923 C C . GLU A 1 359 ? -25.458 26.377 18.635 1.00 29.00 359 GLU A C 1
ATOM 2925 O O . GLU A 1 359 ? -25.641 27.552 18.327 1.00 29.00 359 GLU A O 1
ATOM 2930 N N . THR A 1 360 ? -26.449 25.487 18.621 1.00 33.34 360 THR A N 1
ATOM 2931 C CA . THR A 1 360 ? -27.836 25.918 18.641 1.00 33.34 360 THR A CA 1
ATOM 2932 C C . THR A 1 360 ? -27.984 26.722 19.917 1.00 33.34 360 THR A C 1
ATOM 2934 O O . THR A 1 360 ? -27.731 26.180 20.998 1.00 33.34 360 THR A O 1
ATOM 2937 N N . GLU A 1 361 ? -28.344 27.997 19.778 1.00 31.33 361 GLU A N 1
ATOM 2938 C CA . GLU A 1 361 ? -28.697 28.841 20.912 1.00 31.33 361 GLU A CA 1
ATOM 2939 C C . GLU A 1 361 ? -29.671 28.080 21.817 1.00 31.33 361 GLU A C 1
ATOM 2941 O O . GLU A 1 361 ? -30.526 27.326 21.335 1.00 31.33 361 GLU A O 1
ATOM 2946 N N . ASP A 1 362 ? -29.480 28.228 23.130 1.00 34.09 362 ASP A N 1
ATOM 2947 C CA . ASP A 1 362 ? -30.275 27.566 24.159 1.00 34.09 362 ASP A CA 1
ATOM 2948 C C . ASP A 1 362 ? -31.766 27.596 23.787 1.00 34.09 362 ASP A C 1
ATOM 2950 O O . ASP A 1 362 ? -32.376 28.655 23.635 1.00 34.09 362 ASP A O 1
ATOM 2954 N N . PHE A 1 363 ? -32.353 26.409 23.607 1.00 36.19 363 PHE A N 1
ATOM 2955 C CA . PHE A 1 363 ? -33.755 26.239 23.233 1.00 36.19 363 PHE A CA 1
ATOM 2956 C C . PHE A 1 363 ? -34.683 26.745 24.353 1.00 36.19 363 PHE A C 1
ATOM 2958 O O . PHE A 1 363 ? -35.186 25.974 25.169 1.00 36.19 363 PHE A O 1
ATOM 2965 N N . GLU A 1 364 ? -34.981 28.041 24.348 1.00 43.06 364 GLU A N 1
ATOM 2966 C CA . GLU A 1 364 ? -36.213 28.601 24.902 1.00 43.06 364 GLU A CA 1
ATOM 2967 C C . GLU A 1 364 ? -37.167 28.970 23.760 1.00 43.06 364 GLU A C 1
ATOM 2969 O O . GLU A 1 364 ? -37.508 30.128 23.541 1.00 43.06 364 GLU A O 1
ATOM 2974 N N . THR A 1 365 ? -37.651 27.974 23.015 1.00 35.88 365 THR A N 1
ATOM 2975 C CA . THR A 1 365 ? -38.805 28.167 22.128 1.00 35.88 365 THR A CA 1
ATOM 2976 C C . THR A 1 365 ? -39.976 27.309 22.585 1.00 35.88 365 THR A C 1
ATOM 2978 O O . THR A 1 365 ? -39.979 26.082 22.537 1.00 35.88 365 THR A O 1
ATOM 2981 N N . LYS A 1 366 ? -41.003 28.009 23.078 1.00 43.69 366 LYS A N 1
ATOM 2982 C CA . LYS A 1 366 ? -42.343 27.484 23.331 1.00 43.69 366 LYS A CA 1
ATOM 2983 C C . LYS A 1 366 ? -43.000 27.153 21.988 1.00 43.69 366 LYS A C 1
ATOM 2985 O O . LYS A 1 366 ? -43.531 28.043 21.332 1.00 43.69 366 LYS A O 1
ATOM 2990 N N . GLY A 1 367 ? -42.987 25.887 21.600 1.00 37.19 367 GLY A N 1
ATOM 2991 C CA . GLY A 1 367 ? -43.761 25.371 20.474 1.00 37.19 367 GLY A CA 1
ATOM 2992 C C . GLY A 1 367 ? -43.683 23.851 20.441 1.00 37.19 367 GLY A C 1
ATOM 2993 O O . GLY A 1 367 ? -42.605 23.293 20.626 1.00 37.19 367 GLY A O 1
ATOM 2994 N N . GLU A 1 368 ? -44.822 23.180 20.271 1.00 43.78 368 GLU A N 1
ATOM 2995 C CA . GLU A 1 368 ? -44.894 21.720 20.162 1.00 43.78 368 GLU A CA 1
ATOM 2996 C C . GLU A 1 368 ? -44.143 21.257 18.905 1.00 43.78 368 GLU A C 1
ATOM 2998 O O . GLU A 1 368 ? -44.666 21.279 17.794 1.00 43.78 368 GLU A O 1
ATOM 3003 N N . GLY A 1 369 ? -42.880 20.868 19.084 1.00 31.27 369 GLY A N 1
ATOM 3004 C CA . GLY A 1 369 ? -42.082 20.230 18.047 1.00 31.27 369 GLY A CA 1
ATOM 3005 C C . GLY A 1 369 ? -42.663 18.861 17.701 1.00 31.27 369 GLY A C 1
ATOM 3006 O O . GLY A 1 369 ? -42.814 18.000 18.569 1.00 31.27 369 GLY A O 1
ATOM 3007 N N . CYS A 1 370 ? -42.982 18.650 16.426 1.00 28.55 370 CYS A N 1
ATOM 3008 C CA . CYS A 1 370 ? -43.305 17.330 15.902 1.00 28.55 370 CYS A CA 1
ATOM 3009 C C . CYS A 1 370 ? -42.003 16.580 15.593 1.00 28.55 370 CYS A C 1
ATOM 3011 O O . CYS A 1 370 ? -41.102 17.127 14.961 1.00 28.55 370 CYS A O 1
ATOM 3013 N N . ILE A 1 371 ? -41.913 15.324 16.032 1.00 28.45 371 ILE A N 1
ATOM 3014 C CA . ILE A 1 371 ? -40.864 14.391 15.613 1.00 28.45 371 ILE A CA 1
ATOM 3015 C C . ILE A 1 371 ? -41.425 13.608 14.425 1.00 28.45 371 ILE A C 1
ATOM 3017 O O . ILE A 1 371 ? -42.293 12.751 14.615 1.00 28.45 371 ILE A O 1
ATOM 3021 N N . SER A 1 372 ? -40.950 13.887 13.212 1.00 26.77 372 SER A N 1
ATOM 3022 C CA . SER A 1 372 ? -41.168 12.997 12.073 1.00 26.77 372 SER A CA 1
ATOM 3023 C C . SER A 1 372 ? -40.165 11.849 12.154 1.00 26.77 372 SER A C 1
ATOM 3025 O O . SER A 1 372 ? -38.955 12.047 12.225 1.00 26.77 372 SER A O 1
ATOM 3027 N N . TRP A 1 373 ? -40.690 10.628 12.198 1.00 29.05 373 TRP A N 1
ATOM 3028 C CA . TRP A 1 373 ? -39.895 9.410 12.141 1.00 29.05 373 TRP A CA 1
ATOM 3029 C C . TRP A 1 373 ? -39.921 8.915 10.708 1.00 29.05 373 TRP A C 1
ATOM 3031 O O . TRP A 1 373 ? -40.946 8.396 10.266 1.00 29.05 373 TRP A O 1
ATOM 3041 N N . ASP A 1 374 ? -38.807 9.068 10.005 1.00 29.64 374 ASP A N 1
ATOM 3042 C CA . ASP A 1 374 ? -38.591 8.327 8.774 1.00 29.64 374 ASP A CA 1
ATOM 3043 C C . ASP A 1 374 ? -38.255 6.878 9.153 1.00 29.64 374 ASP A C 1
ATOM 3045 O O . ASP A 1 374 ? -37.188 6.579 9.690 1.00 29.64 374 ASP A O 1
ATOM 3049 N N . LYS A 1 375 ? -39.245 5.994 9.005 1.00 31.02 375 LYS A N 1
ATOM 3050 C CA . LYS A 1 375 ? -39.121 4.560 9.307 1.00 31.02 375 LYS A CA 1
ATOM 3051 C C . LYS A 1 375 ? -38.761 3.740 8.067 1.00 31.02 375 LYS A C 1
ATOM 3053 O O . LYS A 1 375 ? -38.643 2.523 8.189 1.00 31.02 375 LYS A O 1
ATOM 3058 N N . GLU A 1 376 ? -38.622 4.387 6.910 1.00 27.97 376 GLU A N 1
ATOM 3059 C CA . GLU A 1 376 ? -38.310 3.750 5.628 1.00 27.97 376 GLU A CA 1
ATOM 3060 C C . GLU A 1 376 ? -36.840 3.945 5.225 1.00 27.97 376 GLU A C 1
ATOM 3062 O O . GLU A 1 376 ? -36.344 3.216 4.369 1.00 27.97 376 GLU A O 1
ATOM 3067 N N . TYR A 1 377 ? -36.098 4.832 5.900 1.00 35.84 377 TYR A N 1
ATOM 3068 C CA . TYR A 1 377 ? -34.647 4.943 5.748 1.00 35.84 377 TYR A CA 1
ATOM 3069 C C . TYR A 1 377 ? -33.922 3.695 6.286 1.00 35.84 377 TYR A C 1
ATOM 3071 O O . TYR A 1 377 ? -33.625 3.574 7.477 1.00 35.84 377 TYR A O 1
ATOM 3079 N N . SER A 1 378 ? -33.634 2.739 5.400 1.00 29.52 378 SER A N 1
ATOM 3080 C CA . SER A 1 378 ? -32.932 1.493 5.733 1.00 29.52 378 SER A CA 1
ATOM 3081 C C . SER A 1 378 ? -31.401 1.598 5.696 1.00 29.52 378 SER A C 1
ATOM 3083 O O . SER A 1 378 ? -30.733 0.654 6.115 1.00 29.52 378 SER A O 1
ATOM 3085 N N . GLY A 1 379 ? -30.844 2.729 5.244 1.00 34.44 379 GLY A N 1
ATOM 3086 C CA . GLY A 1 379 ? -29.401 2.929 5.069 1.00 34.44 379 GLY A CA 1
ATOM 3087 C C . GLY A 1 379 ? -28.785 2.020 3.992 1.00 34.44 379 GLY A C 1
ATOM 3088 O O . GLY A 1 379 ? -29.252 0.913 3.727 1.00 34.44 379 GLY A O 1
ATOM 3089 N N . SER A 1 380 ? -27.704 2.472 3.365 1.00 37.16 380 SER A N 1
ATOM 3090 C CA . SER A 1 380 ? -26.969 1.765 2.307 1.00 37.16 380 SER A CA 1
ATOM 3091 C C . SER A 1 380 ? -26.098 0.619 2.854 1.00 37.16 380 SER A C 1
ATOM 3093 O O . SER A 1 380 ? -24.896 0.604 2.663 1.00 37.16 380 SER A O 1
ATOM 3095 N N . GLY A 1 381 ? -26.625 -0.328 3.641 1.00 34.66 381 GLY A N 1
ATOM 3096 C CA . GLY A 1 381 ? -25.843 -1.491 4.129 1.00 34.66 381 GLY A CA 1
ATOM 3097 C C . GLY A 1 381 ? -24.624 -1.181 5.035 1.00 34.66 381 GLY A C 1
ATOM 3098 O O . GLY A 1 381 ? -24.029 -2.098 5.601 1.00 34.66 381 GLY A O 1
ATOM 3099 N N . TYR A 1 382 ? -24.306 0.098 5.261 1.00 42.31 382 TYR A N 1
ATOM 3100 C CA . TYR A 1 382 ? -23.210 0.645 6.073 1.00 42.31 382 TYR A CA 1
ATOM 3101 C C . TYR A 1 382 ? -23.370 0.432 7.591 1.00 42.31 382 TYR A C 1
ATOM 3103 O O . TYR A 1 382 ? -22.496 0.786 8.389 1.00 42.31 382 TYR A O 1
ATOM 3111 N N . ALA A 1 383 ? -24.486 -0.159 8.023 1.00 39.19 383 ALA A N 1
ATOM 3112 C CA . ALA A 1 383 ? -24.939 -0.134 9.413 1.00 39.19 383 ALA A CA 1
ATOM 3113 C C . ALA A 1 383 ? -23.990 -0.818 10.422 1.00 39.19 383 ALA A C 1
ATOM 3115 O O . ALA A 1 383 ? -24.018 -0.478 11.605 1.00 39.19 383 ALA A O 1
ATOM 3116 N N . ASN A 1 384 ? -23.116 -1.732 9.982 1.00 44.66 384 ASN A N 1
ATOM 3117 C CA . ASN A 1 384 ? -22.227 -2.473 10.886 1.00 44.66 384 ASN A CA 1
ATOM 3118 C C . ASN A 1 384 ? -20.813 -1.874 11.027 1.00 44.66 384 ASN A C 1
ATOM 3120 O O . ASN A 1 384 ? -20.072 -2.293 11.917 1.00 44.66 384 ASN A O 1
ATOM 3124 N N . SER A 1 385 ? -20.395 -0.920 10.186 1.00 45.88 385 SER A N 1
ATOM 3125 C CA . SER A 1 385 ? -19.064 -0.282 10.283 1.00 45.88 385 SER A CA 1
ATOM 3126 C C . SER A 1 385 ? -19.053 0.816 11.342 1.00 45.88 385 SER A C 1
ATOM 3128 O O . SER A 1 385 ? -18.248 0.784 12.276 1.00 45.88 385 SER A O 1
ATOM 3130 N N . GLY A 1 386 ? -20.038 1.717 11.273 1.00 56.03 386 GLY A N 1
ATOM 3131 C CA . GLY A 1 386 ? -20.204 2.798 12.241 1.00 56.03 386 GLY A CA 1
ATOM 3132 C C . GLY A 1 386 ? -20.441 2.300 13.670 1.00 56.03 386 GLY A C 1
ATOM 3133 O O . GLY A 1 386 ? -19.987 2.937 14.619 1.00 56.03 386 GLY A O 1
ATOM 3134 N N . SER A 1 387 ? -21.084 1.141 13.857 1.00 65.50 387 SER A N 1
ATOM 3135 C CA . SER A 1 387 ? -21.402 0.619 15.193 1.00 65.50 387 SER A CA 1
ATOM 3136 C C . SER A 1 387 ? -20.164 0.320 16.043 1.00 65.50 387 SER A C 1
ATOM 3138 O O . SER A 1 387 ? -20.176 0.596 17.242 1.00 65.50 387 SER A O 1
ATOM 3140 N N . ASP A 1 388 ? -19.090 -0.209 15.447 1.00 71.75 388 ASP A N 1
ATOM 3141 C CA . ASP A 1 388 ? -17.871 -0.569 16.184 1.00 71.75 388 ASP A CA 1
ATOM 3142 C C . ASP A 1 388 ? -17.078 0.666 16.608 1.00 71.75 388 ASP A C 1
ATOM 3144 O O . ASP A 1 388 ? -16.602 0.740 17.741 1.00 71.75 388 ASP A O 1
ATOM 3148 N N . ILE A 1 389 ? -17.015 1.684 15.749 1.00 79.44 389 ILE A N 1
ATOM 3149 C CA . ILE A 1 389 ? -16.353 2.948 16.081 1.00 79.44 389 ILE A CA 1
ATOM 3150 C C . ILE A 1 389 ? -17.153 3.746 17.083 1.00 79.44 389 ILE A C 1
ATOM 3152 O O . ILE A 1 389 ? -16.586 4.258 18.044 1.00 79.44 389 ILE A O 1
ATOM 3156 N N . LEU A 1 390 ? -18.475 3.793 16.932 1.00 78.88 390 LEU A N 1
ATOM 3157 C CA . LEU A 1 390 ? -19.344 4.390 17.936 1.00 78.88 390 LEU A CA 1
ATOM 3158 C C . LEU A 1 390 ? -19.239 3.647 19.272 1.00 78.88 390 LEU A C 1
ATOM 3160 O O . LEU A 1 390 ? -19.315 4.287 20.320 1.00 78.88 390 LEU A O 1
ATOM 3164 N N . ARG A 1 391 ? -19.014 2.326 19.267 1.00 81.56 391 ARG A N 1
ATOM 3165 C CA . ARG A 1 391 ? -18.753 1.548 20.484 1.00 81.56 391 ARG A CA 1
ATOM 3166 C C . ARG A 1 391 ? -17.421 1.928 21.125 1.00 81.56 391 ARG A C 1
ATOM 3168 O O . ARG A 1 391 ? -17.433 2.262 22.307 1.00 81.56 391 ARG A O 1
ATOM 3175 N N . ILE A 1 392 ? -16.317 1.932 20.371 1.00 81.75 392 ILE A N 1
ATOM 3176 C CA . ILE A 1 392 ? -14.985 2.326 20.871 1.00 81.75 392 ILE A CA 1
ATOM 3177 C C . ILE A 1 392 ? -15.029 3.756 21.412 1.00 81.75 392 ILE A C 1
ATOM 3179 O O . ILE A 1 392 ? -14.604 4.016 22.536 1.00 81.75 392 ILE A O 1
ATOM 3183 N N . LEU A 1 393 ? -15.623 4.672 20.649 1.00 82.50 393 LEU A N 1
ATOM 3184 C CA . LEU A 1 393 ? -15.782 6.066 21.028 1.00 82.50 393 LEU A CA 1
ATOM 3185 C C . LEU A 1 393 ? -16.605 6.197 22.317 1.00 82.50 393 LEU A C 1
ATOM 3187 O O . LEU A 1 393 ? -16.179 6.873 23.245 1.00 82.50 393 LEU A O 1
ATOM 3191 N N . ASN A 1 394 ? -17.731 5.490 22.434 1.00 83.06 394 ASN A N 1
ATOM 3192 C CA . ASN A 1 394 ? -18.558 5.492 23.642 1.00 83.06 394 ASN A CA 1
ATOM 3193 C C . ASN A 1 394 ? -17.833 4.873 24.852 1.00 83.06 394 ASN A C 1
ATOM 3195 O O . ASN A 1 394 ? -17.974 5.365 25.969 1.00 83.06 394 ASN A O 1
ATOM 3199 N N . GLU A 1 395 ? -17.051 3.807 24.665 1.00 83.06 395 GLU A N 1
ATOM 3200 C CA . GLU A 1 395 ? -16.213 3.219 25.719 1.00 83.06 395 GLU A CA 1
ATOM 3201 C C . GLU A 1 395 ? -15.143 4.211 26.204 1.00 83.06 395 GLU A C 1
ATOM 3203 O O . GLU A 1 395 ? -14.997 4.405 27.415 1.00 83.06 395 GLU A O 1
ATOM 3208 N N . MET A 1 396 ? -14.473 4.910 25.283 1.00 79.19 396 MET A N 1
ATOM 3209 C CA . MET A 1 396 ? -13.521 5.975 25.611 1.00 79.19 396 MET A CA 1
ATOM 3210 C C . MET A 1 396 ? -14.199 7.132 26.351 1.00 79.19 396 MET A C 1
ATOM 3212 O O . MET A 1 396 ? -13.749 7.522 27.428 1.00 79.19 396 MET A O 1
ATOM 3216 N N . SER A 1 397 ? -15.327 7.633 25.842 1.00 81.06 397 SER A N 1
ATOM 3217 C CA . SER A 1 397 ? -16.089 8.715 26.475 1.00 81.06 397 SER A CA 1
ATOM 3218 C C . SER A 1 397 ? -16.589 8.336 27.866 1.00 81.06 397 SER A C 1
ATOM 3220 O O . SER A 1 397 ? -16.540 9.147 28.790 1.00 81.06 397 SER A O 1
ATOM 3222 N N . LYS A 1 398 ? -17.037 7.089 28.055 1.00 83.44 398 LYS A N 1
ATOM 3223 C CA . LYS A 1 398 ? -17.393 6.549 29.375 1.00 83.44 398 LYS A CA 1
ATOM 3224 C C . LYS A 1 398 ? -16.202 6.542 30.318 1.00 83.44 398 LYS A C 1
ATOM 3226 O O . LYS A 1 398 ? -16.352 6.976 31.458 1.00 83.44 398 LYS A O 1
ATOM 3231 N N . SER A 1 399 ? -15.046 6.065 29.863 1.00 79.50 399 SER A N 1
ATOM 3232 C CA . SER A 1 399 ? -13.830 6.024 30.676 1.00 79.50 399 SER A CA 1
ATOM 3233 C C . SER A 1 399 ? -13.396 7.428 31.104 1.00 79.50 399 SER A C 1
ATOM 3235 O O . SER A 1 399 ? -13.171 7.657 32.294 1.00 79.50 399 SER A O 1
ATOM 3237 N N . ASN A 1 400 ? -13.375 8.387 30.174 1.00 80.88 400 ASN A N 1
ATOM 3238 C CA . ASN A 1 400 ? -13.019 9.779 30.454 1.00 80.88 400 ASN A CA 1
ATOM 3239 C C . ASN A 1 400 ? -14.003 10.424 31.435 1.00 80.88 400 ASN A C 1
ATOM 3241 O O . ASN A 1 400 ? -13.588 10.957 32.462 1.00 80.88 400 ASN A O 1
ATOM 3245 N N . ALA A 1 401 ? -15.312 10.279 31.201 1.00 83.62 401 ALA A N 1
ATOM 3246 C CA . ALA A 1 401 ? -16.338 10.826 32.088 1.00 83.62 401 ALA A CA 1
ATOM 3247 C C . ALA A 1 401 ? -16.260 10.238 33.509 1.00 83.62 401 ALA A C 1
ATOM 3249 O O . ALA A 1 401 ? -16.478 10.949 34.494 1.00 83.62 401 ALA A O 1
ATOM 3250 N N . ILE A 1 402 ? -15.953 8.940 33.637 1.00 81.75 402 ILE A N 1
ATOM 3251 C CA . ILE A 1 402 ? -15.741 8.287 34.936 1.00 81.75 402 ILE A CA 1
ATOM 3252 C C . ILE A 1 402 ? -14.468 8.814 35.604 1.00 81.75 402 ILE A C 1
ATOM 3254 O O . ILE A 1 402 ? -14.500 9.079 36.806 1.00 81.75 402 ILE A O 1
ATOM 3258 N N . SER A 1 403 ? -13.377 8.990 34.854 1.00 80.12 403 SER A N 1
ATOM 3259 C CA . SER A 1 403 ? -12.132 9.565 35.374 1.00 80.12 403 SER A CA 1
ATOM 3260 C C . SER A 1 403 ? -12.362 10.975 35.914 1.00 80.12 403 SER A C 1
ATOM 3262 O O . SER A 1 403 ? -12.094 11.221 37.085 1.00 80.12 403 SER A O 1
ATOM 3264 N N . GLU A 1 404 ? -12.984 11.861 35.132 1.00 82.62 404 GLU A N 1
ATOM 3265 C CA . GLU A 1 404 ? -13.295 13.227 35.570 1.00 82.62 404 GLU A CA 1
ATOM 3266 C C . GLU A 1 404 ? -14.198 13.258 36.813 1.00 82.62 404 GLU A C 1
ATOM 3268 O O . GLU A 1 404 ? -14.026 14.080 37.717 1.00 82.62 404 GLU A O 1
ATOM 3273 N N . LEU A 1 405 ? -15.199 12.371 36.877 1.00 82.44 405 LEU A N 1
ATOM 3274 C CA . LEU A 1 405 ? -16.062 12.250 38.053 1.00 82.44 405 LEU A CA 1
ATOM 3275 C C . LEU A 1 405 ? -15.284 11.773 39.280 1.00 82.44 405 LEU A C 1
ATOM 3277 O O . LEU A 1 405 ? -15.526 12.277 40.379 1.00 82.44 405 LEU A O 1
ATOM 3281 N N . ASN A 1 406 ? -14.358 10.829 39.105 1.00 80.50 406 ASN A N 1
ATOM 3282 C CA . ASN A 1 406 ? -13.488 10.358 40.174 1.00 80.50 406 ASN A CA 1
ATOM 3283 C C . ASN A 1 406 ? -12.537 11.458 40.647 1.00 80.50 406 ASN A C 1
ATOM 3285 O O . ASN A 1 406 ? -12.389 11.619 41.856 1.00 80.50 406 ASN A O 1
ATOM 3289 N N . ASP A 1 407 ? -11.961 12.242 39.737 1.00 83.06 407 ASP A N 1
ATOM 3290 C CA . ASP A 1 407 ? -11.067 13.358 40.056 1.00 83.06 407 ASP A CA 1
ATOM 3291 C C . ASP A 1 407 ? -11.809 14.477 40.792 1.00 83.06 407 ASP A C 1
ATOM 3293 O O . ASP A 1 407 ? -11.344 14.980 41.818 1.00 83.06 407 ASP A O 1
ATOM 3297 N N . SER A 1 408 ? -13.023 14.811 40.344 1.00 83.06 408 SER A N 1
ATOM 3298 C CA . SER A 1 408 ? -13.894 15.773 41.027 1.00 83.06 408 SER A CA 1
ATOM 3299 C C . SER A 1 408 ? -14.289 15.292 42.426 1.00 83.06 408 SER A C 1
ATOM 3301 O O . SER A 1 408 ? -14.214 16.051 43.396 1.00 83.06 408 SER A O 1
ATOM 3303 N N . LEU A 1 409 ? -14.657 14.013 42.563 1.00 81.31 409 LEU A N 1
ATOM 3304 C CA . LEU A 1 409 ? -14.947 13.409 43.861 1.00 81.31 409 LEU A CA 1
ATOM 3305 C C . LEU A 1 409 ? -13.707 13.421 44.762 1.00 81.31 409 LEU A C 1
ATOM 3307 O O . LEU A 1 409 ? -13.821 13.700 45.955 1.00 81.31 409 LEU A O 1
ATOM 3311 N N . TRP A 1 410 ? -12.529 13.158 44.199 1.00 79.94 410 TRP A N 1
ATOM 3312 C CA . TRP A 1 410 ? -11.251 13.244 44.894 1.00 79.94 410 TRP A CA 1
ATOM 3313 C C . TRP A 1 410 ? -10.983 14.644 45.427 1.00 79.94 410 TRP A C 1
ATOM 3315 O O . TRP A 1 410 ? -10.665 14.794 46.607 1.00 79.94 410 TRP A O 1
ATOM 3325 N N . ALA A 1 411 ? -11.153 15.666 44.590 1.00 81.81 411 ALA A N 1
ATOM 3326 C CA . ALA A 1 411 ? -10.980 17.058 44.980 1.00 81.81 411 ALA A CA 1
ATOM 3327 C C . ALA A 1 411 ? -11.931 17.441 46.124 1.00 81.81 411 ALA A C 1
ATOM 3329 O O . ALA A 1 411 ? -11.487 17.996 47.129 1.00 81.81 411 ALA A O 1
ATOM 3330 N N . GLN A 1 412 ? -13.209 17.054 46.029 1.00 81.56 412 GLN A N 1
ATOM 3331 C CA . GLN A 1 412 ? -14.202 17.300 47.079 1.00 81.56 412 GLN A CA 1
ATOM 3332 C C . GLN A 1 412 ? -13.866 16.568 48.382 1.00 81.56 412 GLN A C 1
ATOM 3334 O O . GLN A 1 412 ? -13.934 17.162 49.457 1.00 81.56 412 GLN A O 1
ATOM 3339 N N . LEU A 1 413 ? -13.491 15.286 48.317 1.00 79.69 413 LEU A N 1
ATOM 3340 C CA . LEU A 1 413 ? -13.091 14.518 49.499 1.00 79.69 413 LEU A CA 1
ATOM 3341 C C . LEU A 1 413 ? -11.850 15.118 50.159 1.00 79.69 413 LEU A C 1
ATOM 3343 O O . LEU A 1 413 ? -11.786 15.183 51.384 1.00 79.69 413 LEU A O 1
ATOM 3347 N N . ASN A 1 414 ? -10.891 15.590 49.363 1.00 79.81 414 ASN A N 1
ATOM 3348 C CA . ASN A 1 414 ? -9.696 16.256 49.863 1.00 79.81 414 ASN A CA 1
ATOM 3349 C C . ASN A 1 414 ? -10.039 17.597 50.533 1.00 79.81 414 ASN A C 1
ATOM 3351 O O . ASN A 1 414 ? -9.536 17.901 51.611 1.00 79.81 414 ASN A O 1
ATOM 3355 N N . GLU A 1 415 ? -10.946 18.381 49.950 1.00 83.00 415 GLU A N 1
ATOM 3356 C CA . GLU A 1 415 ? -11.420 19.630 50.549 1.00 83.00 415 GLU A CA 1
ATOM 3357 C C . GLU A 1 415 ? -12.177 19.388 51.865 1.00 83.00 415 GLU A C 1
ATOM 3359 O O . GLU A 1 415 ? -11.897 20.034 52.874 1.00 83.00 415 GLU A O 1
ATOM 3364 N N . GLN A 1 416 ? -13.087 18.412 51.895 1.00 77.81 416 GLN A N 1
ATOM 3365 C CA . GLN A 1 416 ? -13.793 18.014 53.115 1.00 77.81 416 GLN A CA 1
ATOM 3366 C C . GLN A 1 416 ? -12.825 17.480 54.176 1.00 77.81 416 GLN A C 1
ATOM 3368 O O . GLN A 1 416 ? -12.971 17.802 55.353 1.00 77.81 416 GLN A O 1
ATOM 3373 N N . SER A 1 417 ? -11.804 16.720 53.770 1.00 71.81 417 SER A N 1
ATOM 3374 C CA . SER A 1 417 ? -10.748 16.255 54.672 1.00 71.81 417 SER A CA 1
ATOM 3375 C C . SER A 1 417 ? -9.956 17.411 55.275 1.00 71.81 417 SER A C 1
ATOM 3377 O O . SER A 1 417 ? -9.617 17.338 56.448 1.00 71.81 417 SER A O 1
ATOM 3379 N N . LYS A 1 418 ? -9.665 18.473 54.510 1.00 73.44 418 LYS A N 1
ATOM 3380 C CA . LYS A 1 418 ? -8.999 19.678 55.035 1.00 73.44 418 LYS A CA 1
ATOM 3381 C C . LYS A 1 418 ? -9.880 20.441 56.028 1.00 73.44 418 LYS A C 1
ATOM 3383 O O . LYS A 1 418 ? -9.358 21.015 56.972 1.00 73.44 418 LYS A O 1
ATOM 3388 N N . ARG A 1 419 ? -11.203 20.447 55.826 1.00 72.62 419 ARG A N 1
ATOM 3389 C CA . ARG A 1 419 ? -12.173 21.083 56.741 1.00 72.62 419 ARG A CA 1
ATOM 3390 C C . ARG A 1 419 ? -12.390 20.281 58.028 1.00 72.62 419 ARG A C 1
ATOM 3392 O O . ARG A 1 419 ? -12.715 20.852 59.063 1.00 72.62 419 ARG A O 1
ATOM 3399 N N . LEU A 1 420 ? -12.225 18.961 57.968 1.00 65.38 420 LEU A N 1
ATOM 3400 C CA . LEU A 1 420 ? -12.220 18.076 59.128 1.00 65.38 420 LEU A CA 1
ATOM 3401 C C . LEU A 1 420 ? -10.835 18.108 59.790 1.00 65.38 420 LEU A C 1
ATOM 3403 O O . LEU A 1 420 ? -10.053 17.171 59.645 1.00 65.38 420 LEU A O 1
ATOM 3407 N N . GLU A 1 421 ? -10.534 19.161 60.553 1.00 54.03 421 GLU A N 1
ATOM 3408 C CA . GLU A 1 421 ? -9.407 19.152 61.499 1.00 54.03 421 GLU A CA 1
ATOM 3409 C C . GLU A 1 421 ? -9.694 18.176 62.653 1.00 54.03 421 GLU A C 1
ATOM 3411 O O . GLU A 1 421 ? -9.979 18.539 63.793 1.00 54.03 421 GLU A O 1
ATOM 3416 N N . LEU A 1 422 ? -9.614 16.882 62.363 1.00 56.31 422 LEU A N 1
ATOM 3417 C CA . LEU A 1 422 ? -9.333 15.886 63.380 1.00 56.31 422 LEU A CA 1
ATOM 3418 C C . LEU A 1 422 ? -7.849 16.067 63.690 1.00 56.31 422 LEU A C 1
ATOM 3420 O O . LEU A 1 422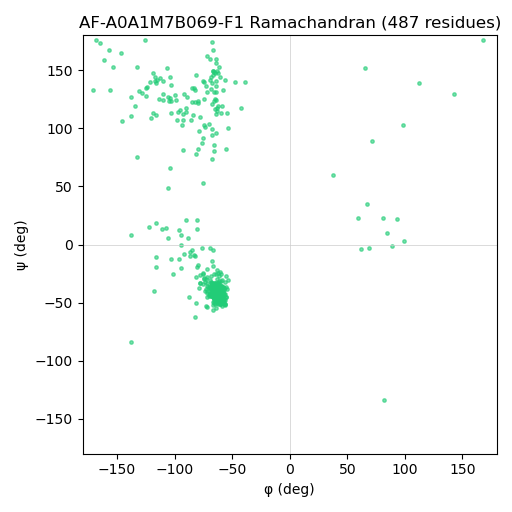 ? -7.008 15.676 62.881 1.00 56.31 422 LEU A O 1
ATOM 3424 N N . GLY A 1 423 ? -7.531 16.738 64.803 1.00 57.00 423 GLY A N 1
ATOM 3425 C CA . GLY A 1 423 ? -6.153 16.965 65.248 1.00 57.00 423 GLY A CA 1
ATOM 3426 C C . GLY A 1 423 ? -5.274 15.735 65.004 1.00 57.00 423 GLY A C 1
ATOM 3427 O O . GLY A 1 423 ? -5.740 14.608 65.147 1.00 57.00 423 GLY A O 1
ATOM 3428 N N . ASN A 1 424 ? -4.031 15.965 64.572 1.00 54.66 424 ASN A N 1
ATOM 3429 C CA . ASN A 1 424 ? -3.164 14.993 63.901 1.00 54.66 424 ASN A CA 1
ATOM 3430 C C . ASN A 1 424 ? -2.951 13.693 64.716 1.00 54.66 424 ASN A C 1
ATOM 3432 O O . ASN A 1 424 ? -1.941 13.531 65.401 1.00 54.66 424 ASN A O 1
ATOM 3436 N N . ALA A 1 425 ? -3.900 12.751 64.634 1.00 55.16 425 ALA A N 1
ATOM 3437 C CA . ALA A 1 425 ? -3.932 11.501 65.405 1.00 55.16 425 ALA A CA 1
ATOM 3438 C C . ALA A 1 425 ? -2.791 10.535 65.039 1.00 55.16 425 ALA A C 1
ATOM 3440 O O . ALA A 1 425 ? -2.630 9.479 65.647 1.00 55.16 425 ALA A O 1
ATOM 3441 N N . HIS A 1 426 ? -2.005 10.902 64.028 1.00 54.59 426 HIS A N 1
ATOM 3442 C CA . HIS A 1 426 ? -0.954 10.102 63.421 1.00 54.59 426 HIS A CA 1
ATOM 3443 C C . HIS A 1 426 ? 0.423 10.783 63.459 1.00 54.59 426 HIS A C 1
ATOM 3445 O O . HIS A 1 426 ? 1.338 10.364 62.749 1.00 54.59 426 HIS A O 1
ATOM 3451 N N . LYS A 1 427 ? 0.596 11.833 64.273 1.00 53.03 427 LYS A N 1
ATOM 3452 C CA . LYS A 1 427 ? 1.886 12.513 64.448 1.00 53.03 427 LYS A CA 1
ATOM 3453 C C . LYS A 1 427 ? 2.964 11.489 64.855 1.00 53.03 427 LYS A C 1
ATOM 3455 O O . LYS A 1 427 ? 2.889 10.919 65.937 1.00 53.03 427 LYS A O 1
ATOM 3460 N N . GLY A 1 428 ? 3.949 11.253 63.982 1.00 56.66 428 GLY A N 1
ATOM 3461 C CA . GLY A 1 428 ? 5.058 10.313 64.212 1.00 56.66 428 GLY A CA 1
ATOM 3462 C C . GLY A 1 428 ? 4.927 8.929 63.560 1.00 56.66 428 GLY A C 1
ATOM 3463 O O . GLY A 1 428 ? 5.813 8.100 63.751 1.00 56.66 428 GLY A O 1
ATOM 3464 N N . VAL A 1 429 ? 3.874 8.660 62.780 1.00 56.72 429 VAL A N 1
ATOM 3465 C CA . VAL A 1 429 ? 3.712 7.380 62.068 1.00 56.72 429 VAL A CA 1
ATOM 3466 C C . VAL A 1 429 ? 4.000 7.562 60.576 1.00 56.72 429 VAL A C 1
ATOM 3468 O O . VAL A 1 429 ? 3.369 8.379 59.909 1.00 56.72 429 VAL A O 1
ATOM 3471 N N . ASN A 1 430 ? 4.954 6.793 60.044 1.00 42.12 430 ASN A N 1
ATOM 3472 C CA . ASN A 1 430 ? 5.253 6.766 58.612 1.00 42.12 430 ASN A CA 1
ATOM 3473 C C . ASN A 1 430 ? 4.244 5.881 57.878 1.00 42.12 430 ASN A C 1
ATOM 3475 O O . ASN A 1 430 ? 4.136 4.688 58.166 1.00 42.12 430 ASN A O 1
ATOM 3479 N N . PHE A 1 431 ? 3.559 6.442 56.883 1.00 50.66 431 PHE A N 1
ATOM 3480 C CA . PHE A 1 431 ? 2.690 5.679 55.991 1.00 50.66 431 PHE A CA 1
ATOM 3481 C C . PHE A 1 431 ? 3.229 5.708 54.568 1.00 50.66 431 PHE A C 1
ATOM 3483 O O . PHE A 1 431 ? 3.670 6.744 54.073 1.00 50.66 431 PHE A O 1
ATOM 3490 N N . ARG A 1 432 ? 3.115 4.570 53.884 1.00 45.94 432 ARG A N 1
ATOM 3491 C CA . ARG A 1 432 ? 3.324 4.453 52.442 1.00 45.94 432 ARG A CA 1
ATOM 3492 C C . ARG A 1 432 ? 2.024 3.938 51.841 1.00 45.94 432 ARG A C 1
ATOM 3494 O O . ARG A 1 432 ? 1.629 2.805 52.099 1.00 45.94 432 ARG A O 1
ATOM 3501 N N . ILE A 1 433 ? 1.317 4.801 51.118 1.00 50.81 433 ILE A N 1
ATOM 3502 C CA . ILE A 1 433 ? 0.038 4.457 50.493 1.00 50.81 433 ILE A CA 1
ATOM 3503 C C . ILE A 1 433 ? 0.332 3.979 49.076 1.00 50.81 433 ILE A C 1
ATOM 3505 O O . ILE A 1 433 ? 0.742 4.765 48.227 1.00 50.81 433 ILE A O 1
ATOM 3509 N N . PHE A 1 434 ? 0.102 2.695 48.822 1.00 44.75 434 PHE A N 1
ATOM 3510 C CA . PHE A 1 434 ? 0.096 2.147 47.471 1.00 44.75 434 PHE A CA 1
ATOM 3511 C C . PHE A 1 434 ? -1.326 2.242 46.922 1.00 44.75 434 PHE A C 1
ATOM 3513 O O . PHE A 1 434 ? -2.253 1.652 47.478 1.00 44.75 434 PHE A O 1
ATOM 3520 N N . ARG A 1 435 ? -1.512 3.015 45.850 1.00 48.38 435 ARG A N 1
ATOM 3521 C CA . ARG A 1 435 ? -2.787 3.113 45.133 1.00 48.38 435 ARG A CA 1
ATOM 3522 C C . ARG A 1 435 ? -2.594 2.781 43.669 1.00 48.38 435 ARG A C 1
ATOM 3524 O O . ARG A 1 435 ? -1.668 3.278 43.039 1.00 48.38 435 ARG A O 1
ATOM 3531 N N . MET A 1 436 ? -3.509 1.972 43.149 1.00 55.91 436 MET A N 1
ATOM 3532 C CA . MET A 1 436 ? -3.607 1.682 41.726 1.00 55.91 436 MET A CA 1
ATOM 3533 C C . MET A 1 436 ? -4.526 2.727 41.070 1.00 55.91 436 MET A C 1
ATOM 3535 O O . MET A 1 436 ? -5.638 2.917 41.566 1.00 55.91 436 MET A O 1
ATOM 3539 N N . PRO A 1 437 ? -4.087 3.415 40.000 1.00 47.34 437 PRO A N 1
ATOM 3540 C CA . PRO A 1 437 ? -4.898 4.414 39.296 1.00 47.34 437 PRO A CA 1
ATOM 3541 C C . PRO A 1 437 ? -6.034 3.781 38.479 1.00 47.34 437 PRO A C 1
ATOM 3543 O O . PRO A 1 437 ? -7.082 4.390 38.304 1.00 47.34 437 PRO A O 1
ATOM 3546 N N . VAL A 1 438 ? -5.850 2.537 38.031 1.00 53.31 438 VAL A N 1
ATOM 3547 C CA . VAL A 1 438 ? -6.850 1.742 37.311 1.00 53.31 438 VAL A CA 1
ATOM 3548 C C . VAL A 1 438 ? -6.922 0.371 37.975 1.00 53.31 438 VAL A C 1
ATOM 3550 O O . VAL A 1 438 ? -5.888 -0.232 38.268 1.00 53.31 438 VAL A O 1
ATOM 3553 N N . VAL A 1 439 ? -8.136 -0.097 38.256 1.00 71.75 439 VAL A N 1
ATOM 3554 C CA . VAL A 1 439 ? -8.391 -1.393 38.900 1.00 71.75 439 VAL A CA 1
ATOM 3555 C C . VAL A 1 439 ? -8.907 -2.357 37.839 1.00 71.75 439 VAL A C 1
ATOM 3557 O O . VAL A 1 439 ? -9.865 -2.038 37.139 1.00 71.75 439 VAL A O 1
ATOM 3560 N N . ASP A 1 440 ? -8.268 -3.520 37.718 1.00 71.75 440 ASP A N 1
ATOM 3561 C CA . ASP A 1 440 ? -8.664 -4.552 36.755 1.00 71.75 440 ASP A CA 1
ATOM 3562 C C . ASP A 1 440 ? -10.057 -5.125 37.085 1.00 71.75 440 ASP A C 1
ATOM 3564 O O . ASP A 1 440 ? -10.445 -5.248 38.252 1.00 71.75 440 ASP A O 1
ATOM 3568 N N . SER A 1 441 ? -10.804 -5.519 36.055 1.00 73.12 441 SER A N 1
ATOM 3569 C CA . SER A 1 441 ? -12.176 -6.033 36.158 1.00 73.12 441 SER A CA 1
ATOM 3570 C C . SER A 1 441 ? -12.269 -7.257 37.074 1.00 73.12 441 SER A C 1
ATOM 3572 O O . SER A 1 441 ? -13.191 -7.354 37.886 1.00 73.12 441 SER A O 1
ATOM 3574 N N . ASN A 1 442 ? -11.256 -8.127 37.038 1.00 74.69 442 ASN A N 1
ATOM 3575 C CA . ASN A 1 442 ? -11.156 -9.302 37.908 1.00 74.69 442 ASN A CA 1
ATOM 3576 C C . ASN A 1 442 ? -11.110 -8.923 39.399 1.00 74.69 442 ASN A C 1
ATOM 3578 O O . ASN A 1 442 ? -11.722 -9.572 40.248 1.00 74.69 442 ASN A O 1
ATOM 3582 N N . GLN A 1 443 ? -10.407 -7.837 39.736 1.00 73.62 443 GLN A N 1
ATOM 3583 C CA . GLN A 1 443 ? -10.303 -7.351 41.114 1.00 73.62 443 GLN A CA 1
ATOM 3584 C C . GLN A 1 443 ? -11.607 -6.695 41.581 1.00 73.62 443 GLN A C 1
ATOM 3586 O O . GLN A 1 443 ? -11.968 -6.806 42.754 1.00 73.62 443 GLN A O 1
ATOM 3591 N N . ILE A 1 444 ? -12.342 -6.051 40.668 1.00 74.75 444 ILE A N 1
ATOM 3592 C CA . ILE A 1 444 ? -13.672 -5.494 40.946 1.00 74.75 444 ILE A CA 1
ATOM 3593 C C . ILE A 1 444 ? -14.667 -6.616 41.260 1.00 74.75 444 ILE A C 1
ATOM 3595 O O . ILE A 1 444 ? -15.449 -6.491 42.206 1.00 74.75 444 ILE A O 1
ATOM 3599 N N . GLU A 1 445 ? -14.648 -7.714 40.504 1.00 79.38 445 GLU A N 1
ATOM 3600 C CA . GLU A 1 445 ? -15.499 -8.879 40.774 1.00 79.38 445 GLU A CA 1
ATOM 3601 C C . GLU A 1 445 ? -15.144 -9.566 42.089 1.00 79.38 445 GLU A C 1
ATOM 3603 O O . GLU A 1 445 ? -16.029 -9.780 42.922 1.00 79.38 445 GLU A O 1
ATOM 3608 N N . ALA A 1 446 ? -13.855 -9.816 42.334 1.00 77.94 446 ALA A N 1
ATOM 3609 C CA . ALA A 1 446 ? -13.389 -10.377 43.599 1.00 77.94 446 ALA A CA 1
ATOM 3610 C C . ALA A 1 446 ? -13.804 -9.500 44.793 1.00 77.94 446 ALA A C 1
ATOM 3612 O O . ALA A 1 446 ? -14.300 -10.000 45.806 1.00 77.94 446 ALA A O 1
ATOM 3613 N N . TYR A 1 447 ? -13.686 -8.174 44.660 1.00 79.69 447 TYR A N 1
ATOM 3614 C CA . TYR A 1 447 ? -14.172 -7.241 45.669 1.00 79.69 447 TYR A CA 1
ATOM 3615 C C . TYR A 1 447 ? -15.684 -7.367 45.871 1.00 79.69 447 TYR A C 1
ATOM 3617 O O . TYR A 1 447 ? -16.129 -7.476 47.009 1.00 79.69 447 TYR A O 1
ATOM 3625 N N . LYS A 1 448 ? -16.490 -7.391 44.803 1.00 80.50 448 LYS A N 1
ATOM 3626 C CA . LYS A 1 448 ? -17.955 -7.511 44.912 1.00 80.50 448 LYS A CA 1
ATOM 3627 C C . LYS A 1 448 ? -18.387 -8.801 45.615 1.00 80.50 448 LYS A C 1
ATOM 3629 O O . LYS A 1 448 ? -19.330 -8.746 46.403 1.00 80.50 448 LYS A O 1
ATOM 3634 N N . MET A 1 449 ? -17.685 -9.914 45.391 1.00 81.00 449 MET A N 1
ATOM 3635 C CA . MET A 1 449 ? -17.958 -11.186 46.073 1.00 81.00 449 MET A CA 1
ATOM 3636 C C . MET A 1 449 ? -17.705 -11.108 47.585 1.00 81.00 449 MET A C 1
ATOM 3638 O O . MET A 1 449 ? -18.499 -11.612 48.377 1.00 81.00 449 MET A O 1
ATOM 3642 N N . VAL A 1 450 ? -16.623 -10.448 48.006 1.00 82.44 450 VAL A N 1
ATOM 3643 C CA . VAL A 1 450 ? -16.186 -10.433 49.416 1.00 82.44 450 VAL A CA 1
ATOM 3644 C C . VAL A 1 450 ? -16.709 -9.211 50.191 1.00 82.44 450 VAL A C 1
ATOM 3646 O O . VAL A 1 450 ? -16.790 -9.222 51.421 1.00 82.44 450 VAL A O 1
ATOM 3649 N N . ALA A 1 451 ? -17.110 -8.141 49.502 1.00 80.81 451 ALA A N 1
ATOM 3650 C CA . ALA A 1 451 ? -17.490 -6.877 50.130 1.00 80.81 451 ALA A CA 1
ATOM 3651 C C . ALA A 1 451 ? -18.801 -6.966 50.916 1.00 80.81 451 ALA A C 1
ATOM 3653 O O . ALA A 1 451 ? -18.929 -6.315 51.954 1.00 80.81 451 ALA A O 1
ATOM 3654 N N . GLN A 1 452 ? -19.782 -7.745 50.455 1.00 80.69 452 GLN A N 1
ATOM 3655 C CA . GLN A 1 452 ? -21.120 -7.755 51.057 1.00 80.69 452 GLN A CA 1
ATOM 3656 C C . GLN A 1 452 ? -21.106 -8.181 52.543 1.00 80.69 452 GLN A C 1
ATOM 3658 O O . GLN A 1 452 ? -21.640 -7.430 53.369 1.00 80.69 452 GLN A O 1
ATOM 3663 N N . PRO A 1 453 ? -20.449 -9.297 52.927 1.00 82.50 453 PRO A N 1
ATOM 3664 C CA . PRO A 1 453 ? -20.310 -9.689 54.332 1.00 82.50 453 PRO A CA 1
ATOM 3665 C C . PRO A 1 453 ? -19.502 -8.676 55.154 1.00 82.50 453 PRO A C 1
ATOM 3667 O O . PRO A 1 453 ? -19.908 -8.290 56.252 1.00 82.50 453 PRO A O 1
ATOM 3670 N N . LEU A 1 454 ? -18.382 -8.183 54.613 1.00 78.50 454 LEU A N 1
ATOM 3671 C CA . LEU A 1 454 ? -17.494 -7.243 55.307 1.00 78.50 454 LEU A CA 1
ATOM 3672 C C . LEU A 1 454 ? -18.165 -5.894 55.588 1.00 78.50 454 LEU A C 1
ATOM 3674 O O . LEU A 1 454 ? -17.999 -5.324 56.668 1.00 78.50 454 LEU A O 1
ATOM 3678 N N . LEU A 1 455 ? -18.971 -5.389 54.652 1.00 80.19 455 LEU A N 1
ATOM 3679 C CA . LEU A 1 455 ? -19.751 -4.165 54.836 1.00 80.19 455 LEU A CA 1
ATOM 3680 C C . LEU A 1 455 ? -20.805 -4.323 55.937 1.00 80.19 455 LEU A C 1
ATOM 3682 O O . LEU A 1 455 ? -21.100 -3.362 56.652 1.00 80.19 455 LEU A O 1
ATOM 3686 N N . LEU A 1 456 ? -21.355 -5.527 56.097 1.00 82.00 456 LEU A N 1
ATOM 3687 C CA . LEU A 1 456 ? -22.310 -5.858 57.151 1.00 82.00 456 LEU A CA 1
ATOM 3688 C C . LEU A 1 456 ? -21.643 -5.788 58.532 1.00 82.00 456 LEU A C 1
ATOM 3690 O O . LEU A 1 456 ? -22.128 -5.067 59.410 1.00 82.00 456 LEU A O 1
ATOM 3694 N N . TYR A 1 457 ? -20.483 -6.432 58.691 1.00 81.31 457 TYR A N 1
ATOM 3695 C CA . TYR A 1 457 ? -19.688 -6.366 59.922 1.00 81.31 457 TYR A CA 1
ATOM 3696 C C . TYR A 1 457 ? -19.183 -4.953 60.223 1.00 81.31 457 TYR A C 1
ATOM 3698 O O . TYR A 1 457 ? -19.292 -4.482 61.356 1.00 81.31 457 TYR A O 1
ATOM 3706 N N . SER A 1 458 ? -18.706 -4.231 59.208 1.00 78.88 458 SER A N 1
ATOM 3707 C CA . SER A 1 458 ? -18.277 -2.836 59.338 1.00 78.88 458 SER A CA 1
ATOM 3708 C C . SER A 1 458 ? -19.413 -1.942 59.842 1.00 78.88 458 SER A C 1
ATOM 3710 O O . SER A 1 458 ? -19.234 -1.193 60.802 1.00 78.88 458 SER A O 1
ATOM 3712 N N . LYS A 1 459 ? -20.628 -2.071 59.290 1.00 80.88 459 LYS A N 1
ATOM 3713 C CA . LYS A 1 459 ? -21.806 -1.326 59.771 1.00 80.88 459 LYS A CA 1
ATOM 3714 C C . LYS A 1 459 ? -22.171 -1.671 61.214 1.00 80.88 459 LYS A C 1
ATOM 3716 O O . LYS A 1 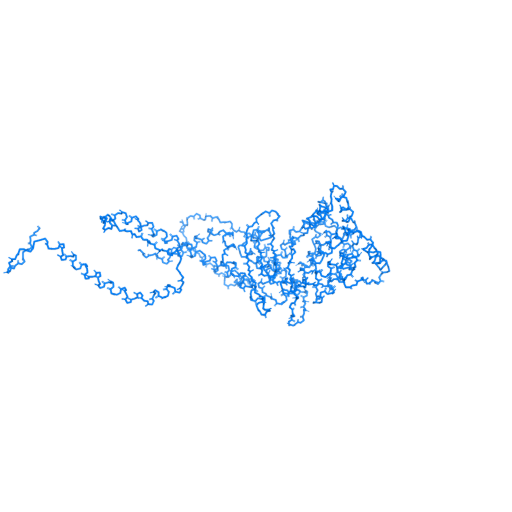459 ? -22.562 -0.776 61.966 1.00 80.88 459 LYS A O 1
ATOM 3721 N N . GLN A 1 460 ? -22.057 -2.937 61.616 1.00 80.44 460 GLN A N 1
ATOM 3722 C CA . GLN A 1 460 ? -22.287 -3.343 63.005 1.00 80.44 460 GLN A CA 1
ATOM 3723 C C . GLN A 1 460 ? -21.243 -2.733 63.949 1.00 80.44 460 GLN A C 1
ATOM 3725 O O . GLN A 1 460 ? -21.612 -2.154 64.973 1.00 80.44 460 GLN A O 1
ATOM 3730 N N . LEU A 1 461 ? -19.961 -2.778 63.576 1.00 78.75 461 LEU A N 1
ATOM 3731 C CA . LEU A 1 461 ? -18.871 -2.141 64.315 1.00 78.75 461 LEU A CA 1
ATOM 3732 C C . LEU A 1 461 ? -19.074 -0.630 64.422 1.00 78.75 461 LEU A C 1
ATOM 3734 O O . LEU A 1 461 ? -18.991 -0.091 65.520 1.00 78.75 461 LEU A O 1
ATOM 3738 N N . GLN A 1 462 ? -19.426 0.047 63.328 1.00 79.75 462 GLN A N 1
ATOM 3739 C CA . GLN A 1 462 ? -19.731 1.478 63.328 1.00 79.75 462 GLN A CA 1
ATOM 3740 C C . GLN A 1 462 ? -20.915 1.815 64.240 1.00 79.75 462 GLN A C 1
ATOM 3742 O O . GLN A 1 462 ? -20.851 2.800 64.972 1.00 79.75 462 GLN A O 1
ATOM 3747 N N . LYS A 1 463 ? -21.991 1.013 64.241 1.00 80.56 463 LYS A N 1
ATOM 3748 C CA . LYS A 1 463 ? -23.116 1.196 65.176 1.00 80.56 463 LYS A CA 1
ATOM 3749 C C . LYS A 1 463 ? -22.664 1.047 66.628 1.00 80.56 463 LYS A C 1
ATOM 3751 O O . LYS A 1 463 ? -23.045 1.861 67.465 1.00 80.56 463 LYS A O 1
ATOM 3756 N N . ARG A 1 464 ? -21.836 0.040 66.916 1.00 80.00 464 ARG A N 1
ATOM 3757 C CA . ARG A 1 464 ? -21.310 -0.227 68.261 1.00 80.00 464 ARG A CA 1
ATOM 3758 C C . ARG A 1 464 ? -20.395 0.904 68.735 1.00 80.00 464 ARG A C 1
ATOM 3760 O O . ARG A 1 464 ? -20.594 1.425 69.824 1.00 80.00 464 ARG A O 1
ATOM 3767 N N . TRP A 1 465 ? -19.483 1.357 67.880 1.00 76.56 465 TRP A N 1
ATOM 3768 C CA . TRP A 1 465 ? -18.604 2.498 68.136 1.00 76.56 465 TRP A CA 1
ATOM 3769 C C . TRP A 1 465 ? -19.365 3.809 68.309 1.00 76.56 465 TRP A C 1
ATOM 3771 O O . TRP A 1 465 ? -19.083 4.549 69.243 1.00 76.56 465 TRP A O 1
ATOM 3781 N N . LYS A 1 466 ? -20.373 4.089 67.472 1.00 77.69 466 LYS A N 1
ATOM 3782 C CA . LYS A 1 466 ? -21.246 5.261 67.651 1.00 77.69 466 LYS A CA 1
ATOM 3783 C C . LYS A 1 466 ? -21.976 5.229 68.991 1.00 77.69 466 LYS A C 1
ATOM 3785 O O . LYS A 1 466 ? -22.168 6.288 69.581 1.00 77.69 466 LYS A O 1
ATOM 3790 N N . ARG A 1 467 ? -22.376 4.045 69.470 1.00 74.88 467 ARG A N 1
ATOM 3791 C CA . ARG A 1 467 ? -22.982 3.890 70.799 1.00 74.88 467 ARG A CA 1
ATOM 3792 C C . ARG A 1 467 ? -21.979 4.223 71.902 1.00 74.88 467 ARG A C 1
ATOM 3794 O O . ARG A 1 467 ? -22.275 5.084 72.715 1.00 74.88 467 ARG A O 1
ATOM 3801 N N . ILE A 1 468 ? -20.782 3.638 71.848 1.00 75.38 468 ILE A N 1
ATOM 3802 C CA . ILE A 1 468 ? -19.702 3.874 72.822 1.00 75.38 468 ILE A CA 1
ATOM 3803 C C . ILE A 1 468 ? -19.276 5.350 72.844 1.00 75.38 468 ILE A C 1
ATOM 3805 O O . ILE A 1 468 ? -19.080 5.927 73.907 1.00 75.38 468 ILE A O 1
ATOM 3809 N N . LEU A 1 469 ? -19.156 5.992 71.679 1.00 71.56 469 LEU A N 1
ATOM 3810 C CA . LEU A 1 469 ? -18.814 7.413 71.590 1.00 71.56 469 LEU A CA 1
ATOM 3811 C C . LEU A 1 469 ? -19.931 8.305 72.141 1.00 71.56 469 LEU A C 1
ATOM 3813 O O . LEU A 1 469 ? -19.634 9.268 72.838 1.00 71.56 469 LEU A O 1
ATOM 3817 N N . LYS A 1 470 ? -21.206 7.980 71.882 1.00 71.12 470 LYS A N 1
ATOM 3818 C CA . LYS A 1 470 ? -22.338 8.687 72.503 1.00 71.12 470 LYS A CA 1
ATOM 3819 C C . LYS A 1 470 ? -22.352 8.509 74.018 1.00 71.12 470 LYS A C 1
ATOM 3821 O O . LYS A 1 470 ? -22.569 9.491 74.716 1.00 71.12 470 LYS A O 1
ATOM 3826 N N . GLU A 1 471 ? -22.103 7.298 74.511 1.00 66.69 471 GLU A N 1
ATOM 3827 C CA . GLU A 1 471 ? -21.991 7.004 75.944 1.00 66.69 471 GLU A CA 1
ATOM 3828 C C . GLU A 1 471 ? -20.856 7.835 76.572 1.00 66.69 471 GLU A C 1
ATOM 3830 O O . GLU A 1 471 ? -21.115 8.559 77.525 1.00 66.69 471 GLU A O 1
ATOM 3835 N N . ARG A 1 472 ? -19.663 7.890 75.959 1.00 60.00 472 ARG A N 1
ATOM 3836 C CA . ARG A 1 472 ? -18.537 8.732 76.422 1.00 60.00 472 ARG A CA 1
ATOM 3837 C C . ARG A 1 472 ? -18.810 10.234 76.415 1.00 60.00 472 ARG A C 1
ATOM 3839 O O . ARG A 1 472 ? -18.375 10.931 77.320 1.00 60.00 472 ARG A O 1
ATOM 3846 N N . VAL A 1 473 ? -19.496 10.750 75.395 1.00 56.72 473 VAL A N 1
ATOM 3847 C CA . VAL A 1 473 ? -19.897 12.171 75.352 1.00 56.72 473 VAL A CA 1
ATOM 3848 C C . VAL A 1 473 ? -20.965 12.465 76.416 1.00 56.72 473 VAL A C 1
ATOM 3850 O O . VAL A 1 473 ? -21.038 13.581 76.921 1.00 56.72 473 VAL A O 1
ATOM 3853 N N . SER A 1 474 ? -21.757 11.457 76.794 1.00 56.06 474 SER A N 1
ATOM 3854 C CA . SER A 1 474 ? -22.785 11.544 77.843 1.00 56.06 474 SER A CA 1
ATOM 3855 C C . SER A 1 474 ? -22.243 11.282 79.258 1.00 56.06 474 SER A C 1
ATOM 3857 O O . SER A 1 474 ? -22.948 11.533 80.229 1.00 56.06 474 SER A O 1
ATOM 3859 N N . GLU A 1 475 ? -20.998 10.817 79.405 1.00 49.56 475 GLU A N 1
ATOM 3860 C CA . GLU A 1 475 ? -20.313 10.594 80.692 1.00 49.56 475 GLU A CA 1
ATOM 3861 C C . GLU A 1 475 ? -19.720 11.883 81.301 1.00 49.56 475 GLU A C 1
ATOM 3863 O O . GLU A 1 475 ? -18.867 11.850 82.188 1.00 49.56 475 GLU A O 1
ATOM 3868 N N . GLY A 1 476 ? -20.223 13.051 80.900 1.00 50.84 476 GLY A N 1
ATOM 3869 C CA . GLY A 1 476 ? -20.120 14.266 81.703 1.00 50.84 476 GLY A CA 1
ATOM 3870 C C . GLY A 1 476 ? -21.111 14.221 82.871 1.00 50.84 476 GLY A C 1
ATOM 3871 O O . GLY A 1 476 ? -22.237 14.677 82.725 1.00 50.84 476 GLY A O 1
ATOM 3872 N N . LYS A 1 477 ? -20.654 13.710 84.026 1.00 47.31 477 LYS A N 1
ATOM 3873 C CA . LYS A 1 477 ? -21.337 13.597 85.341 1.00 47.31 477 LYS A CA 1
ATOM 3874 C C . LYS A 1 477 ? -22.469 12.559 85.447 1.00 47.31 477 LYS A C 1
ATOM 3876 O O . LYS A 1 477 ? -23.651 12.879 85.397 1.00 47.31 477 LYS A O 1
ATOM 3881 N N . GLN A 1 478 ? -22.097 11.331 85.810 1.00 45.00 478 GLN A N 1
ATOM 3882 C CA . GLN A 1 478 ? -22.969 10.465 86.610 1.00 45.00 478 GLN A CA 1
ATOM 3883 C C . GLN A 1 478 ? -22.886 10.887 88.088 1.00 45.00 478 GLN A C 1
ATOM 3885 O O . GLN A 1 478 ? -21.963 10.492 88.797 1.00 45.00 478 GLN A O 1
ATOM 3890 N N . SER A 1 479 ? -23.837 11.689 88.577 1.00 43.34 479 SER A N 1
ATOM 3891 C CA . SER A 1 479 ? -24.098 11.770 90.020 1.00 43.34 479 SER A CA 1
ATOM 3892 C C . SER A 1 479 ? -25.028 10.621 90.398 1.00 43.34 479 SER A C 1
ATOM 3894 O O . SER A 1 479 ? -26.182 10.587 89.970 1.00 43.34 479 SER A O 1
ATOM 3896 N N . GLY A 1 480 ? -24.516 9.657 91.159 1.00 49.03 480 GLY A N 1
ATOM 3897 C CA . GLY A 1 480 ? -25.301 8.525 91.632 1.00 49.03 480 GLY A CA 1
ATOM 3898 C C . GLY A 1 480 ? -26.429 8.972 92.559 1.00 49.03 480 GLY A C 1
ATOM 3899 O O . GLY A 1 480 ? -26.161 9.500 93.633 1.00 49.03 480 GLY A O 1
ATOM 3900 N N . LEU A 1 481 ? -27.676 8.718 92.158 1.00 45.53 481 LEU A N 1
ATOM 3901 C CA . LEU A 1 481 ? -28.814 8.570 93.064 1.00 45.53 481 LEU A CA 1
ATOM 3902 C C . LEU A 1 481 ? -29.923 7.726 92.416 1.00 45.53 481 LEU A C 1
ATOM 3904 O O . LEU A 1 481 ? -30.298 7.914 91.258 1.00 45.53 481 LEU A O 1
ATOM 3908 N N . LEU A 1 482 ? -30.423 6.769 93.201 1.00 46.97 482 LEU A N 1
ATOM 3909 C CA . LEU A 1 482 ? -31.541 5.881 92.893 1.00 46.97 482 LEU A CA 1
ATOM 3910 C C . LEU A 1 482 ? -32.870 6.640 93.035 1.00 46.97 482 LEU A C 1
ATOM 3912 O O . LEU A 1 482 ? -33.452 6.619 94.111 1.00 46.97 482 LEU A O 1
ATOM 3916 N N . MET A 1 483 ? -33.325 7.305 91.969 1.00 43.25 483 MET A N 1
ATOM 3917 C CA . MET A 1 483 ? -34.726 7.646 91.630 1.00 43.25 483 MET A CA 1
ATOM 3918 C C . MET A 1 483 ? -34.821 9.032 90.983 1.00 43.25 483 MET A C 1
ATOM 3920 O O . MET A 1 483 ? -34.377 10.026 91.544 1.00 43.25 483 MET A O 1
ATOM 3924 N N . GLY A 1 484 ? -35.514 9.086 89.842 1.00 43.75 484 GLY A N 1
ATOM 3925 C CA . GLY A 1 484 ? -36.093 10.314 89.294 1.00 43.75 484 GLY A CA 1
ATOM 3926 C C . GLY A 1 484 ? -35.270 10.991 88.200 1.00 43.75 484 GLY A C 1
ATOM 3927 O O . GLY A 1 484 ? -34.324 11.722 88.469 1.00 43.75 484 GLY A O 1
ATOM 3928 N N . ARG A 1 485 ? -35.696 10.826 86.941 1.00 45.34 485 ARG A N 1
ATOM 3929 C CA . ARG A 1 485 ? -35.338 11.764 85.868 1.00 45.34 485 ARG A CA 1
ATOM 3930 C C . ARG A 1 485 ? -36.015 13.101 86.161 1.00 45.34 485 ARG A C 1
ATOM 3932 O O . ARG A 1 485 ? -37.243 13.157 86.166 1.00 45.34 485 ARG A O 1
ATOM 3939 N N . ARG A 1 486 ? -35.237 14.174 86.297 1.00 39.75 486 ARG A N 1
ATOM 3940 C CA . ARG A 1 486 ? -35.728 15.527 86.031 1.00 39.75 486 ARG A CA 1
ATOM 3941 C C . ARG A 1 486 ? -35.002 16.073 84.811 1.00 39.75 486 ARG A C 1
ATOM 3943 O O . ARG A 1 486 ? -33.779 16.035 84.743 1.00 39.75 486 ARG A O 1
ATOM 3950 N N . ILE A 1 487 ? -35.791 16.501 83.835 1.00 41.22 487 ILE A N 1
ATOM 3951 C CA . ILE A 1 487 ? -35.345 17.356 82.743 1.00 41.22 487 ILE A CA 1
ATOM 3952 C C . ILE A 1 487 ? -35.386 18.768 83.321 1.00 41.22 487 ILE A C 1
ATOM 3954 O O . ILE A 1 487 ? -36.442 19.184 83.797 1.00 41.22 487 ILE A O 1
ATOM 3958 N N . GLU A 1 488 ? -34.262 19.473 83.303 1.00 35.44 488 GLU A N 1
ATOM 3959 C CA . GLU A 1 488 ? -34.267 20.932 83.388 1.00 35.44 488 GLU A CA 1
ATOM 3960 C C . GLU A 1 488 ? -33.843 21.495 82.031 1.00 35.44 488 GLU A C 1
ATOM 3962 O O . GLU A 1 488 ? -33.045 20.888 81.313 1.00 35.44 488 GLU A O 1
ATOM 3967 N N . SER A 1 489 ? -34.537 22.576 81.688 1.00 40.81 489 SER A N 1
ATOM 3968 C CA . SER A 1 489 ? -34.603 23.321 80.427 1.00 40.81 489 SER A CA 1
ATOM 3969 C C . SER A 1 489 ? -33.278 23.848 79.903 1.00 40.81 489 SER A C 1
ATOM 3971 O O . SER A 1 489 ? -32.456 24.276 80.742 1.00 40.81 489 SER A O 1
#

Organism: NCBI:txid1121323

InterPro domains:
  IPR021133 HEAT, type 2 [PS50077] (248-285)

Secondary structure (DSSP, 8-state):
----HHHHHHHHHHHHHH--HHHHHTSHHHHHHHHHHHHHHHGGGT---EEEEE---STT---EEE-SSEEEEETT-HHHHHSSSHHHHHHHHHHHHHHHHHHHHH--HHHHHHHHHHHHHT--SS-PPP-SSHHHHHHHHHHHHHHHH--HHHHHHHHHHHHHHHHHHHHHHHHHHHHHHSTTHHHHHHHHHHHHHHHHPPPHHHHHHTT--HHHHHHHHHHHHHHHSS---TT---SHHHHHHHHHHHHHHHHHT-S-HHHHHHHHHHHHHHTHHHHHHHHHHHHHHHHHS-HHHHHHHHHHHHHHHSTT---------PPP--SS-----HHHHHHHHHHHHHHHHHTT--------------S------------SSTHHHHHHHHHHHHHHHHHHHHHHHHHHHHHHHHHHHHH-----TTTT--------SS--HHHHHHHHHHHHHHHHHHHHHHHHHHHHHHHHHH-S-----SS------

pLDDT: mean 80.14, std 17.61, range [25.86, 96.69]